Protein AF-0000000074024493 (afdb_homodimer)

Structure (mmCIF, N/CA/C/O backbone):
data_AF-0000000074024493-model_v1
#
loop_
_entity.id
_entity.type
_entity.pdbx_description
1 polymer Aminotransferase
#
loop_
_atom_site.group_PDB
_atom_site.id
_atom_site.type_symbol
_atom_site.label_atom_id
_atom_site.label_alt_id
_atom_site.label_comp_id
_atom_site.label_asym_id
_atom_site.label_entity_id
_atom_site.label_seq_id
_atom_site.pdbx_PDB_ins_code
_atom_site.Cartn_x
_atom_site.Cartn_y
_atom_site.Cartn_z
_atom_site.occupancy
_atom_site.B_iso_or_equiv
_atom_site.auth_seq_id
_atom_site.auth_comp_id
_atom_site.auth_asym_id
_atom_site.auth_atom_id
_atom_site.pdbx_PDB_model_num
ATOM 1 N N . MET A 1 1 ? -15.234 2.604 -9.07 1 81.06 1 MET A N 1
ATOM 2 C CA . MET A 1 1 ? -15.633 3.418 -7.926 1 81.06 1 MET A CA 1
ATOM 3 C C . MET A 1 1 ? -15.297 4.887 -8.164 1 81.06 1 MET A C 1
ATOM 5 O O . MET A 1 1 ? -14.195 5.215 -8.609 1 81.06 1 MET A O 1
ATOM 9 N N . LYS A 1 2 ? -16.25 5.742 -8.055 1 85.31 2 LYS A N 1
ATOM 10 C CA . LYS A 1 2 ? -16 7.168 -8.234 1 85.31 2 LYS A CA 1
ATOM 11 C C . LYS A 1 2 ? -15.539 7.816 -6.938 1 85.31 2 LYS A C 1
ATOM 13 O O . LYS A 1 2 ? -16.125 7.586 -5.879 1 85.31 2 LYS A O 1
ATOM 18 N N . ILE A 1 3 ? -14.344 8.477 -6.898 1 90.44 3 ILE A N 1
ATOM 19 C CA . ILE A 1 3 ? -13.836 9.203 -5.742 1 90.44 3 ILE A CA 1
ATOM 20 C C . ILE A 1 3 ? -13.352 10.586 -6.176 1 90.44 3 ILE A C 1
ATOM 22 O O . ILE A 1 3 ? -12.758 10.734 -7.246 1 90.44 3 ILE A O 1
ATOM 26 N N . GLU A 1 4 ? -13.641 11.57 -5.355 1 90.94 4 GLU A N 1
ATOM 27 C CA . GLU A 1 4 ? -13.188 12.922 -5.66 1 90.94 4 GLU A CA 1
ATOM 28 C C . GLU A 1 4 ? -11.664 13.016 -5.668 1 90.94 4 GLU A C 1
ATOM 30 O O . GLU A 1 4 ? -11 12.438 -4.809 1 90.94 4 GLU A O 1
ATOM 35 N N . PRO A 1 5 ? -11.148 13.727 -6.699 1 92.25 5 PRO A N 1
ATOM 36 C CA . PRO A 1 5 ? -9.695 13.906 -6.66 1 92.25 5 PRO A CA 1
ATOM 37 C C . PRO A 1 5 ? -9.219 14.555 -5.363 1 92.25 5 PRO A C 1
ATOM 39 O O . PRO A 1 5 ? -9.891 15.422 -4.812 1 92.25 5 PRO A O 1
ATOM 42 N N . PHE A 1 6 ? -8.133 14.125 -4.848 1 93.62 6 PHE A N 1
ATOM 43 C CA . PHE A 1 6 ? -7.555 14.656 -3.621 1 93.62 6 PHE A CA 1
ATOM 44 C C . PHE A 1 6 ? -6.988 16.047 -3.854 1 93.62 6 PHE A C 1
ATOM 46 O O . PHE A 1 6 ? -5.934 16.203 -4.477 1 93.62 6 PHE A O 1
ATOM 53 N N . GLY A 1 7 ? -7.621 17.031 -3.322 1 92.81 7 GLY A N 1
ATOM 54 C CA . GLY A 1 7 ? -7.324 18.422 -3.633 1 92.81 7 GLY A CA 1
ATOM 55 C C . GLY A 1 7 ? -5.871 18.781 -3.391 1 92.81 7 GLY A C 1
ATOM 56 O O . GLY A 1 7 ? -5.199 19.297 -4.281 1 92.81 7 GLY A O 1
ATOM 57 N N . VAL A 1 8 ? -5.367 18.453 -2.24 1 92.62 8 VAL A N 1
ATOM 58 C CA . VAL A 1 8 ? -3.998 18.797 -1.87 1 92.62 8 VAL A CA 1
ATOM 59 C C . VAL A 1 8 ? -3.016 18.062 -2.787 1 92.62 8 VAL A C 1
ATOM 61 O O . VAL A 1 8 ? -2.025 18.656 -3.232 1 92.62 8 VAL A O 1
ATOM 64 N N . GLU A 1 9 ? -3.271 16.812 -3.033 1 90.81 9 GLU A N 1
ATOM 65 C CA . GLU A 1 9 ? -2.365 16.047 -3.889 1 90.81 9 GLU A CA 1
ATOM 66 C C . GLU A 1 9 ? -2.355 16.594 -5.312 1 90.81 9 GLU A C 1
ATOM 68 O O . GLU A 1 9 ? -1.305 16.656 -5.953 1 90.81 9 GLU A O 1
ATOM 73 N N . GLN A 1 10 ? -3.553 17.016 -5.82 1 91.12 10 GLN A N 1
ATOM 74 C CA . GLN A 1 10 ? -3.617 17.641 -7.145 1 91.12 10 GLN A CA 1
ATOM 75 C C . GLN A 1 10 ? -2.803 18.922 -7.191 1 91.12 10 GLN A C 1
ATOM 77 O O . GLN A 1 10 ? -2.09 19.172 -8.164 1 91.12 10 GLN A O 1
ATOM 82 N N . TRP A 1 11 ? -2.869 19.688 -6.125 1 94.25 11 TRP A N 1
ATOM 83 C CA . TRP A 1 11 ? -2.107 20.922 -6 1 94.25 11 TRP A CA 1
ATOM 84 C C . TRP A 1 11 ? -0.609 20.641 -5.98 1 94.25 11 TRP A C 1
ATOM 86 O O . TRP A 1 11 ? 0.153 21.25 -6.73 1 94.25 11 TRP A O 1
ATOM 96 N N . MET A 1 12 ? -0.206 19.688 -5.137 1 91.88 12 MET A N 1
ATOM 97 C CA . MET A 1 12 ? 1.207 19.344 -5.004 1 91.88 12 MET A CA 1
ATOM 98 C C . MET A 1 12 ? 1.765 18.812 -6.32 1 91.88 12 MET A C 1
ATOM 100 O O . MET A 1 12 ? 2.857 19.203 -6.738 1 91.88 12 MET A O 1
ATOM 104 N N . ASN A 1 13 ? 1.067 17.984 -6.957 1 87.69 13 ASN A N 1
ATOM 105 C CA . ASN A 1 13 ? 1.504 17.391 -8.219 1 87.69 13 ASN A CA 1
ATOM 106 C C . ASN A 1 13 ? 1.71 18.469 -9.289 1 87.69 13 ASN A C 1
ATOM 108 O O . ASN A 1 13 ? 2.621 18.344 -10.109 1 87.69 13 ASN A O 1
ATOM 112 N N . ALA A 1 14 ? 0.914 19.484 -9.289 1 90.06 14 ALA A N 1
ATOM 113 C CA . ALA A 1 14 ? 0.94 20.531 -10.32 1 90.06 14 ALA A CA 1
ATOM 114 C C . ALA A 1 14 ? 2.105 21.484 -10.094 1 90.06 14 ALA A C 1
ATOM 116 O O . ALA A 1 14 ? 2.695 21.984 -11.055 1 90.06 14 ALA A O 1
ATOM 117 N N . TRP A 1 15 ? 2.553 21.656 -8.781 1 92.69 15 TRP A N 1
ATOM 118 C CA . TRP A 1 15 ? 3.346 22.859 -8.562 1 92.69 15 TRP A CA 1
ATOM 119 C C . TRP A 1 15 ? 4.613 22.547 -7.773 1 92.69 15 TRP A C 1
ATOM 121 O O . TRP A 1 15 ? 5.547 23.344 -7.742 1 92.69 15 TRP A O 1
ATOM 131 N N . GLU A 1 16 ? 4.676 21.406 -7.148 1 90.62 16 GLU A N 1
ATOM 132 C CA . GLU A 1 16 ? 5.734 21.125 -6.184 1 90.62 16 GLU A CA 1
ATOM 133 C C . GLU A 1 16 ? 7.105 21.141 -6.855 1 90.62 16 GLU A C 1
ATOM 135 O O . GLU A 1 16 ? 8.102 21.531 -6.238 1 90.62 16 GLU A O 1
ATOM 140 N N . THR A 1 17 ? 7.16 20.766 -8.109 1 87.38 17 THR A N 1
ATOM 141 C CA . THR A 1 17 ? 8.445 20.688 -8.797 1 87.38 17 THR A CA 1
ATOM 142 C C . THR A 1 17 ? 8.797 22.047 -9.422 1 87.38 17 THR A C 1
ATOM 144 O O . THR A 1 17 ? 9.852 22.188 -10.031 1 87.38 17 THR A O 1
ATOM 147 N N . LYS A 1 18 ? 7.996 23.078 -9.328 1 90.94 18 LYS A N 1
ATOM 148 C CA . LYS A 1 18 ? 8.18 24.391 -9.969 1 90.94 18 LYS A CA 1
ATOM 149 C C . LYS A 1 18 ? 8.523 25.453 -8.938 1 90.94 18 LYS A C 1
ATOM 151 O O . LYS A 1 18 ? 8.695 26.625 -9.289 1 90.94 18 LYS A O 1
ATOM 156 N N . CYS A 1 19 ? 8.609 25.016 -7.672 1 95.19 19 CYS A N 1
ATOM 157 C CA . CYS A 1 19 ? 8.867 26.016 -6.641 1 95.19 19 CYS A CA 1
ATOM 158 C C . CYS A 1 19 ? 10.336 26.016 -6.246 1 95.19 19 CYS A C 1
ATOM 160 O O . CYS A 1 19 ? 11.055 25.031 -6.469 1 95.19 19 CYS A O 1
ATOM 162 N N . GLU A 1 20 ? 10.766 27.125 -5.688 1 97.31 20 GLU A N 1
ATOM 163 C CA . GLU A 1 20 ? 12.117 27.25 -5.156 1 97.31 20 GLU A CA 1
ATOM 164 C C . GLU A 1 20 ? 12.156 26.953 -3.662 1 97.31 20 GLU A C 1
ATOM 166 O O . GLU A 1 20 ? 13.102 26.328 -3.178 1 97.31 20 GLU A O 1
ATOM 171 N N . LEU A 1 21 ? 11.172 27.391 -2.928 1 98.06 21 LEU A N 1
ATOM 172 C CA . LEU A 1 21 ? 11 27.156 -1.496 1 98.06 21 LEU A CA 1
ATOM 173 C C . LEU A 1 21 ? 9.648 26.516 -1.205 1 98.06 21 LEU A C 1
ATOM 175 O O . LEU A 1 21 ? 8.609 27.156 -1.362 1 98.06 21 LEU A O 1
ATOM 179 N N . ASN A 1 22 ? 9.68 25.266 -0.77 1 97.31 22 ASN A N 1
ATOM 180 C CA . ASN A 1 22 ? 8.461 24.516 -0.502 1 97.31 22 ASN A CA 1
ATOM 181 C C . ASN A 1 22 ? 7.996 24.703 0.941 1 97.31 22 ASN A C 1
ATOM 183 O O . ASN A 1 22 ? 8.469 24 1.84 1 97.31 22 ASN A O 1
ATOM 187 N N . LEU A 1 23 ? 7.086 25.547 1.132 1 98.31 23 LEU A N 1
ATOM 188 C CA . LEU A 1 23 ? 6.465 25.75 2.438 1 98.31 23 LEU A CA 1
ATOM 189 C C . LEU A 1 23 ? 5.059 25.156 2.469 1 98.31 23 LEU A C 1
ATOM 191 O O . LEU A 1 23 ? 4.188 25.672 3.178 1 98.31 23 LEU A O 1
ATOM 195 N N . ALA A 1 24 ? 4.855 24.188 1.574 1 97.31 24 ALA A N 1
ATOM 196 C CA . ALA A 1 24 ? 3.594 23.453 1.538 1 97.31 24 ALA A CA 1
ATOM 197 C C . ALA A 1 24 ? 3.746 22.062 2.154 1 97.31 24 ALA A C 1
ATOM 199 O O . ALA A 1 24 ? 2.754 21.422 2.512 1 97.31 24 ALA A O 1
ATOM 200 N N . GLU A 1 25 ? 4.996 21.562 2.318 1 94.62 25 GLU A N 1
ATOM 201 C CA . GLU A 1 25 ? 5.289 20.234 2.836 1 94.62 25 GLU A CA 1
ATOM 202 C C . GLU A 1 25 ? 4.863 20.094 4.297 1 94.62 25 GLU A C 1
ATOM 204 O O . GLU A 1 25 ? 4.926 21.062 5.059 1 94.62 25 GLU A O 1
ATOM 209 N N . THR A 1 26 ? 4.461 18.844 4.621 1 96.94 26 THR A N 1
ATOM 210 C CA . THR A 1 26 ? 3.9 18.688 5.961 1 96.94 26 THR A CA 1
ATOM 211 C C . THR A 1 26 ? 4.77 17.75 6.797 1 96.94 26 THR A C 1
ATOM 213 O O . THR A 1 26 ? 4.414 17.406 7.93 1 96.94 26 THR A O 1
ATOM 216 N N . CYS A 1 27 ? 5.852 17.266 6.27 1 97.81 27 CYS A N 1
ATOM 217 C CA . CYS A 1 27 ? 6.809 16.469 7.027 1 97.81 27 CYS A CA 1
ATOM 218 C C . CYS A 1 27 ? 7.801 17.375 7.762 1 97.81 27 CYS A C 1
ATOM 220 O O . CYS A 1 27 ? 8.188 18.422 7.25 1 97.81 27 CYS A O 1
ATOM 222 N N . VAL A 1 28 ? 8.156 16.969 8.961 1 98.69 28 VAL A N 1
ATOM 223 C CA . VAL A 1 28 ? 9.367 17.594 9.492 1 98.69 28 VAL A CA 1
ATOM 224 C C . VAL A 1 28 ? 10.547 17.297 8.562 1 98.69 28 VAL A C 1
ATOM 226 O O . VAL A 1 28 ? 10.656 16.203 8 1 98.69 28 VAL A O 1
ATOM 229 N N . ALA A 1 29 ? 11.422 18.281 8.414 1 98.19 29 ALA A N 1
ATOM 230 C CA . ALA A 1 29 ? 12.531 18.125 7.477 1 98.19 29 ALA A CA 1
ATOM 231 C C . ALA A 1 29 ? 13.047 16.688 7.465 1 98.19 29 ALA A C 1
ATOM 233 O O . ALA A 1 29 ? 13.406 16.156 8.508 1 98.19 29 ALA A O 1
ATOM 234 N N . SER A 1 30 ? 13.094 16.094 6.328 1 98.25 30 SER A N 1
ATOM 235 C CA . SER A 1 30 ? 13.344 14.664 6.164 1 98.25 30 SER A CA 1
ATOM 236 C C . SER A 1 30 ? 14.781 14.305 6.543 1 98.25 30 SER A C 1
ATOM 238 O O . SER A 1 30 ? 15.711 15.062 6.258 1 98.25 30 SER A O 1
ATOM 240 N N . LEU A 1 31 ? 14.961 13.18 7.086 1 98.56 31 LEU A N 1
ATOM 241 C CA . LEU A 1 31 ? 16.266 12.633 7.422 1 98.56 31 LEU A CA 1
ATOM 242 C C . LEU A 1 31 ? 16.859 11.875 6.238 1 98.56 31 LEU A C 1
ATOM 244 O O . LEU A 1 31 ? 16.125 11.336 5.414 1 98.56 31 LEU A O 1
ATOM 248 N N . THR A 1 32 ? 18.188 11.891 6.199 1 98.19 32 THR A N 1
ATOM 249 C CA . THR A 1 32 ? 18.859 10.859 5.414 1 98.19 32 THR A CA 1
ATOM 250 C C . THR A 1 32 ? 18.953 9.555 6.199 1 98.19 32 THR A C 1
ATOM 252 O O . THR A 1 32 ? 18.844 9.555 7.426 1 98.19 32 THR A O 1
ATOM 255 N N . LEU A 1 33 ? 19.125 8.438 5.492 1 97.38 33 LEU A N 1
ATOM 256 C CA . LEU A 1 33 ? 19.344 7.176 6.199 1 97.38 33 LEU A CA 1
ATOM 257 C C . LEU A 1 33 ? 20.609 7.223 7.031 1 97.38 33 LEU A C 1
ATOM 259 O O . LEU A 1 33 ? 20.688 6.613 8.102 1 97.38 33 LEU A O 1
ATOM 263 N N . SER A 1 34 ? 21.609 7.988 6.543 1 97.12 34 SER A N 1
ATOM 264 C CA . SER A 1 34 ? 22.812 8.18 7.324 1 97.12 34 SER A CA 1
ATOM 265 C C . SER A 1 34 ? 22.516 8.844 8.664 1 97.12 34 SER A C 1
ATOM 267 O O . SER A 1 34 ? 23.016 8.398 9.703 1 97.12 34 SER A O 1
ATOM 269 N N . GLU A 1 35 ? 21.734 9.922 8.641 1 98 35 GLU A N 1
ATOM 270 C CA . GLU A 1 35 ? 21.359 10.609 9.875 1 98 35 GLU A CA 1
ATOM 271 C C . GLU A 1 35 ? 20.578 9.68 10.805 1 98 35 GLU A C 1
ATOM 273 O O . GLU A 1 35 ? 20.812 9.672 12.016 1 98 35 GLU A O 1
ATOM 278 N N . LEU A 1 36 ? 19.656 8.891 10.25 1 98.12 36 LEU A N 1
ATOM 279 C CA . LEU A 1 36 ? 18.906 7.941 11.055 1 98.12 36 LEU A CA 1
ATOM 280 C C . LEU A 1 36 ? 19.844 6.957 11.75 1 98.12 36 LEU A C 1
ATOM 282 O O . LEU A 1 36 ? 19.734 6.727 12.953 1 98.12 36 LEU A O 1
ATOM 286 N N . MET A 1 37 ? 20.781 6.359 10.969 1 96.81 37 MET A N 1
ATOM 287 C CA . MET A 1 37 ? 21.688 5.355 11.508 1 96.81 37 MET A CA 1
ATOM 288 C C . MET A 1 37 ? 22.562 5.953 12.609 1 96.81 37 MET A C 1
ATOM 290 O O . MET A 1 37 ? 22.844 5.289 13.609 1 96.81 37 MET A O 1
ATOM 294 N N . GLN A 1 38 ? 22.969 7.168 12.383 1 97.12 38 GLN A N 1
ATOM 295 C CA . GLN A 1 38 ? 23.766 7.852 13.391 1 97.12 38 GLN A CA 1
ATOM 296 C C . GLN A 1 38 ? 22.969 8.062 14.672 1 97.12 38 GLN A C 1
ATOM 298 O O . GLN A 1 38 ? 23.453 7.801 15.773 1 97.12 38 GLN A O 1
ATOM 303 N N . MET A 1 39 ? 21.734 8.547 14.57 1 97.56 39 MET A N 1
ATOM 304 C CA . MET A 1 39 ? 20.875 8.805 15.727 1 97.56 39 MET A CA 1
ATOM 305 C C . MET A 1 39 ? 20.578 7.512 16.469 1 97.56 39 MET A C 1
ATOM 307 O O . MET A 1 39 ? 20.422 7.516 17.688 1 97.56 39 MET A O 1
ATOM 311 N N . ALA A 1 40 ? 20.484 6.422 15.703 1 96.44 40 ALA A N 1
ATOM 312 C CA . ALA A 1 40 ? 20.141 5.129 16.297 1 96.44 40 ALA A CA 1
ATOM 313 C C . ALA A 1 40 ? 21.375 4.406 16.797 1 96.44 40 ALA A C 1
ATOM 315 O O . ALA A 1 40 ? 21.281 3.379 17.469 1 96.44 40 ALA A O 1
ATOM 316 N N . GLY A 1 41 ? 22.578 4.895 16.516 1 94.94 41 GLY A N 1
ATOM 317 C CA . GLY A 1 41 ? 23.812 4.211 16.875 1 94.94 41 GLY A CA 1
ATOM 318 C C . GLY A 1 41 ? 24 2.904 16.125 1 94.94 41 GLY A C 1
ATOM 319 O O . GLY A 1 41 ? 24.5 1.929 16.688 1 94.94 41 GLY A O 1
ATOM 320 N N . ALA A 1 42 ? 23.547 2.805 14.859 1 90.81 42 ALA A N 1
ATOM 321 C CA . ALA A 1 42 ? 23.516 1.549 14.117 1 90.81 42 ALA A CA 1
ATOM 322 C C . ALA A 1 42 ? 24.359 1.653 12.844 1 90.81 42 ALA A C 1
ATOM 324 O O . ALA A 1 42 ? 24.219 0.829 11.938 1 90.81 42 ALA A O 1
ATOM 325 N N . THR A 1 43 ? 25.25 2.561 12.711 1 87.25 43 THR A N 1
ATOM 326 C CA . THR A 1 43 ? 26.031 2.824 11.508 1 87.25 43 THR A CA 1
ATOM 327 C C . THR A 1 43 ? 26.859 1.608 11.117 1 87.25 43 THR A C 1
ATOM 329 O O . THR A 1 43 ? 26.984 1.281 9.938 1 87.25 43 THR A O 1
ATOM 332 N N . GLN A 1 44 ? 27.359 0.917 11.984 1 85.56 44 GLN A N 1
ATOM 333 C CA . GLN A 1 44 ? 28.297 -0.176 11.719 1 85.56 44 GLN A CA 1
ATOM 334 C C . GLN A 1 44 ? 27.547 -1.48 11.445 1 85.56 44 GLN A C 1
ATOM 336 O O . GLN A 1 44 ? 28.031 -2.332 10.695 1 85.56 44 GLN A O 1
ATOM 341 N N . GLN A 1 45 ? 26.391 -1.649 11.93 1 87.69 45 GLN A N 1
ATOM 342 C CA . GLN A 1 45 ? 25.672 -2.922 11.883 1 87.69 45 GLN A CA 1
ATOM 343 C C . GLN A 1 45 ? 24.734 -2.984 10.68 1 87.69 45 GLN A C 1
ATOM 345 O O . GLN A 1 45 ? 24.469 -4.066 10.156 1 87.69 45 GLN A O 1
ATOM 350 N N . MET A 1 46 ? 24.328 -1.911 10.242 1 87.75 46 MET A N 1
ATOM 351 C CA . MET A 1 46 ? 23.25 -1.836 9.266 1 87.75 46 MET A CA 1
ATOM 352 C C . MET A 1 46 ? 23.625 -2.559 7.973 1 87.75 46 MET A C 1
ATOM 354 O O . MET A 1 46 ? 22.859 -3.389 7.473 1 87.75 46 MET A O 1
ATOM 358 N N . PRO A 1 47 ? 24.844 -2.344 7.426 1 87.62 47 PRO A N 1
ATOM 359 C CA . PRO A 1 47 ? 25.172 -2.996 6.156 1 87.62 47 PRO A CA 1
ATOM 360 C C . PRO A 1 47 ? 25.125 -4.52 6.242 1 87.62 47 PRO A C 1
ATOM 362 O O . PRO A 1 47 ? 24.562 -5.172 5.363 1 87.62 47 PRO A O 1
ATOM 365 N N . SER A 1 48 ? 25.625 -5.055 7.297 1 91.94 48 SER A N 1
ATOM 366 C CA . SER A 1 48 ? 25.641 -6.508 7.445 1 91.94 48 SER A CA 1
ATOM 367 C C . SER A 1 48 ? 24.25 -7.059 7.711 1 91.94 48 SER A C 1
ATOM 369 O O . SER A 1 48 ? 23.891 -8.133 7.227 1 91.94 48 SER A O 1
ATOM 371 N N . GLU A 1 49 ? 23.484 -6.379 8.469 1 94.12 49 GLU A N 1
ATOM 372 C CA . GLU A 1 49 ? 22.125 -6.812 8.773 1 94.12 49 GLU A CA 1
ATOM 373 C C . GLU A 1 49 ? 21.234 -6.777 7.523 1 94.12 49 GLU A C 1
ATOM 375 O O . GLU A 1 49 ? 20.469 -7.707 7.27 1 94.12 49 GLU A O 1
ATOM 380 N N . LEU A 1 50 ? 21.375 -5.715 6.754 1 94.31 50 LEU A N 1
ATOM 381 C CA . LEU A 1 50 ? 20.625 -5.617 5.508 1 94.31 50 LEU A CA 1
ATOM 382 C C . LEU A 1 50 ? 21.062 -6.695 4.523 1 94.31 50 LEU A C 1
ATOM 384 O O . LEU A 1 50 ? 20.234 -7.324 3.871 1 94.31 50 LEU A O 1
ATOM 388 N N . ALA A 1 51 ? 22.328 -6.867 4.441 1 94.19 51 ALA A N 1
ATOM 389 C CA . ALA A 1 51 ? 22.875 -7.852 3.508 1 94.19 51 ALA A CA 1
ATOM 390 C C . ALA A 1 51 ? 22.328 -9.242 3.807 1 94.19 51 ALA A C 1
ATOM 392 O O . ALA A 1 51 ? 22.078 -10.031 2.891 1 94.19 51 ALA A O 1
ATOM 393 N N . ALA A 1 52 ? 22.141 -9.586 5.008 1 96.56 52 ALA A N 1
ATOM 394 C CA . ALA A 1 52 ? 21.75 -10.922 5.438 1 96.56 52 ALA A CA 1
ATOM 395 C C . ALA A 1 52 ? 20.25 -11.141 5.277 1 96.56 52 ALA A C 1
ATOM 397 O O . ALA A 1 52 ? 19.766 -12.273 5.336 1 96.56 52 ALA A O 1
ATOM 398 N N . MET A 1 53 ? 19.531 -10.141 5.02 1 97.12 53 MET A N 1
ATOM 399 C CA . MET A 1 53 ? 18.078 -10.219 4.957 1 97.12 53 MET A CA 1
ATOM 400 C C . MET A 1 53 ? 17.625 -11.047 3.752 1 97.12 53 MET A C 1
ATOM 402 O O . MET A 1 53 ? 17.922 -10.695 2.609 1 97.12 53 MET A O 1
ATOM 406 N N . GLN A 1 54 ? 16.953 -12.172 3.975 1 97.81 54 GLN A N 1
ATOM 407 C CA . GLN A 1 54 ? 16.297 -12.938 2.916 1 97.81 54 GLN A CA 1
ATOM 408 C C . GLN A 1 54 ? 14.938 -12.336 2.566 1 97.81 54 GLN A C 1
ATOM 410 O O . GLN A 1 54 ? 14.086 -12.148 3.443 1 97.81 54 GLN A O 1
ATOM 415 N N . MET A 1 55 ? 14.68 -12.016 1.338 1 97.81 55 MET A N 1
ATOM 416 C CA . MET A 1 55 ? 13.578 -11.164 0.899 1 97.81 55 MET A CA 1
ATOM 417 C C . MET A 1 55 ? 12.312 -11.984 0.688 1 97.81 55 MET A C 1
ATOM 419 O O . MET A 1 55 ? 11.727 -11.961 -0.396 1 97.81 55 MET A O 1
ATOM 423 N N . THR A 1 56 ? 11.867 -12.656 1.734 1 96.88 56 THR A N 1
ATOM 424 C CA . THR A 1 56 ? 10.547 -13.273 1.776 1 96.88 56 THR A CA 1
ATOM 425 C C . THR A 1 56 ? 9.477 -12.234 2.092 1 96.88 56 THR A C 1
ATOM 427 O O . THR A 1 56 ? 9.773 -11.039 2.197 1 96.88 56 THR A O 1
ATOM 430 N N . TYR A 1 57 ? 8.234 -12.68 2.275 1 94.75 57 TYR A N 1
ATOM 431 C CA . TYR A 1 57 ? 7.168 -11.742 2.615 1 94.75 57 TYR A CA 1
ATOM 432 C C . TYR A 1 57 ? 7.328 -11.227 4.039 1 94.75 57 TYR A C 1
ATOM 434 O O . TYR A 1 57 ? 6.684 -10.25 4.43 1 94.75 57 TYR A O 1
ATOM 442 N N . GLY A 1 58 ? 8.18 -11.844 4.828 1 94.25 58 GLY A N 1
ATOM 443 C CA . GLY A 1 58 ? 8.328 -11.461 6.223 1 94.25 58 GLY A CA 1
ATOM 444 C C . GLY A 1 58 ? 7.105 -11.773 7.059 1 94.25 58 GLY A C 1
ATOM 445 O O . GLY A 1 58 ? 6.262 -12.586 6.66 1 94.25 58 GLY A O 1
ATOM 446 N N . GLU A 1 59 ? 7.07 -11.258 8.242 1 94.69 59 GLU A N 1
ATOM 447 C CA . GLU A 1 59 ? 5.887 -11.398 9.086 1 94.69 59 GLU A CA 1
ATOM 448 C C . GLU A 1 59 ? 4.734 -10.547 8.555 1 94.69 59 GLU A C 1
ATOM 450 O O . GLU A 1 59 ? 4.828 -9.32 8.516 1 94.69 59 GLU A O 1
ATOM 455 N N . ILE A 1 60 ? 3.68 -11.102 8.219 1 94.69 60 ILE A N 1
ATOM 456 C CA . ILE A 1 60 ? 2.611 -10.539 7.398 1 94.69 60 ILE A CA 1
ATOM 457 C C . ILE A 1 60 ? 2.035 -9.305 8.086 1 94.69 60 ILE A C 1
ATOM 459 O O . ILE A 1 60 ? 1.808 -8.273 7.438 1 94.69 60 ILE A O 1
ATOM 463 N N . ARG A 1 61 ? 1.86 -9.242 9.445 1 96.56 61 ARG A N 1
ATOM 464 C CA . ARG A 1 61 ? 1.248 -8.133 10.164 1 96.56 61 ARG A CA 1
ATOM 465 C C . ARG A 1 61 ? 2.275 -7.055 10.484 1 96.56 61 ARG A C 1
ATOM 467 O O . ARG A 1 61 ? 1.934 -6.008 11.039 1 96.56 61 ARG A O 1
ATOM 474 N N . GLY A 1 62 ? 3.494 -7.258 10.141 1 97.81 62 GLY A N 1
ATOM 475 C CA . GLY A 1 62 ? 4.656 -6.527 10.633 1 97.81 62 GLY A CA 1
ATOM 476 C C . GLY A 1 62 ? 5.5 -7.336 11.594 1 97.81 62 GLY A C 1
ATOM 477 O O . GLY A 1 62 ? 4.98 -8.188 12.32 1 97.81 62 GLY A O 1
ATOM 478 N N . SER A 1 63 ? 6.785 -7.098 11.594 1 98.19 63 SER A N 1
ATOM 479 C CA . SER A 1 63 ? 7.656 -7.879 12.469 1 98.19 63 SER A CA 1
ATOM 480 C C . SER A 1 63 ? 7.246 -7.734 13.93 1 98.19 63 SER A C 1
ATOM 482 O O . SER A 1 63 ? 6.734 -6.688 14.336 1 98.19 63 SER A O 1
ATOM 484 N N . THR A 1 64 ? 7.441 -8.797 14.641 1 97.75 64 THR A N 1
ATOM 485 C CA . THR A 1 64 ? 7.188 -8.773 16.078 1 97.75 64 THR A CA 1
ATOM 486 C C . THR A 1 64 ? 7.945 -7.633 16.734 1 97.75 64 THR A C 1
ATOM 488 O O . THR A 1 64 ? 7.406 -6.945 17.609 1 97.75 64 THR A O 1
ATOM 491 N N . ARG A 1 65 ? 9.18 -7.414 16.312 1 98.12 65 ARG A N 1
ATOM 492 C CA . ARG A 1 65 ? 10.008 -6.324 16.812 1 98.12 65 ARG A CA 1
ATOM 493 C C . ARG A 1 65 ? 9.328 -4.977 16.625 1 98.12 65 ARG A C 1
ATOM 495 O O . ARG A 1 65 ? 9.117 -4.234 17.578 1 98.12 65 ARG A O 1
ATOM 502 N N . LEU A 1 66 ? 8.891 -4.676 15.43 1 98.75 66 LEU A N 1
ATOM 503 C CA . LEU A 1 66 ? 8.32 -3.373 15.117 1 98.75 66 LEU A CA 1
ATOM 504 C C . LEU A 1 66 ? 6.965 -3.195 15.805 1 98.75 66 LEU A C 1
ATOM 506 O O . LEU A 1 66 ? 6.676 -2.125 16.344 1 98.75 66 LEU A O 1
ATOM 510 N N . ARG A 1 67 ? 6.086 -4.195 15.773 1 98.88 67 ARG A N 1
ATOM 511 C CA . ARG A 1 67 ? 4.777 -4.102 16.422 1 98.88 67 ARG A CA 1
ATOM 512 C C . ARG A 1 67 ? 4.918 -3.842 17.906 1 98.88 67 ARG A C 1
ATOM 514 O O . ARG A 1 67 ? 4.145 -3.07 18.484 1 98.88 67 ARG A O 1
ATOM 521 N N . GLY A 1 68 ? 5.926 -4.539 18.547 1 98.81 68 GLY A N 1
ATOM 522 C CA . GLY A 1 68 ? 6.191 -4.277 19.953 1 98.81 68 GLY A CA 1
ATOM 523 C C . GLY A 1 68 ? 6.641 -2.855 20.219 1 98.81 68 GLY A C 1
ATOM 524 O O . GLY A 1 68 ? 6.195 -2.229 21.172 1 98.81 68 GLY A O 1
ATOM 525 N N . LEU A 1 69 ? 7.516 -2.354 19.391 1 98.81 69 LEU A N 1
ATOM 526 C CA . LEU A 1 69 ? 8.031 -0.998 19.547 1 98.81 69 LEU A CA 1
ATOM 527 C C . LEU A 1 69 ? 6.918 0.029 19.375 1 98.81 69 LEU A C 1
ATOM 529 O O . LEU A 1 69 ? 6.82 0.984 20.141 1 98.81 69 LEU A O 1
ATOM 533 N N . VAL A 1 70 ? 6.039 -0.162 18.375 1 98.88 70 VAL A N 1
ATOM 534 C CA . VAL A 1 70 ? 4.914 0.742 18.156 1 98.88 70 VAL A CA 1
ATOM 535 C C . VAL A 1 70 ? 3.971 0.697 19.359 1 98.88 70 VAL A C 1
ATOM 537 O O . VAL A 1 70 ? 3.547 1.739 19.859 1 98.88 70 VAL A O 1
ATOM 540 N N . ALA A 1 71 ? 3.623 -0.511 19.797 1 98.75 71 ALA A N 1
ATOM 541 C CA . ALA A 1 71 ? 2.744 -0.664 20.953 1 98.75 71 ALA A CA 1
ATOM 542 C C . ALA A 1 71 ? 3.287 0.092 22.156 1 98.75 71 ALA A C 1
ATOM 544 O O . ALA A 1 71 ? 2.521 0.661 22.938 1 98.75 71 ALA A O 1
ATOM 545 N N . GLY A 1 72 ? 4.566 0.116 22.281 1 98.25 72 GLY A N 1
ATOM 546 C CA . GLY A 1 72 ? 5.223 0.744 23.422 1 98.25 72 GLY A CA 1
ATOM 547 C C . GLY A 1 72 ? 5.059 2.252 23.438 1 98.25 72 GLY A C 1
ATOM 548 O O . GLY A 1 72 ? 5.316 2.893 24.453 1 98.25 72 GLY A O 1
ATOM 549 N N . MET A 1 73 ? 4.617 2.83 22.406 1 97.75 73 MET A N 1
ATOM 550 C CA . MET A 1 73 ? 4.414 4.277 22.344 1 97.75 73 MET A CA 1
ATOM 551 C C . MET A 1 73 ? 3.064 4.66 22.938 1 97.75 73 MET A C 1
ATOM 553 O O . MET A 1 73 ? 2.744 5.848 23.047 1 97.75 73 MET A O 1
ATOM 557 N N . PHE A 1 74 ? 2.264 3.682 23.297 1 97.62 74 PHE A N 1
ATOM 558 C CA . PHE A 1 74 ? 0.944 3.881 23.875 1 97.62 74 PHE A CA 1
ATOM 559 C C . PHE A 1 74 ? 0.898 3.342 25.312 1 97.62 74 PHE A C 1
ATOM 561 O O . PHE A 1 74 ? 1.808 2.629 25.734 1 97.62 74 PHE A O 1
ATOM 568 N N . ALA A 1 75 ? -0.101 3.715 26.094 1 95.81 75 ALA A N 1
ATOM 569 C CA . ALA A 1 75 ? -0.137 3.426 27.531 1 95.81 75 ALA A CA 1
ATOM 570 C C . ALA A 1 75 ? -0.433 1.95 27.781 1 95.81 75 ALA A C 1
ATOM 572 O O . ALA A 1 75 ? 0.205 1.319 28.625 1 95.81 75 ALA A O 1
ATOM 573 N N . ASP A 1 76 ? -1.402 1.355 27.078 1 94.06 76 ASP A N 1
ATOM 574 C CA . ASP A 1 76 ? -1.896 0.024 27.422 1 94.06 76 ASP A CA 1
ATOM 575 C C . ASP A 1 76 ? -2.129 -0.811 26.156 1 94.06 76 ASP A C 1
ATOM 577 O O . ASP A 1 76 ? -3.195 -1.406 26 1 94.06 76 ASP A O 1
ATOM 581 N N . GLN A 1 77 ? -1.13 -0.809 25.312 1 97.31 77 GLN A N 1
ATOM 582 C CA . GLN A 1 77 ? -1.258 -1.596 24.094 1 97.31 77 GLN A CA 1
ATOM 583 C C . GLN A 1 77 ? -0.146 -2.637 23.984 1 97.31 77 GLN A C 1
ATOM 585 O O . GLN A 1 77 ? 0.922 -2.471 24.578 1 97.31 77 GLN A O 1
ATOM 590 N N . SER A 1 78 ? -0.406 -3.732 23.406 1 97.94 78 SER A N 1
ATOM 591 C CA . SER A 1 78 ? 0.571 -4.777 23.109 1 97.94 78 SER A CA 1
ATOM 592 C C . SER A 1 78 ? 0.755 -4.949 21.609 1 97.94 78 SER A C 1
ATOM 594 O O . SER A 1 78 ? 0.045 -4.328 20.812 1 97.94 78 SER A O 1
ATOM 596 N N . ALA A 1 79 ? 1.714 -5.77 21.25 1 98.31 79 ALA A N 1
ATOM 597 C CA . ALA A 1 79 ? 1.998 -6.031 19.844 1 98.31 79 ALA A CA 1
ATOM 598 C C . ALA A 1 79 ? 0.754 -6.539 19.125 1 98.31 79 ALA A C 1
ATOM 600 O O . ALA A 1 79 ? 0.557 -6.254 17.938 1 98.31 79 ALA A O 1
ATOM 601 N N . GLY A 1 80 ? -0.119 -7.305 19.828 1 98.12 80 GLY A N 1
ATOM 602 C CA . GLY A 1 80 ? -1.34 -7.836 19.25 1 98.12 80 GLY A CA 1
ATOM 603 C C . GLY A 1 80 ? -2.328 -6.754 18.844 1 98.12 80 GLY A C 1
ATOM 604 O O . GLY A 1 80 ? -3.23 -7 18.047 1 98.12 80 GLY A O 1
ATOM 605 N N . ASN A 1 81 ? -2.139 -5.516 19.344 1 98.69 81 ASN A N 1
ATOM 606 C CA . ASN A 1 81 ? -3.018 -4.387 19.062 1 98.69 81 ASN A CA 1
ATOM 607 C C . ASN A 1 81 ? -2.449 -3.498 17.953 1 98.69 81 ASN A C 1
ATOM 609 O O . ASN A 1 81 ? -2.906 -2.371 17.766 1 98.69 81 ASN A O 1
ATOM 613 N N . VAL A 1 82 ? -1.423 -4 17.25 1 98.88 82 VAL A N 1
ATOM 614 C CA . VAL A 1 82 ? -0.761 -3.178 16.25 1 98.88 82 VAL A CA 1
ATOM 615 C C . VAL A 1 82 ? -0.749 -3.912 14.906 1 98.88 82 VAL A C 1
ATOM 617 O O . VAL A 1 82 ? -0.4 -5.094 14.844 1 98.88 82 VAL A O 1
ATOM 620 N N . LEU A 1 83 ? -1.16 -3.266 13.836 1 98.88 83 LEU A N 1
ATOM 621 C CA . LEU A 1 83 ? -1.037 -3.727 12.461 1 98.88 83 LEU A CA 1
ATOM 622 C C . LEU A 1 83 ? -0.233 -2.734 11.625 1 98.88 83 LEU A C 1
ATOM 624 O O . LEU A 1 83 ? -0.616 -1.569 11.5 1 98.88 83 LEU A O 1
ATOM 628 N N . ILE A 1 84 ? 0.912 -3.201 11.086 1 98.88 84 ILE A N 1
ATOM 629 C CA . ILE A 1 84 ? 1.777 -2.334 10.289 1 98.88 84 ILE A CA 1
ATOM 630 C C . ILE A 1 84 ? 1.182 -2.141 8.898 1 98.88 84 ILE A C 1
ATOM 632 O O . ILE A 1 84 ? 0.666 -3.088 8.305 1 98.88 84 ILE A O 1
ATOM 636 N N . THR A 1 85 ? 1.236 -0.94 8.406 1 98.69 85 THR A N 1
ATOM 637 C CA . THR A 1 85 ? 0.59 -0.575 7.152 1 98.69 85 THR A CA 1
ATOM 638 C C . THR A 1 85 ? 1.528 0.256 6.281 1 98.69 85 THR A C 1
ATOM 640 O O . THR A 1 85 ? 2.617 0.634 6.719 1 98.69 85 THR A O 1
ATOM 643 N N . HIS A 1 86 ? 1.166 0.446 5.035 1 97.94 86 HIS A N 1
ATOM 644 C CA . HIS A 1 86 ? 1.893 1.31 4.113 1 97.94 86 HIS A CA 1
ATOM 645 C C . HIS A 1 86 ? 1.556 2.777 4.348 1 97.94 86 HIS A C 1
ATOM 647 O O . HIS A 1 86 ? 0.836 3.389 3.555 1 97.94 86 HIS A O 1
ATOM 653 N N . GLY A 1 87 ? 2.088 3.348 5.422 1 97.81 87 GLY A N 1
ATOM 654 C CA . GLY A 1 87 ? 1.795 4.719 5.812 1 97.81 87 GLY A CA 1
ATOM 655 C C . GLY A 1 87 ? 0.435 4.871 6.469 1 97.81 87 GLY A C 1
ATOM 656 O O . GLY A 1 87 ? -0.346 3.92 6.523 1 97.81 87 GLY A O 1
ATOM 657 N N . THR A 1 88 ? 0.215 6.078 6.969 1 98.44 88 THR A N 1
ATOM 658 C CA . THR A 1 88 ? -1.069 6.383 7.59 1 98.44 88 THR A CA 1
ATOM 659 C C . THR A 1 88 ? -2.188 6.375 6.551 1 98.44 88 THR A C 1
ATOM 661 O O . THR A 1 88 ? -3.32 5.992 6.855 1 98.44 88 THR A O 1
ATOM 664 N N . ILE A 1 89 ? -1.862 6.797 5.352 1 97.38 89 ILE A N 1
ATOM 665 C CA . ILE A 1 89 ? -2.852 6.824 4.277 1 97.38 89 ILE A CA 1
ATOM 666 C C . ILE A 1 89 ? -3.42 5.426 4.066 1 97.38 89 ILE A C 1
ATOM 668 O O . ILE A 1 89 ? -4.629 5.258 3.893 1 97.38 89 ILE A O 1
ATOM 672 N N . GLY A 1 90 ? -2.494 4.43 4.023 1 97.88 90 GLY A N 1
ATOM 673 C CA . GLY A 1 90 ? -2.947 3.051 3.92 1 97.88 90 GLY A CA 1
ATOM 674 C C . GLY A 1 90 ? -3.73 2.586 5.133 1 97.88 90 GLY A C 1
ATOM 675 O O . GLY A 1 90 ? -4.68 1.813 5.008 1 97.88 90 GLY A O 1
ATOM 676 N N . ALA A 1 91 ? -3.338 3.002 6.301 1 98.75 91 ALA A N 1
ATOM 677 C CA . ALA A 1 91 ? -4.023 2.65 7.543 1 98.75 91 ALA A CA 1
ATOM 678 C C . ALA A 1 91 ? -5.473 3.131 7.52 1 98.75 91 ALA A C 1
ATOM 680 O O . ALA A 1 91 ? -6.395 2.35 7.762 1 98.75 91 ALA A O 1
ATOM 681 N N . ASN A 1 92 ? -5.66 4.406 7.215 1 98.75 92 ASN A N 1
ATOM 682 C CA . ASN A 1 92 ? -7 4.98 7.172 1 98.75 92 ASN A CA 1
ATOM 683 C C . ASN A 1 92 ? -7.875 4.285 6.137 1 98.75 92 ASN A C 1
ATOM 685 O O . ASN A 1 92 ? -9.031 3.951 6.418 1 98.75 92 ASN A O 1
ATOM 689 N N . HIS A 1 93 ? -7.316 4.129 4.969 1 98.06 93 HIS A N 1
ATOM 690 C CA . HIS A 1 93 ? -8.055 3.467 3.9 1 98.06 93 HIS A CA 1
ATOM 691 C C . HIS A 1 93 ? -8.531 2.084 4.336 1 98.06 93 HIS A C 1
ATOM 693 O O . HIS A 1 93 ? -9.688 1.722 4.105 1 98.06 93 HIS A O 1
ATOM 699 N N . LEU A 1 94 ? -7.633 1.326 4.922 1 98.12 94 LEU A N 1
ATOM 700 C CA . LEU A 1 94 ? -7.934 -0.033 5.359 1 98.12 94 LEU A CA 1
ATOM 701 C C . LEU A 1 94 ? -9.023 -0.032 6.426 1 98.12 94 LEU A C 1
ATOM 703 O O . LEU A 1 94 ? -9.93 -0.874 6.395 1 98.12 94 LEU A O 1
ATOM 707 N N . VAL A 1 95 ? -8.953 0.873 7.363 1 98.75 95 VAL A N 1
ATOM 708 C CA . VAL A 1 95 ? -9.953 0.972 8.422 1 98.75 95 VAL A CA 1
ATOM 709 C C . VAL A 1 95 ? -11.328 1.256 7.809 1 98.75 95 VAL A C 1
ATOM 711 O O . VAL A 1 95 ? -12.312 0.609 8.156 1 98.75 95 VAL A O 1
ATOM 714 N N . TYR A 1 96 ? -11.414 2.189 6.898 1 98.31 96 TYR A N 1
ATOM 715 C CA . TYR A 1 96 ? -12.68 2.529 6.27 1 98.31 96 TYR A CA 1
ATOM 716 C C . TYR A 1 96 ? -13.227 1.354 5.469 1 98.31 96 TYR A C 1
ATOM 718 O O . TYR A 1 96 ? -14.414 1.028 5.559 1 98.31 96 TYR A O 1
ATOM 726 N N . GLN A 1 97 ? -12.359 0.713 4.676 1 96.69 97 GLN A N 1
ATOM 727 C CA . GLN A 1 97 ? -12.812 -0.436 3.896 1 96.69 97 GLN A CA 1
ATOM 728 C C . GLN A 1 97 ? -13.406 -1.513 4.801 1 96.69 97 GLN A C 1
ATOM 730 O O . GLN A 1 97 ? -14.328 -2.225 4.398 1 96.69 97 GLN A O 1
ATOM 735 N N . THR A 1 98 ? -12.867 -1.634 5.965 1 97.88 98 THR A N 1
ATOM 736 C CA . THR A 1 98 ? -13.258 -2.678 6.91 1 97.88 98 THR A CA 1
ATOM 737 C C . THR A 1 98 ? -14.586 -2.33 7.578 1 97.88 98 THR A C 1
ATOM 739 O O . THR A 1 98 ? -15.453 -3.195 7.742 1 97.88 98 THR A O 1
ATOM 742 N N . LEU A 1 99 ? -14.82 -1.075 7.926 1 98.06 99 LEU A N 1
ATOM 743 C CA . LEU A 1 99 ? -15.891 -0.728 8.852 1 98.06 99 LEU A CA 1
ATOM 744 C C . LEU A 1 99 ? -17.078 -0.135 8.109 1 98.06 99 LEU A C 1
ATOM 746 O O . LEU A 1 99 ? -18.203 -0.162 8.602 1 98.06 99 LEU A O 1
ATOM 750 N N . VAL A 1 100 ? -16.812 0.448 6.934 1 96.88 100 VAL A N 1
ATOM 751 C CA . VAL A 1 100 ? -17.812 1.347 6.352 1 96.88 100 VAL A CA 1
ATOM 752 C C . VAL A 1 100 ? -18.281 0.801 5.004 1 96.88 100 VAL A C 1
ATOM 754 O O . VAL A 1 100 ? -17.469 0.265 4.234 1 96.88 100 VAL A O 1
ATOM 757 N N . GLY A 1 101 ? -19.469 0.911 4.699 1 93.19 101 GLY A N 1
ATOM 758 C CA . GLY A 1 101 ? -20.062 0.554 3.42 1 93.19 101 GLY A CA 1
ATOM 759 C C . GLY A 1 101 ? -21.375 1.271 3.152 1 93.19 101 GLY A C 1
ATOM 760 O O . GLY A 1 101 ? -21.703 2.246 3.83 1 93.19 101 GLY A O 1
ATOM 761 N N . ALA A 1 102 ? -22.047 0.763 2.105 1 90.81 102 ALA A N 1
ATOM 762 C CA . ALA A 1 102 ? -23.312 1.352 1.71 1 90.81 102 ALA A CA 1
ATOM 763 C C . ALA A 1 102 ? -24.328 1.306 2.857 1 90.81 102 ALA A C 1
ATOM 765 O O . ALA A 1 102 ? -24.5 0.265 3.492 1 90.81 102 ALA A O 1
ATOM 766 N N . GLY A 1 103 ? -24.953 2.467 3.168 1 91 103 GLY A N 1
ATOM 767 C CA . GLY A 1 103 ? -25.969 2.533 4.199 1 91 103 GLY A CA 1
ATOM 768 C C . GLY A 1 103 ? -25.422 2.947 5.555 1 91 103 GLY A C 1
ATOM 769 O O . GLY A 1 103 ? -26.188 3.318 6.449 1 91 103 GLY A O 1
ATOM 770 N N . ASP A 1 104 ? -24.141 2.936 5.727 1 96.56 104 ASP A N 1
ATOM 771 C CA . ASP A 1 104 ? -23.547 3.367 6.984 1 96.56 104 ASP A CA 1
ATOM 772 C C . ASP A 1 104 ? -23.453 4.891 7.059 1 96.56 104 ASP A C 1
ATOM 774 O O . ASP A 1 104 ? -23.656 5.578 6.055 1 96.56 104 ASP A O 1
ATOM 778 N N . HIS A 1 105 ? -23.25 5.348 8.281 1 98.69 105 HIS A N 1
ATOM 779 C CA . HIS A 1 105 ? -23.156 6.777 8.547 1 98.69 105 HIS A CA 1
ATOM 780 C C . HIS A 1 105 ? -21.828 7.117 9.219 1 98.69 105 HIS A C 1
ATOM 782 O O . HIS A 1 105 ? -21.391 6.406 10.125 1 98.69 105 HIS A O 1
ATOM 788 N N . VAL A 1 106 ? -21.109 8.094 8.703 1 98.88 106 VAL A N 1
ATOM 789 C CA . VAL A 1 106 ? -19.844 8.578 9.25 1 98.88 106 VAL A CA 1
ATOM 790 C C . VAL A 1 106 ? -19.969 10.062 9.602 1 98.88 106 VAL A C 1
ATOM 792 O O . VAL A 1 106 ? -20.578 10.836 8.852 1 98.88 106 VAL A O 1
ATOM 795 N N . VAL A 1 107 ? -19.484 10.445 10.758 1 98.94 107 VAL A N 1
ATOM 796 C CA . VAL A 1 107 ? -19.344 11.844 11.141 1 98.94 107 VAL A CA 1
ATOM 797 C C . VAL A 1 107 ? -17.875 12.266 11.086 1 98.94 107 VAL A C 1
ATOM 799 O O . VAL A 1 107 ? -17.016 11.586 11.648 1 98.94 107 VAL A O 1
ATOM 802 N N . ALA A 1 108 ? -17.578 13.273 10.375 1 98.81 108 ALA A N 1
ATOM 803 C CA . ALA A 1 108 ? -16.219 13.789 10.273 1 98.81 108 ALA A CA 1
ATOM 804 C C . ALA A 1 108 ? -16.188 15.289 10.547 1 98.81 108 ALA A C 1
ATOM 806 O O . ALA A 1 108 ? -17.094 16.016 10.148 1 98.81 108 ALA A O 1
ATOM 807 N N . VAL A 1 109 ? -15.18 15.781 11.172 1 98.5 109 VAL A N 1
ATOM 808 C CA . VAL A 1 109 ? -14.977 17.219 11.312 1 98.5 109 VAL A CA 1
ATOM 809 C C . VAL A 1 109 ? -14.281 17.766 10.07 1 98.5 109 VAL A C 1
ATOM 811 O O . VAL A 1 109 ? -13.477 17.078 9.438 1 98.5 109 VAL A O 1
ATOM 814 N N . THR A 1 110 ? -14.492 19 9.68 1 98.19 110 THR A N 1
ATOM 815 C CA . THR A 1 110 ? -13.859 19.656 8.547 1 98.19 110 THR A CA 1
ATOM 816 C C . THR A 1 110 ? -13.5 21.094 8.883 1 98.19 110 THR A C 1
ATOM 818 O O . THR A 1 110 ? -14.219 21.766 9.633 1 98.19 110 THR A O 1
ATOM 821 N N . PRO A 1 111 ? -12.375 21.703 8.422 1 97.94 111 PRO A N 1
ATOM 822 C CA . PRO A 1 111 ? -11.477 21.031 7.48 1 97.94 111 PRO A CA 1
ATOM 823 C C . PRO A 1 111 ? -10.648 19.922 8.141 1 97.94 111 PRO A C 1
ATOM 825 O O . PRO A 1 111 ? -10.375 20 9.344 1 97.94 111 PRO A O 1
ATOM 828 N N . THR A 1 112 ? -10.367 18.922 7.418 1 96.81 112 THR A N 1
ATOM 829 C CA . THR A 1 112 ? -9.547 17.781 7.812 1 96.81 112 THR A CA 1
ATOM 830 C C . THR A 1 112 ? -8.859 17.172 6.598 1 96.81 112 THR A C 1
ATOM 832 O O . THR A 1 112 ? -8.969 17.688 5.484 1 96.81 112 THR A O 1
ATOM 835 N N . TYR A 1 113 ? -8 16.219 6.863 1 96.19 113 TYR A N 1
ATOM 836 C CA . TYR A 1 113 ? -7.434 15.453 5.762 1 96.19 113 TYR A CA 1
ATOM 837 C C . TYR A 1 113 ? -8.523 14.773 4.949 1 96.19 113 TYR A C 1
ATOM 839 O O . TYR A 1 113 ? -9.398 14.102 5.508 1 96.19 113 TYR A O 1
ATOM 847 N N . GLN A 1 114 ? -8.539 14.852 3.68 1 97.44 114 GLN A N 1
ATOM 848 C CA . GLN A 1 114 ? -9.641 14.57 2.77 1 97.44 114 GLN A CA 1
ATOM 849 C C . GLN A 1 114 ? -10.008 13.094 2.781 1 97.44 114 GLN A C 1
ATOM 851 O O . GLN A 1 114 ? -11.117 12.719 2.387 1 97.44 114 GLN A O 1
ATOM 856 N N . GLN A 1 115 ? -9.164 12.172 3.193 1 97.62 115 GLN A N 1
ATOM 857 C CA . GLN A 1 115 ? -9.469 10.75 3.293 1 97.62 115 GLN A CA 1
ATOM 858 C C . GLN A 1 115 ? -10.727 10.516 4.125 1 97.62 115 GLN A C 1
ATOM 860 O O . GLN A 1 115 ? -11.508 9.609 3.832 1 97.62 115 GLN A O 1
ATOM 865 N N . HIS A 1 116 ? -10.945 11.312 5.109 1 98.44 116 HIS A N 1
ATOM 866 C CA . HIS A 1 116 ? -11.93 11.023 6.148 1 98.44 116 HIS A CA 1
ATOM 867 C C . HIS A 1 116 ? -13.336 11.422 5.695 1 98.44 116 HIS A C 1
ATOM 869 O O . HIS A 1 116 ? -14.32 11.102 6.371 1 98.44 116 HIS A O 1
ATOM 875 N N . THR A 1 117 ? -13.438 12.094 4.551 1 98.25 117 THR A N 1
ATOM 876 C CA . THR A 1 117 ? -14.734 12.375 3.957 1 98.25 117 THR A CA 1
ATOM 877 C C . THR A 1 117 ? -14.891 11.641 2.629 1 98.25 117 THR A C 1
ATOM 879 O O . THR A 1 117 ? -15.922 11 2.385 1 98.25 117 THR A O 1
ATOM 882 N N . ALA A 1 118 ? -13.859 11.633 1.824 1 97.69 118 ALA A N 1
ATOM 883 C CA . ALA A 1 118 ? -13.953 11.141 0.451 1 97.69 118 ALA A CA 1
ATOM 884 C C . ALA A 1 118 ? -14.008 9.617 0.416 1 97.69 118 ALA A C 1
ATOM 886 O O . ALA A 1 118 ? -14.742 9.039 -0.394 1 97.69 118 ALA A O 1
ATOM 887 N N . ILE A 1 119 ? -13.227 8.93 1.257 1 97.56 119 ILE A N 1
ATOM 888 C CA . ILE A 1 119 ? -13.203 7.473 1.214 1 97.56 119 ILE A CA 1
ATOM 889 C C . ILE A 1 119 ? -14.555 6.918 1.642 1 97.56 119 ILE A C 1
ATOM 891 O O . ILE A 1 119 ? -15.172 6.137 0.915 1 97.56 119 ILE A O 1
ATOM 895 N N . PRO A 1 120 ? -15.117 7.355 2.801 1 97.69 120 PRO A N 1
ATOM 896 C CA . PRO A 1 120 ? -16.422 6.816 3.178 1 97.69 120 PRO A CA 1
ATOM 897 C C . PRO A 1 120 ? -17.5 7.09 2.129 1 97.69 120 PRO A C 1
ATOM 899 O O . PRO A 1 120 ? -18.328 6.219 1.842 1 97.69 120 PRO A O 1
ATOM 902 N N . ARG A 1 121 ? -17.516 8.312 1.521 1 97.12 121 ARG A N 1
ATOM 903 C CA . ARG A 1 121 ? -18.484 8.617 0.478 1 97.12 121 ARG A CA 1
ATOM 904 C C . ARG A 1 121 ? -18.344 7.672 -0.708 1 97.12 121 ARG A C 1
ATOM 906 O O . ARG A 1 121 ? -19.328 7.188 -1.255 1 97.12 121 ARG A O 1
ATOM 913 N N . SER A 1 122 ? -17.109 7.41 -1.046 1 94.81 122 SER A N 1
ATOM 914 C CA . SER A 1 122 ? -16.844 6.555 -2.195 1 94.81 122 SER A CA 1
ATOM 915 C C . SER A 1 122 ? -17.297 5.125 -1.938 1 94.81 122 SER A C 1
ATOM 917 O O . SER A 1 122 ? -17.562 4.371 -2.879 1 94.81 122 SER A O 1
ATOM 919 N N . LEU A 1 123 ? -17.406 4.738 -0.676 1 94.38 123 LEU A N 1
ATOM 920 C CA . LEU A 1 123 ? -17.844 3.4 -0.289 1 94.38 123 LEU A CA 1
ATOM 921 C C . LEU A 1 123 ? -19.359 3.348 -0.129 1 94.38 123 LEU A C 1
ATOM 923 O O . LEU A 1 123 ? -19.906 2.314 0.259 1 94.38 123 LEU A O 1
ATOM 927 N N . GLY A 1 124 ? -20.031 4.508 -0.348 1 93.75 124 GLY A N 1
ATOM 928 C CA . GLY A 1 124 ? -21.484 4.555 -0.351 1 93.75 124 GLY A CA 1
ATOM 929 C C . GLY A 1 124 ? -22.062 4.992 0.979 1 93.75 124 GLY A C 1
ATOM 930 O O . GLY A 1 124 ? -23.281 4.969 1.165 1 93.75 124 GLY A O 1
ATOM 931 N N . ALA A 1 125 ? -21.25 5.402 1.916 1 96.5 125 ALA A N 1
ATOM 932 C CA . ALA A 1 125 ? -21.734 5.859 3.217 1 96.5 125 ALA A CA 1
ATOM 933 C C . ALA A 1 125 ? -22.219 7.305 3.146 1 96.5 125 ALA A C 1
ATOM 935 O O . ALA A 1 125 ? -21.812 8.062 2.26 1 96.5 125 ALA A O 1
ATOM 936 N N . GLU A 1 126 ? -23.125 7.598 4.02 1 98.12 126 GLU A N 1
ATOM 937 C CA . GLU A 1 126 ? -23.484 8.992 4.258 1 98.12 126 GLU A CA 1
ATOM 938 C C . GLU A 1 126 ? -22.484 9.656 5.211 1 98.12 126 GLU A C 1
ATOM 940 O O . GLU A 1 126 ? -22.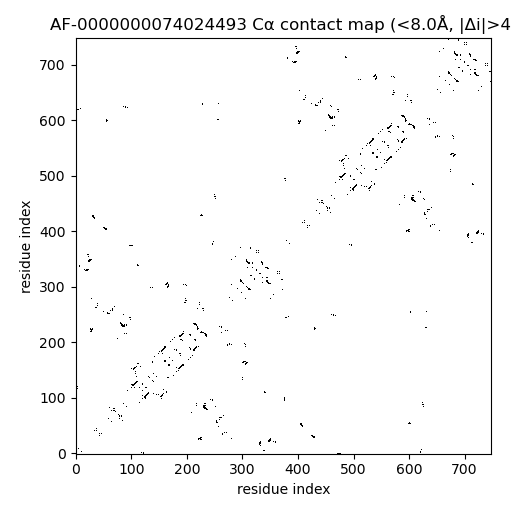172 9.102 6.262 1 98.12 126 GLU A O 1
ATOM 945 N N . VAL A 1 127 ? -22.016 10.82 4.859 1 98.62 127 VAL A N 1
ATOM 946 C CA . VAL A 1 127 ? -21.047 11.531 5.688 1 98.62 127 VAL A CA 1
ATOM 947 C C . VAL A 1 127 ? -21.641 12.859 6.156 1 98.62 127 VAL A C 1
ATOM 949 O O . VAL A 1 127 ? -22.016 13.703 5.336 1 98.62 127 VAL A O 1
ATOM 952 N N . THR A 1 128 ? -21.797 13 7.434 1 98.88 128 THR A N 1
ATOM 953 C CA . THR A 1 128 ? -22.141 14.289 8.031 1 98.88 128 THR A CA 1
ATOM 954 C C . THR A 1 128 ? -20.875 15.023 8.469 1 98.88 128 THR A C 1
ATOM 956 O O . THR A 1 128 ? -20.078 14.492 9.25 1 98.88 128 THR A O 1
ATOM 959 N N . GLU A 1 129 ? -20.703 16.188 7.953 1 98.69 129 GLU A N 1
ATOM 960 C CA . GLU A 1 129 ? -19.547 17 8.312 1 98.69 129 GLU A CA 1
ATOM 961 C C . GLU A 1 129 ? -19.891 18 9.406 1 98.69 129 GLU A C 1
ATOM 963 O O . GLU A 1 129 ? -20.922 18.656 9.352 1 98.69 129 GLU A O 1
ATOM 968 N N . VAL A 1 130 ? -19.094 18.016 10.414 1 98.81 130 VAL A N 1
ATOM 969 C CA . VAL A 1 130 ? -19.188 19.047 11.445 1 98.81 130 VAL A CA 1
ATOM 970 C C . VAL A 1 130 ? -18.094 20.078 11.25 1 98.81 130 VAL A C 1
ATOM 972 O O . VAL A 1 130 ? -16.906 19.781 11.398 1 98.81 130 VAL A O 1
ATOM 975 N N . ALA A 1 131 ? -18.484 21.266 10.992 1 98.31 131 ALA A N 1
ATOM 976 C CA . ALA A 1 131 ? -17.547 22.328 10.625 1 98.31 131 ALA A CA 1
ATOM 977 C C . ALA A 1 131 ? -16.797 22.828 11.844 1 98.31 131 ALA A C 1
ATOM 979 O O . ALA A 1 131 ? -17.391 23.125 12.883 1 98.31 131 ALA A O 1
ATOM 980 N N . LEU A 1 132 ? -15.492 22.875 11.68 1 98.5 132 LEU A N 1
ATOM 981 C CA . LEU A 1 132 ? -14.664 23.609 12.617 1 98.5 132 LEU A CA 1
ATOM 982 C C . LEU A 1 132 ? -14.656 25.109 12.273 1 98.5 132 LEU A C 1
ATOM 984 O O . LEU A 1 132 ? -14.953 25.484 11.133 1 98.5 132 LEU A O 1
ATOM 988 N N . SER A 1 133 ? -14.328 25.922 13.312 1 97.44 133 SER A N 1
ATOM 989 C CA . SER A 1 133 ? -14.336 27.344 13.055 1 97.44 133 SER A CA 1
ATOM 990 C C . SER A 1 133 ? -13.148 28.031 13.727 1 97.44 133 SER A C 1
ATOM 992 O O . SER A 1 133 ? -12.648 27.562 14.758 1 97.44 133 SER A O 1
ATOM 994 N N . GLU A 1 134 ? -12.75 29.062 13.086 1 97.56 134 GLU A N 1
ATOM 995 C CA . GLU A 1 134 ? -11.711 29.891 13.664 1 97.56 134 GLU A CA 1
ATOM 996 C C . GLU A 1 134 ? -12.125 30.438 15.031 1 97.56 134 GLU A C 1
ATOM 998 O O . GLU A 1 134 ? -11.305 30.5 15.953 1 97.56 134 GLU A O 1
ATOM 1003 N N . ALA A 1 135 ? -13.375 30.812 15.18 1 97.5 135 ALA A N 1
ATOM 1004 C CA . ALA A 1 135 ? -13.914 31.359 16.422 1 97.5 135 ALA A CA 1
ATOM 1005 C C . ALA A 1 135 ? -13.781 30.344 17.562 1 97.5 135 ALA A C 1
ATOM 1007 O O . ALA A 1 135 ? -13.641 30.719 18.734 1 97.5 135 ALA A O 1
ATOM 1008 N N . GLY A 1 136 ? -13.82 29.094 17.219 1 98.06 136 GLY A N 1
ATOM 1009 C CA . GLY A 1 136 ? -13.664 28.016 18.188 1 98.06 136 GLY A CA 1
ATOM 1010 C C . GLY A 1 136 ? -12.25 27.469 18.266 1 98.06 136 GLY A C 1
ATOM 1011 O O . GLY A 1 136 ? -12.039 26.328 18.672 1 98.06 136 GLY A O 1
ATOM 1012 N N . ASP A 1 137 ? -11.297 28.203 17.719 1 98.38 137 ASP A N 1
ATOM 1013 C CA . ASP A 1 137 ? -9.883 27.844 17.688 1 98.38 137 ASP A CA 1
ATOM 1014 C C . ASP A 1 137 ? -9.664 26.547 16.906 1 98.38 137 ASP A C 1
ATOM 1016 O O . ASP A 1 137 ? -8.773 25.766 17.234 1 98.38 137 ASP A O 1
ATOM 1020 N N . TRP A 1 138 ? -10.594 26.297 16.016 1 98.62 138 TRP A N 1
ATOM 1021 C CA . TRP A 1 138 ? -10.57 25.156 15.109 1 98.62 138 TRP A CA 1
ATOM 1022 C C . TRP A 1 138 ? -10.734 23.844 15.875 1 98.62 138 TRP A C 1
ATOM 1024 O O . TRP A 1 138 ? -10.328 22.781 15.398 1 98.62 138 TRP A O 1
ATOM 1034 N N . LEU A 1 139 ? -11.234 23.844 17.094 1 98.81 139 LEU A N 1
ATOM 1035 C CA . LEU A 1 139 ? -11.602 22.656 17.844 1 98.81 139 LEU A CA 1
ATOM 1036 C C . LEU A 1 139 ? -13.055 22.266 17.562 1 98.81 139 LEU A C 1
ATOM 1038 O O . LEU A 1 139 ? -13.875 23.125 17.234 1 98.81 139 LEU A O 1
ATOM 1042 N N . PRO A 1 140 ? -13.359 21.016 17.734 1 98.69 140 PRO A N 1
ATOM 1043 C CA . PRO A 1 140 ? -14.742 20.594 17.484 1 98.69 140 PRO A CA 1
ATOM 1044 C C . PRO A 1 140 ? -15.727 21.172 18.5 1 98.69 140 PRO A C 1
ATOM 1046 O O . PRO A 1 140 ? -15.414 21.25 19.688 1 98.69 140 PRO A O 1
ATOM 1049 N N . ASP A 1 141 ? -16.859 21.656 17.984 1 98.5 141 ASP A N 1
ATOM 1050 C CA . ASP A 1 141 ? -18.016 21.859 18.859 1 98.5 141 ASP A CA 1
ATOM 1051 C C . ASP A 1 141 ? -18.656 20.531 19.219 1 98.5 141 ASP A C 1
ATOM 1053 O O . ASP A 1 141 ? -19.406 19.953 18.422 1 98.5 141 ASP A O 1
ATOM 1057 N N . TRP A 1 142 ? -18.453 20.109 20.406 1 98.5 142 TRP A N 1
ATOM 1058 C CA . TRP A 1 142 ? -18.844 18.75 20.797 1 98.5 142 TRP A CA 1
ATOM 1059 C C . TRP A 1 142 ? -20.359 18.609 20.828 1 98.5 142 TRP A C 1
ATOM 1061 O O . TRP A 1 142 ? -20.891 17.531 20.594 1 98.5 142 TRP A O 1
ATOM 1071 N N . ASP A 1 143 ? -21.078 19.688 21.109 1 98.5 143 ASP A N 1
ATOM 1072 C CA . ASP A 1 143 ? -22.531 19.641 21 1 98.5 143 ASP A CA 1
ATOM 1073 C C . ASP A 1 143 ? -22.969 19.406 19.562 1 98.5 143 ASP A C 1
ATOM 1075 O O . ASP A 1 143 ? -23.922 18.656 19.312 1 98.5 143 ASP A O 1
ATOM 1079 N N . ALA A 1 144 ? -22.312 20.047 18.656 1 98.75 144 ALA A N 1
ATOM 1080 C CA . ALA A 1 144 ? -22.609 19.828 17.234 1 98.75 144 ALA A CA 1
ATOM 1081 C C . ALA A 1 144 ? -22.281 18.406 16.812 1 98.75 144 ALA A C 1
ATOM 1083 O O . ALA A 1 144 ? -23.016 17.797 16.031 1 98.75 144 ALA A O 1
ATOM 1084 N N . VAL A 1 145 ? -21.188 17.844 17.328 1 98.88 145 VAL A N 1
ATOM 1085 C CA . VAL A 1 145 ? -20.828 16.469 17.047 1 98.88 145 VAL A CA 1
ATOM 1086 C C . VAL A 1 145 ? -21.906 15.523 17.609 1 98.88 145 VAL A C 1
ATOM 1088 O O . VAL A 1 145 ? -22.344 14.594 16.922 1 98.88 145 VAL A O 1
ATOM 1091 N N . ALA A 1 146 ? -22.312 15.812 18.797 1 98.81 146 ALA A N 1
ATOM 1092 C CA . ALA A 1 146 ? -23.328 14.992 19.438 1 98.81 146 ALA A CA 1
ATOM 1093 C C . ALA A 1 146 ? -24.641 15.031 18.656 1 98.81 146 ALA A C 1
ATOM 1095 O O . ALA A 1 146 ? -25.344 14.023 18.562 1 98.81 146 ALA A O 1
ATOM 1096 N N . ALA A 1 147 ? -24.938 16.188 18.141 1 98.75 147 ALA A N 1
ATOM 1097 C CA . ALA A 1 147 ? -26.156 16.344 17.359 1 98.75 147 ALA A CA 1
ATOM 1098 C C . ALA A 1 147 ? -26.062 15.625 16.016 1 98.75 147 ALA A C 1
ATOM 1100 O O . ALA A 1 147 ? -27.078 15.266 15.414 1 98.75 147 ALA A O 1
ATOM 1101 N N . ALA A 1 148 ? -24.875 15.406 15.555 1 98.81 148 ALA A N 1
ATOM 1102 C CA . ALA A 1 148 ? -24.641 14.844 14.227 1 98.81 148 ALA A CA 1
ATOM 1103 C C . ALA A 1 148 ? -24.719 13.32 14.266 1 98.81 148 ALA A C 1
ATOM 1105 O O . ALA A 1 148 ? -25.016 12.68 13.25 1 98.81 148 ALA A O 1
ATOM 1106 N N . VAL A 1 149 ? -24.422 12.703 15.414 1 98.56 149 VAL A N 1
ATOM 1107 C CA . VAL A 1 149 ? -24.391 11.242 15.453 1 98.56 149 VAL A CA 1
ATOM 1108 C C . VAL A 1 149 ? -25.828 10.711 15.531 1 98.56 149 VAL A C 1
ATOM 1110 O O . VAL A 1 149 ? -26.734 11.406 16 1 98.56 149 VAL A O 1
ATOM 1113 N N . THR A 1 150 ? -26.062 9.562 15.031 1 97.88 150 THR A N 1
ATOM 1114 C CA . THR A 1 150 ? -27.297 8.781 15.062 1 97.88 150 THR A CA 1
ATOM 1115 C C . THR A 1 150 ? -27.016 7.332 15.43 1 97.88 150 THR A C 1
ATOM 1117 O O . THR A 1 150 ? -25.859 6.906 15.453 1 97.88 150 THR A O 1
ATOM 1120 N N . PRO A 1 151 ? -28.016 6.562 15.742 1 96.12 151 PRO A N 1
ATOM 1121 C CA . PRO A 1 151 ? -27.797 5.145 16.031 1 96.12 151 PRO A CA 1
ATOM 1122 C C . PRO A 1 151 ? -27.141 4.398 14.867 1 96.12 151 PRO A C 1
ATOM 1124 O O . PRO A 1 151 ? -26.594 3.309 15.055 1 96.12 151 PRO A O 1
ATOM 1127 N N . ALA A 1 152 ? -27.172 5.043 13.734 1 95.69 152 ALA A N 1
ATOM 1128 C CA . ALA A 1 152 ? -26.594 4.414 12.539 1 95.69 152 ALA A CA 1
ATOM 1129 C C . ALA A 1 152 ? -25.125 4.805 12.359 1 95.69 152 ALA A C 1
ATOM 1131 O O . ALA A 1 152 ? -24.422 4.227 11.531 1 95.69 152 ALA A O 1
ATOM 1132 N N . THR A 1 153 ? -24.656 5.707 13.18 1 98.69 153 THR A N 1
ATOM 1133 C CA . THR A 1 153 ? -23.281 6.176 13.016 1 98.69 153 THR A CA 1
ATOM 1134 C C . THR A 1 153 ? -22.297 5.066 13.344 1 98.69 153 THR A C 1
ATOM 1136 O O . THR A 1 153 ? -22.297 4.535 14.453 1 98.69 153 THR A O 1
ATOM 1139 N N . LYS A 1 154 ? -21.484 4.781 12.336 1 98.62 154 LYS A N 1
ATOM 1140 C CA . LYS A 1 154 ? -20.5 3.709 12.477 1 98.62 154 LYS A CA 1
ATOM 1141 C C . LYS A 1 154 ? -19.156 4.25 12.945 1 98.62 154 LYS A C 1
ATOM 1143 O O . LYS A 1 154 ? -18.453 3.596 13.719 1 98.62 154 LYS A O 1
ATOM 1148 N N . VAL A 1 155 ? -18.75 5.395 12.469 1 98.94 155 VAL A N 1
ATOM 1149 C CA . VAL A 1 155 ? -17.422 5.949 12.727 1 98.94 155 VAL A CA 1
ATOM 1150 C C . VAL A 1 155 ? -17.531 7.457 12.945 1 98.94 155 VAL A C 1
ATOM 1152 O O . VAL A 1 155 ? -18.266 8.141 12.227 1 98.94 155 VAL A O 1
ATOM 1155 N N . ILE A 1 156 ? -16.906 7.965 13.938 1 98.94 156 ILE A N 1
ATOM 1156 C CA . ILE A 1 156 ? -16.547 9.375 14.07 1 98.94 156 ILE A CA 1
ATOM 1157 C C . ILE A 1 156 ? -15.07 9.57 13.75 1 98.94 156 ILE A C 1
ATOM 1159 O O . ILE A 1 156 ? -14.203 8.961 14.375 1 98.94 156 ILE A O 1
ATOM 1163 N N . ALA A 1 157 ? -14.766 10.406 12.766 1 98.88 157 ALA A N 1
ATOM 1164 C CA . ALA A 1 157 ? -13.398 10.562 12.258 1 98.88 157 ALA A CA 1
ATOM 1165 C C . ALA A 1 157 ? -12.797 11.891 12.695 1 98.88 157 ALA A C 1
ATOM 1167 O O . ALA A 1 157 ? -13.391 12.945 12.5 1 98.88 157 ALA A O 1
ATOM 1168 N N . LEU A 1 158 ? -11.609 11.805 13.242 1 98.62 158 LEU A N 1
ATOM 1169 C CA . LEU A 1 158 ? -10.836 12.953 13.688 1 98.62 158 LEU A CA 1
ATOM 1170 C C . LEU A 1 158 ? -9.422 12.914 13.117 1 98.62 158 LEU A C 1
ATOM 1172 O O . LEU A 1 158 ? -8.93 11.844 12.734 1 98.62 158 LEU A O 1
ATOM 1176 N N . THR A 1 159 ? -8.828 14 12.961 1 98.62 159 THR A N 1
ATOM 1177 C CA . THR A 1 159 ? -7.395 14.164 12.781 1 98.62 159 THR A CA 1
ATOM 1178 C C . THR A 1 159 ? -6.801 15 13.914 1 98.62 159 THR A C 1
ATOM 1180 O O . THR A 1 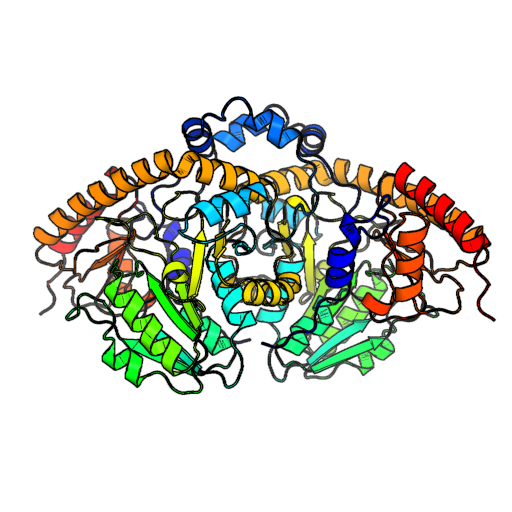159 ? -7.148 16.172 14.062 1 98.62 159 THR A O 1
ATOM 1183 N N . ASN A 1 160 ? -5.938 14.422 14.695 1 98.69 160 ASN A N 1
ATOM 1184 C CA . ASN A 1 160 ? -5.453 15.07 15.914 1 98.69 160 ASN A CA 1
ATOM 1185 C C . ASN A 1 160 ? -3.979 14.773 16.156 1 98.69 160 ASN A C 1
ATOM 1187 O O . ASN A 1 160 ? -3.621 13.656 16.547 1 98.69 160 ASN A O 1
ATOM 1191 N N . PRO A 1 161 ? -3.139 15.734 15.969 1 98.5 161 PRO A N 1
ATOM 1192 C CA . PRO A 1 161 ? -3.385 17.141 15.633 1 98.5 161 PRO A CA 1
ATOM 1193 C C . PRO A 1 161 ? -4.012 17.328 14.258 1 98.5 161 PRO A C 1
ATOM 1195 O O . PRO A 1 161 ? -3.789 16.5 13.359 1 98.5 161 PRO A O 1
ATOM 1198 N N . ASN A 1 162 ? -4.773 18.422 14.148 1 98.75 162 ASN A N 1
ATOM 1199 C CA . ASN A 1 162 ? -5.566 18.641 12.945 1 98.75 162 ASN A CA 1
ATOM 1200 C C . ASN A 1 162 ? -4.703 19.172 11.797 1 98.75 162 ASN A C 1
ATOM 1202 O O . ASN A 1 162 ? -3.816 20 12.016 1 98.75 162 ASN A O 1
ATOM 1206 N N . ASN A 1 163 ? -4.777 18.672 10.688 1 98.12 163 ASN A N 1
ATOM 1207 C CA . ASN A 1 163 ? -4.367 19.219 9.398 1 98.12 163 ASN A CA 1
ATOM 1208 C C . ASN A 1 163 ? -5.562 19.75 8.617 1 98.12 163 ASN A C 1
ATOM 1210 O O . ASN A 1 163 ? -6.457 19 8.242 1 98.12 163 ASN A O 1
ATOM 1214 N N . PRO A 1 164 ? -5.633 21.016 8.5 1 98.31 164 PRO A N 1
ATOM 1215 C CA . PRO A 1 164 ? -4.512 21.922 8.242 1 98.31 164 PRO A CA 1
ATOM 1216 C C . PRO A 1 164 ? -4.254 22.891 9.406 1 98.31 164 PRO A C 1
ATOM 1218 O O . PRO A 1 164 ? -3.295 23.656 9.367 1 98.31 164 PRO A O 1
ATOM 1221 N N . THR A 1 165 ? -5.008 22.844 10.477 1 98.62 165 THR A N 1
ATOM 1222 C CA . THR A 1 165 ? -5.082 24 11.375 1 98.62 165 THR A CA 1
ATOM 1223 C C . THR A 1 165 ? -4.02 23.906 12.469 1 98.62 165 THR A C 1
ATOM 1225 O O . THR A 1 165 ? -3.697 24.891 13.117 1 98.62 165 THR A O 1
ATOM 1228 N N . GLY A 1 166 ? -3.596 22.672 12.719 1 98.56 166 GLY A N 1
ATOM 1229 C CA . GLY A 1 166 ? -2.648 22.469 13.797 1 98.56 166 GLY A CA 1
ATOM 1230 C C . GLY A 1 166 ? -3.303 22.453 15.172 1 98.56 166 GLY A C 1
ATOM 1231 O O . GLY A 1 166 ? -2.617 22.375 16.188 1 98.56 166 GLY A O 1
ATOM 1232 N N . ALA A 1 167 ? -4.625 22.516 15.203 1 98.69 167 ALA A N 1
ATOM 1233 C CA . ALA A 1 167 ? -5.348 22.422 16.469 1 98.69 167 ALA A CA 1
ATOM 1234 C C . ALA A 1 167 ? -5.129 21.078 17.141 1 98.69 167 ALA A C 1
ATOM 1236 O O . ALA A 1 167 ? -4.941 20.062 16.453 1 98.69 167 ALA A O 1
ATOM 1237 N N . LEU A 1 168 ? -5.133 21.047 18.453 1 98.75 168 LEU A N 1
ATOM 1238 C CA . LEU A 1 168 ? -4.875 19.844 19.234 1 98.75 168 LEU A CA 1
ATOM 1239 C C . LEU A 1 168 ? -6.004 19.594 20.234 1 98.75 168 LEU A C 1
ATOM 1241 O O . LEU A 1 168 ? -6.273 20.438 21.094 1 98.75 168 LEU A O 1
ATOM 1245 N N . ILE A 1 169 ? -6.715 18.531 20.047 1 98.75 169 ILE A N 1
ATOM 1246 C CA . ILE A 1 169 ? -7.73 18.109 21 1 98.75 169 ILE A CA 1
ATOM 1247 C C . ILE A 1 169 ? -7.062 17.484 22.234 1 98.75 169 ILE A C 1
ATOM 1249 O O . ILE A 1 169 ? -6.359 16.484 22.109 1 98.75 169 ILE A O 1
ATOM 1253 N N . GLU A 1 170 ? -7.27 18.031 23.328 1 97.69 170 GLU A N 1
ATOM 1254 C CA . GLU A 1 170 ? -6.672 17.547 24.578 1 97.69 170 GLU A CA 1
ATOM 1255 C C . GLU A 1 170 ? -7.492 16.406 25.172 1 97.69 170 GLU A C 1
ATOM 1257 O O . GLU A 1 170 ? -8.508 15.992 24.594 1 97.69 170 GLU A O 1
ATOM 1262 N N . ARG A 1 171 ? -7.055 15.867 26.312 1 97.75 171 ARG A N 1
ATOM 1263 C CA . ARG A 1 171 ? -7.668 14.703 26.953 1 97.75 171 ARG A CA 1
ATOM 1264 C C . ARG A 1 171 ? -9.164 14.914 27.156 1 97.75 171 ARG A C 1
ATOM 1266 O O . ARG A 1 171 ? -9.969 14.031 26.844 1 97.75 171 ARG A O 1
ATOM 1273 N N . THR A 1 172 ? -9.523 16.109 27.625 1 98.12 172 THR A N 1
ATOM 1274 C CA . THR A 1 172 ? -10.922 16.375 27.922 1 98.12 172 THR A CA 1
ATOM 1275 C C . THR A 1 172 ? -11.773 16.281 26.656 1 98.12 172 THR A C 1
ATOM 1277 O O . THR A 1 172 ? -12.891 15.773 26.703 1 98.12 172 THR A O 1
ATOM 1280 N N . GLY A 1 173 ? -11.281 16.828 25.562 1 98.62 173 GLY A N 1
ATOM 1281 C CA . GLY A 1 173 ? -11.977 16.719 24.297 1 98.62 173 GLY A CA 1
ATOM 1282 C C . GLY A 1 173 ? -12.078 15.281 23.797 1 98.62 173 GLY A C 1
ATOM 1283 O O . GLY A 1 173 ? -13.125 14.859 23.312 1 98.62 173 GLY A O 1
ATOM 1284 N N . LEU A 1 174 ? -11 14.484 23.938 1 98.75 174 LEU A N 1
ATOM 1285 C CA . LEU A 1 174 ? -11 13.086 23.531 1 98.75 174 LEU A CA 1
ATOM 1286 C C . LEU A 1 174 ? -11.992 12.281 24.359 1 98.75 174 LEU A C 1
ATOM 1288 O O . LEU A 1 174 ? -12.664 11.383 23.844 1 98.75 174 LEU A O 1
ATOM 1292 N N . GLU A 1 175 ? -12.062 12.602 25.641 1 98.75 175 GLU A N 1
ATOM 1293 C CA . GLU A 1 175 ? -13.039 11.945 26.5 1 98.75 175 GLU A CA 1
ATOM 1294 C C . GLU A 1 175 ? -14.461 12.289 26.078 1 98.75 175 GLU A C 1
ATOM 1296 O O . GLU A 1 175 ? -15.359 11.445 26.156 1 98.75 175 GLU A O 1
ATOM 1301 N N . ARG A 1 176 ? -14.664 13.523 25.641 1 98.75 176 ARG A N 1
ATOM 1302 C CA . ARG A 1 176 ? -15.984 13.945 25.188 1 98.75 176 ARG A CA 1
ATOM 1303 C C . ARG A 1 176 ? -16.406 13.18 23.938 1 98.75 176 ARG A C 1
ATOM 1305 O O . ARG A 1 176 ? -17.531 12.695 23.859 1 98.75 176 ARG A O 1
ATOM 1312 N N . VAL A 1 177 ? -15.539 13.07 22.969 1 98.88 177 VAL A N 1
ATOM 1313 C CA . VAL A 1 177 ? -15.906 12.344 21.766 1 98.88 177 VAL A CA 1
ATOM 1314 C C . VAL A 1 177 ? -16.109 10.867 22.078 1 98.88 177 VAL A C 1
ATOM 1316 O O . VAL A 1 177 ? -16.969 10.211 21.5 1 98.88 177 VAL A O 1
ATOM 1319 N N . ALA A 1 178 ? -15.328 10.305 23 1 98.88 178 ALA A N 1
ATOM 1320 C CA . ALA A 1 178 ? -15.516 8.922 23.438 1 98.88 178 ALA A CA 1
ATOM 1321 C C . ALA A 1 178 ? -16.922 8.719 24.016 1 98.88 178 ALA A C 1
ATOM 1323 O O . ALA A 1 178 ? -17.578 7.715 23.719 1 98.88 178 ALA A O 1
ATOM 1324 N N . GLU A 1 179 ? -17.328 9.695 24.797 1 98.81 179 GLU A N 1
ATOM 1325 C CA . GLU A 1 179 ? -18.656 9.625 25.391 1 98.81 179 GLU A CA 1
ATOM 1326 C C . GLU A 1 179 ? -19.734 9.672 24.312 1 98.81 179 GLU A C 1
ATOM 1328 O O . GLU A 1 179 ? -20.703 8.906 24.359 1 98.81 179 GLU A O 1
ATOM 1333 N N . ILE A 1 180 ? -19.594 10.57 23.406 1 98.88 180 ILE A N 1
ATOM 1334 C CA . ILE A 1 180 ? -20.547 10.703 22.297 1 98.88 180 ILE A CA 1
ATOM 1335 C C . ILE A 1 180 ? -20.594 9.406 21.5 1 98.88 180 ILE A C 1
ATOM 1337 O O . ILE A 1 180 ? -21.672 8.883 21.219 1 98.88 180 ILE A O 1
ATOM 1341 N N . ALA A 1 181 ? -19.438 8.836 21.188 1 98.94 181 ALA A N 1
ATOM 1342 C CA . ALA A 1 181 ? -19.359 7.605 20.406 1 98.94 181 ALA A CA 1
ATOM 1343 C C . ALA A 1 181 ? -19.984 6.434 21.156 1 98.94 181 ALA A C 1
ATOM 1345 O O . ALA A 1 181 ? -20.703 5.625 20.578 1 98.94 181 ALA A O 1
ATOM 1346 N N . ARG A 1 182 ? -19.703 6.32 22.422 1 98.62 182 ARG A N 1
ATOM 1347 C CA . ARG A 1 182 ? -20.234 5.25 23.266 1 98.62 182 ARG A CA 1
ATOM 1348 C C . ARG A 1 182 ? -21.75 5.242 23.25 1 98.62 182 ARG A C 1
ATOM 1350 O O . ARG A 1 182 ? -22.375 4.176 23.266 1 98.62 182 ARG A O 1
ATOM 1357 N N . SER A 1 183 ? -22.312 6.391 23.25 1 98.44 183 SER A N 1
ATOM 1358 C CA . SER A 1 183 ? -23.766 6.516 23.328 1 98.44 183 SER A CA 1
ATOM 1359 C C . SER A 1 183 ? -24.453 5.852 22.141 1 98.44 183 SER A C 1
ATOM 1361 O O . SER A 1 183 ? -25.625 5.461 22.234 1 98.44 183 SER A O 1
ATOM 1363 N N . VAL A 1 184 ? -23.781 5.664 21.016 1 98.38 184 VAL A N 1
ATOM 1364 C CA . VAL A 1 184 ? -24.406 5.078 19.828 1 98.38 184 VAL A CA 1
ATOM 1365 C C . VAL A 1 184 ? -23.625 3.854 19.375 1 98.38 184 VAL A C 1
ATOM 1367 O O . VAL A 1 184 ? -23.906 3.281 18.328 1 98.38 184 VAL A O 1
ATOM 1370 N N . GLY A 1 185 ? -22.516 3.523 20.109 1 98.38 185 GLY A N 1
ATOM 1371 C CA . GLY A 1 185 ? -21.719 2.342 19.812 1 98.38 185 GLY A CA 1
ATOM 1372 C C . GLY A 1 185 ? -20.781 2.543 18.641 1 98.38 185 GLY A C 1
ATOM 1373 O O . GLY A 1 185 ? -20.344 1.575 18.016 1 98.38 185 GLY A O 1
ATOM 1374 N N . ALA A 1 186 ? -20.438 3.781 18.312 1 98.81 186 ALA A N 1
ATOM 1375 C CA . ALA A 1 186 ? -19.609 4.105 17.156 1 98.81 186 ALA A CA 1
ATOM 1376 C C . ALA A 1 186 ? -18.125 3.93 17.469 1 98.81 186 ALA A C 1
ATOM 1378 O O . ALA A 1 186 ? -17.719 4.031 18.625 1 98.81 186 ALA A O 1
ATOM 1379 N N . TRP A 1 187 ? -17.359 3.578 16.438 1 98.94 187 TRP A N 1
ATOM 1380 C CA . TRP A 1 187 ? -15.906 3.676 16.5 1 98.94 187 TRP A CA 1
ATOM 1381 C C . TRP A 1 187 ? -15.453 5.129 16.422 1 98.94 187 TRP A C 1
ATOM 1383 O O . TRP A 1 187 ? -16.156 5.98 15.883 1 98.94 187 TRP A O 1
ATOM 1393 N N . VAL A 1 188 ? -14.305 5.445 17.016 1 98.94 188 VAL A N 1
ATOM 1394 C CA . VAL A 1 188 ? -13.633 6.719 16.781 1 98.94 188 VAL A CA 1
ATOM 1395 C C . VAL A 1 188 ? -12.305 6.473 16.062 1 98.94 188 VAL A C 1
ATOM 1397 O O . VAL A 1 188 ? -11.383 5.891 16.625 1 98.94 188 VAL A O 1
ATOM 1400 N N . LEU A 1 189 ? -12.219 6.812 14.836 1 98.94 189 LEU A N 1
ATOM 1401 C CA . LEU A 1 189 ? -10.961 6.82 14.094 1 98.94 189 LEU A CA 1
ATOM 1402 C C . LEU A 1 189 ? -10.242 8.148 14.266 1 98.94 189 LEU A C 1
ATOM 1404 O O . LEU A 1 189 ? -10.734 9.188 13.82 1 98.94 189 LEU A O 1
ATOM 1408 N N . CYS A 1 190 ? -9.156 8.125 14.898 1 98.94 190 CYS A N 1
ATOM 1409 C CA . CYS A 1 190 ? -8.336 9.312 15.086 1 98.94 190 CYS A CA 1
ATOM 1410 C C . CYS A 1 190 ? -7.012 9.18 14.336 1 98.94 190 CYS A C 1
ATOM 1412 O O . CYS A 1 190 ? -6.148 8.391 14.711 1 98.94 190 CYS A O 1
ATOM 1414 N N . ASP A 1 191 ? -6.906 9.891 13.234 1 98.88 191 ASP A N 1
ATOM 1415 C CA . ASP A 1 191 ? -5.637 10.031 12.531 1 98.88 191 ASP A CA 1
ATOM 1416 C C . ASP A 1 191 ? -4.641 10.844 13.359 1 98.88 191 ASP A C 1
ATOM 1418 O O . ASP A 1 191 ? -4.777 12.062 13.484 1 98.88 191 ASP A O 1
ATOM 1422 N N . GLU A 1 192 ? -3.664 10.141 13.875 1 98.88 192 GLU A N 1
ATOM 1423 C CA . GLU A 1 192 ? -2.717 10.773 14.789 1 98.88 192 GLU A CA 1
ATOM 1424 C C . GLU A 1 192 ? -1.324 10.852 14.164 1 98.88 192 GLU A C 1
ATOM 1426 O O . GLU A 1 192 ? -0.319 10.703 14.867 1 98.88 192 GLU A O 1
ATOM 1431 N N . VAL A 1 193 ? -1.265 11.062 12.883 1 98.69 193 VAL A N 1
ATOM 1432 C CA . VAL A 1 193 ? -0.015 11.016 12.125 1 98.69 193 VAL A CA 1
ATOM 1433 C C . VAL A 1 193 ? 0.934 12.102 12.633 1 98.69 193 VAL A C 1
ATOM 1435 O O . VAL A 1 193 ? 2.154 11.961 12.523 1 98.69 193 VAL A O 1
ATOM 1438 N N . TYR A 1 194 ? 0.422 13.156 13.289 1 98.69 194 TYR A N 1
ATOM 1439 C CA . TYR A 1 194 ? 1.248 14.266 13.75 1 98.69 194 TYR A CA 1
ATOM 1440 C C . TYR A 1 194 ? 1.562 14.133 15.234 1 98.69 194 TYR A C 1
ATOM 1442 O O . TYR A 1 194 ? 2.143 15.039 15.836 1 98.69 194 TYR A O 1
ATOM 1450 N N . ARG A 1 195 ? 1.122 13.031 15.836 1 97.75 195 ARG A N 1
ATOM 1451 C CA . ARG A 1 195 ? 1.486 12.789 17.234 1 97.75 195 ARG A CA 1
ATOM 1452 C C . ARG A 1 195 ? 2.996 12.891 17.422 1 97.75 195 ARG A C 1
ATOM 1454 O O . ARG A 1 195 ? 3.766 12.383 16.609 1 97.75 195 ARG A O 1
ATOM 1461 N N . GLY A 1 196 ? 3.404 13.547 18.484 1 96.94 196 GLY A N 1
ATOM 1462 C CA . GLY A 1 196 ? 4.816 13.766 18.734 1 96.94 196 GLY A CA 1
ATOM 1463 C C . GLY A 1 196 ? 5.281 15.164 18.344 1 96.94 196 GLY A C 1
ATOM 1464 O O . GLY A 1 196 ? 6.445 15.508 18.547 1 96.94 196 GLY A O 1
ATOM 1465 N N . THR A 1 197 ? 4.387 16.016 17.875 1 98.19 197 THR A N 1
ATOM 1466 C CA . THR A 1 197 ? 4.758 17.359 17.453 1 98.19 197 THR A CA 1
ATOM 1467 C C . THR A 1 197 ? 4.133 18.406 18.375 1 98.19 197 THR A C 1
ATOM 1469 O O . THR A 1 197 ? 4.102 19.594 18.047 1 98.19 197 THR A O 1
ATOM 1472 N N . GLU A 1 198 ? 3.578 18.047 19.484 1 98.06 198 GLU A N 1
ATOM 1473 C CA . GLU A 1 198 ? 2.902 18.953 20.406 1 98.06 198 GLU A CA 1
ATOM 1474 C C . GLU A 1 198 ? 3.828 20.094 20.844 1 98.06 198 GLU A C 1
ATOM 1476 O O . GLU A 1 198 ? 5.016 19.859 21.094 1 98.06 198 GLU A O 1
ATOM 1481 N N . GLN A 1 199 ? 3.295 21.281 20.891 1 97.38 199 GLN A N 1
ATOM 1482 C CA . GLN A 1 199 ? 4.047 22.422 21.391 1 97.38 199 GLN A CA 1
ATOM 1483 C C . GLN A 1 199 ? 4.191 22.375 22.906 1 97.38 199 GLN A C 1
ATOM 1485 O O . GLN A 1 199 ? 5.16 22.891 23.469 1 97.38 199 GLN A O 1
ATOM 1490 N N . GLY A 1 200 ? 3.246 21.766 23.562 1 95.31 200 GLY A N 1
ATOM 1491 C CA . GLY A 1 200 ? 3.262 21.531 25 1 95.31 200 GLY A CA 1
ATOM 1492 C C . GLY A 1 200 ? 3.391 20.062 25.375 1 95.31 200 GLY A C 1
ATOM 1493 O O . GLY A 1 200 ? 4.121 19.312 24.719 1 95.31 200 GLY A O 1
ATOM 1494 N N . ASP A 1 201 ? 2.74 19.688 26.422 1 93.62 201 ASP A N 1
ATOM 1495 C CA . ASP A 1 201 ? 2.775 18.312 26.891 1 93.62 201 ASP A CA 1
ATOM 1496 C C . ASP A 1 201 ? 2.043 17.375 25.922 1 93.62 201 ASP A C 1
ATOM 1498 O O . ASP A 1 201 ? 1.08 17.781 25.266 1 93.62 201 ASP A O 1
ATOM 1502 N N . PRO A 1 202 ? 2.531 16.188 25.906 1 94.44 202 PRO A N 1
ATOM 1503 C CA . PRO A 1 202 ? 1.809 15.227 25.062 1 94.44 202 PRO A CA 1
ATOM 1504 C C . PRO A 1 202 ? 0.38 14.984 25.547 1 94.44 202 PRO A C 1
ATOM 1506 O O . PRO A 1 202 ? 0.098 15.109 26.75 1 94.44 202 PRO A O 1
ATOM 1509 N N . VAL A 1 203 ? -0.497 14.719 24.641 1 96.75 203 VAL A N 1
ATOM 1510 C CA . VAL A 1 203 ? -1.868 14.336 24.953 1 96.75 203 VAL A CA 1
ATOM 1511 C C . VAL A 1 203 ? -2.049 12.836 24.734 1 96.75 203 VAL A C 1
ATOM 1513 O O . VAL A 1 203 ? -1.297 12.219 23.984 1 96.75 203 VAL A O 1
ATOM 1516 N N . PRO A 1 204 ? -2.984 12.172 25.438 1 97.5 204 PRO A N 1
ATOM 1517 C CA . PRO A 1 204 ? -3.191 10.742 25.219 1 97.5 204 PRO A CA 1
ATOM 1518 C C . PRO A 1 204 ? -3.74 10.438 23.828 1 97.5 204 PRO A C 1
ATOM 1520 O O . PRO A 1 204 ? -4.242 11.336 23.141 1 97.5 204 PRO A O 1
ATOM 1523 N N . SER A 1 205 ? -3.504 9.219 23.375 1 98.5 205 SER A N 1
ATOM 1524 C CA . SER A 1 205 ? -4.141 8.742 22.156 1 98.5 205 SER A CA 1
ATOM 1525 C C . SER A 1 205 ? -5.59 8.344 22.406 1 98.5 205 SER A C 1
ATOM 1527 O O . SER A 1 205 ? -5.969 8.031 23.531 1 98.5 205 SER A O 1
ATOM 1529 N N . ILE A 1 206 ? -6.387 8.312 21.375 1 98.81 206 ILE A N 1
ATOM 1530 C CA . ILE A 1 206 ? -7.785 7.914 21.484 1 98.81 206 ILE A CA 1
ATOM 1531 C C . ILE A 1 206 ? -7.875 6.477 21.984 1 98.81 206 ILE A C 1
ATOM 1533 O O . ILE A 1 206 ? -8.82 6.117 22.688 1 98.81 206 ILE A O 1
ATOM 1537 N N . VAL A 1 207 ? -6.828 5.617 21.672 1 98.62 207 VAL A N 1
ATOM 1538 C CA . VAL A 1 207 ? -6.867 4.203 22.031 1 98.62 207 VAL A CA 1
ATOM 1539 C C . VAL A 1 207 ? -6.66 4.055 23.531 1 98.62 207 VAL A C 1
ATOM 1541 O O . VAL A 1 207 ? -6.965 3.008 24.109 1 98.62 207 VAL A O 1
ATOM 1544 N N . ASP A 1 208 ? -6.195 5.074 24.156 1 96.81 208 ASP A N 1
ATOM 1545 C CA . ASP A 1 208 ? -5.977 5.047 25.594 1 96.81 208 ASP A CA 1
ATOM 1546 C C . ASP A 1 208 ? -7.199 5.574 26.344 1 96.81 208 ASP A C 1
ATOM 1548 O O . ASP A 1 208 ? -7.262 5.496 27.578 1 96.81 208 ASP A O 1
ATOM 1552 N N . VAL A 1 209 ? -8.172 6.113 25.656 1 97.5 209 VAL A N 1
ATOM 1553 C CA . VAL A 1 209 ? -9.297 6.789 26.281 1 97.5 209 VAL A CA 1
ATOM 1554 C C . VAL A 1 209 ? -10.594 6.043 25.969 1 97.5 209 VAL A C 1
ATOM 1556 O O . VAL A 1 209 ? -11.57 6.148 26.719 1 97.5 209 VAL A O 1
ATOM 1559 N N . TYR A 1 210 ? -10.641 5.316 24.922 1 98.31 210 TYR A N 1
ATOM 1560 C CA . TYR A 1 210 ? -11.867 4.711 24.406 1 98.31 210 TYR A CA 1
ATOM 1561 C C . TYR A 1 210 ? -11.594 3.312 23.859 1 98.31 210 TYR A C 1
ATOM 1563 O O . TYR A 1 210 ? -10.711 3.125 23.016 1 98.31 210 TYR A O 1
ATOM 1571 N N . ASP A 1 211 ? -12.352 2.316 24.266 1 97.69 211 ASP A N 1
ATOM 1572 C CA . ASP A 1 211 ? -12.109 0.914 23.938 1 97.69 211 ASP A CA 1
ATOM 1573 C C . ASP A 1 211 ? -12.352 0.639 22.469 1 97.69 211 ASP A C 1
ATOM 1575 O O . ASP A 1 211 ? -11.812 -0.325 21.906 1 97.69 211 ASP A O 1
ATOM 1579 N N . LYS A 1 212 ? -13.172 1.517 21.828 1 98.62 212 LYS A N 1
ATOM 1580 C CA . LYS A 1 212 ? -13.383 1.406 20.391 1 98.62 212 LYS A CA 1
ATOM 1581 C C . LYS A 1 212 ? -12.656 2.523 19.641 1 98.62 212 LYS A C 1
ATOM 1583 O O . LYS A 1 212 ? -13.094 2.947 18.578 1 98.62 212 LYS A O 1
ATOM 1588 N N . GLY A 1 213 ? -11.617 2.998 20.281 1 98.81 213 GLY A N 1
ATOM 1589 C CA . GLY A 1 213 ? -10.742 3.949 19.609 1 98.81 213 GLY A CA 1
ATOM 1590 C C . GLY A 1 213 ? -9.758 3.291 18.656 1 98.81 213 GLY A C 1
ATOM 1591 O O . GLY A 1 213 ? -9.234 2.213 18.953 1 98.81 213 GLY A O 1
ATOM 1592 N N . ILE A 1 214 ? -9.508 3.924 17.547 1 98.94 214 ILE A N 1
ATOM 1593 C CA . ILE A 1 214 ? -8.539 3.512 16.547 1 98.94 214 ILE A CA 1
ATOM 1594 C C . ILE A 1 214 ? -7.547 4.645 16.281 1 98.94 214 ILE A C 1
ATOM 1596 O O . ILE A 1 214 ? -7.945 5.75 15.906 1 98.94 214 ILE A O 1
ATOM 1600 N N . SER A 1 215 ? -6.309 4.383 16.531 1 98.94 215 SER A N 1
ATOM 1601 C CA . SER A 1 215 ? -5.258 5.348 16.234 1 98.94 215 SER A CA 1
ATOM 1602 C C . SER A 1 215 ? -4.457 4.926 15.008 1 98.94 215 SER A C 1
ATOM 1604 O O . SER A 1 215 ? -4.043 3.771 14.898 1 98.94 215 SER A O 1
ATOM 1606 N N . THR A 1 216 ? -4.297 5.836 14.07 1 98.94 216 THR A N 1
ATOM 1607 C CA . THR A 1 216 ? -3.404 5.602 12.945 1 98.94 216 THR A CA 1
ATOM 1608 C C . THR A 1 216 ? -2.221 6.562 12.984 1 98.94 216 THR A C 1
ATOM 1610 O O . THR A 1 216 ? -2.355 7.703 13.43 1 98.94 216 THR A O 1
ATOM 1613 N N . GLY A 1 217 ? -1.073 6.117 12.602 1 98.75 217 GLY A N 1
ATOM 1614 C CA . GLY A 1 217 ? 0.156 6.891 12.594 1 98.75 217 GLY A CA 1
ATOM 1615 C C . GLY A 1 217 ? 1.194 6.359 11.625 1 98.75 217 GLY A C 1
ATOM 1616 O O . GLY A 1 217 ? 0.938 5.395 10.898 1 98.75 217 GLY A O 1
ATOM 1617 N N . SER A 1 218 ? 2.363 7.016 11.57 1 98.69 218 SER A N 1
ATOM 1618 C CA . SER A 1 218 ? 3.42 6.602 10.656 1 98.69 218 SER A CA 1
ATOM 1619 C C . SER A 1 218 ? 4.754 7.242 11.023 1 98.69 218 SER A C 1
ATOM 1621 O O . SER A 1 218 ? 4.828 8.047 11.953 1 98.69 218 SER A O 1
ATOM 1623 N N . THR A 1 219 ? 5.758 6.883 10.297 1 98.69 219 THR A N 1
ATOM 1624 C CA . THR A 1 219 ? 7.082 7.473 10.461 1 98.69 219 THR A CA 1
ATOM 1625 C C . THR A 1 219 ? 7.25 8.688 9.562 1 98.69 219 THR A C 1
ATOM 1627 O O . THR A 1 219 ? 8.32 9.305 9.531 1 98.69 219 THR A O 1
ATOM 1630 N N . SER A 1 220 ? 6.277 9.148 8.883 1 98.5 220 SER A N 1
ATOM 1631 C CA . SER A 1 220 ? 6.438 10.086 7.777 1 98.5 220 SER A CA 1
ATOM 1632 C C . SER A 1 220 ? 6.613 11.516 8.281 1 98.5 220 SER A C 1
ATOM 1634 O O . SER A 1 220 ? 7.352 12.305 7.688 1 98.5 220 SER A O 1
ATOM 1636 N N . LYS A 1 221 ? 5.883 11.859 9.367 1 98.62 221 LYS A N 1
ATOM 1637 C CA . LYS A 1 221 ? 5.77 13.266 9.742 1 98.62 221 LYS A CA 1
ATOM 1638 C C . LYS A 1 221 ? 6.727 13.617 10.875 1 98.62 221 LYS A C 1
ATOM 1640 O O . LYS A 1 221 ? 7.898 13.914 10.641 1 98.62 221 LYS A O 1
ATOM 1645 N N . ALA A 1 222 ? 6.363 13.258 12.102 1 98.31 222 ALA A N 1
ATOM 1646 C CA . ALA A 1 222 ? 7.18 13.594 13.266 1 98.31 222 ALA A CA 1
ATOM 1647 C C . ALA A 1 222 ? 8.531 12.891 13.203 1 98.31 222 ALA A C 1
ATOM 1649 O O . ALA A 1 222 ? 9.539 13.414 13.688 1 98.31 222 ALA A O 1
ATOM 1650 N N . PHE A 1 223 ? 8.594 11.703 12.562 1 98.69 223 PHE A N 1
ATOM 1651 C CA . PHE A 1 223 ? 9.812 10.906 12.516 1 98.69 223 PHE A CA 1
ATOM 1652 C C . PHE A 1 223 ? 10.633 11.25 11.273 1 98.69 223 PHE A C 1
ATOM 1654 O O . PHE A 1 223 ? 11.75 10.766 11.109 1 98.69 223 PHE A O 1
ATOM 1661 N N . SER A 1 224 ? 10.133 12.047 10.352 1 98.69 224 SER A N 1
ATOM 1662 C CA . SER A 1 224 ? 10.891 12.633 9.25 1 98.69 224 SER A CA 1
ATOM 1663 C C . SER A 1 224 ? 11.32 11.57 8.25 1 98.69 224 SER A C 1
ATOM 1665 O O . SER A 1 224 ? 12.391 11.664 7.652 1 98.69 224 SER A O 1
ATOM 1667 N N . LEU A 1 225 ? 10.531 10.5 8.133 1 98.75 225 LEU A N 1
ATOM 1668 C CA . LEU A 1 225 ? 10.898 9.391 7.254 1 98.75 225 LEU A CA 1
ATOM 1669 C C . LEU A 1 225 ? 9.75 9.039 6.312 1 98.75 225 LEU A C 1
ATOM 1671 O O . LEU A 1 225 ? 9.344 7.879 6.219 1 98.75 225 LEU A O 1
ATOM 1675 N N . ALA A 1 226 ? 9.234 10.062 5.598 1 97.94 226 ALA A N 1
ATOM 1676 C CA . ALA A 1 226 ? 8.102 9.875 4.691 1 97.94 226 ALA A CA 1
ATOM 1677 C C . ALA A 1 226 ? 8.406 8.82 3.633 1 97.94 226 ALA A C 1
ATOM 1679 O O . ALA A 1 226 ? 7.531 8.039 3.25 1 97.94 226 ALA A O 1
ATOM 1680 N N . GLY A 1 227 ? 9.648 8.734 3.18 1 97.69 227 GLY A N 1
ATOM 1681 C CA . GLY A 1 227 ? 10.039 7.879 2.072 1 97.69 227 GLY A CA 1
ATOM 1682 C C . GLY A 1 227 ? 10.07 6.41 2.441 1 97.69 227 GLY A C 1
ATOM 1683 O O . GLY A 1 227 ? 10.188 5.547 1.567 1 97.69 227 GLY A O 1
ATOM 1684 N N . LEU A 1 228 ? 10 6.074 3.732 1 97.81 228 LEU A N 1
ATOM 1685 C CA . LEU A 1 228 ? 9.93 4.68 4.148 1 97.81 228 LEU A CA 1
ATOM 1686 C C . LEU A 1 228 ? 8.562 4.086 3.828 1 97.81 228 LEU A C 1
ATOM 1688 O O . LEU A 1 228 ? 8.43 2.871 3.656 1 9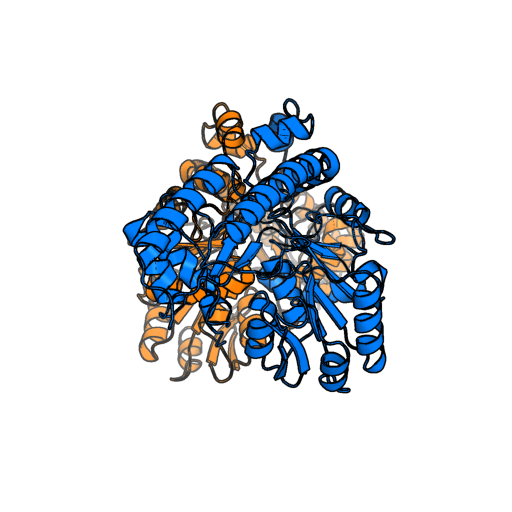7.81 228 LEU A O 1
ATOM 1692 N N . ARG A 1 229 ? 7.516 4.957 3.863 1 97.94 229 ARG A N 1
ATOM 1693 C CA . ARG A 1 229 ? 6.133 4.57 3.607 1 97.94 229 ARG A CA 1
ATOM 1694 C C . ARG A 1 229 ? 5.672 3.498 4.59 1 97.94 229 ARG A C 1
ATOM 1696 O O . ARG A 1 229 ? 5.109 2.479 4.188 1 97.94 229 ARG A O 1
ATOM 1703 N N . LEU A 1 230 ? 5.895 3.76 5.84 1 98.5 230 LEU A N 1
ATOM 1704 C CA . LEU A 1 230 ? 5.531 2.834 6.91 1 98.5 230 LEU A CA 1
ATOM 1705 C C . LEU A 1 230 ? 4.594 3.5 7.91 1 98.5 230 LEU A C 1
ATOM 1707 O O . LEU A 1 230 ? 4.875 4.598 8.398 1 98.5 230 LEU A O 1
ATOM 1711 N N . GLY A 1 231 ? 3.5 2.895 8.188 1 98.69 231 GLY A N 1
ATOM 1712 C CA . GLY A 1 231 ? 2.541 3.338 9.188 1 98.69 231 GLY A CA 1
ATOM 1713 C C . GLY A 1 231 ? 1.938 2.197 9.984 1 98.69 231 GLY A C 1
ATOM 1714 O O . GLY A 1 231 ? 2.443 1.073 9.953 1 98.69 231 GLY A O 1
ATOM 1715 N N . TRP A 1 232 ? 0.906 2.527 10.75 1 98.94 232 TRP A N 1
ATOM 1716 C CA . TRP A 1 232 ? 0.307 1.498 11.594 1 98.94 232 TRP A CA 1
ATOM 1717 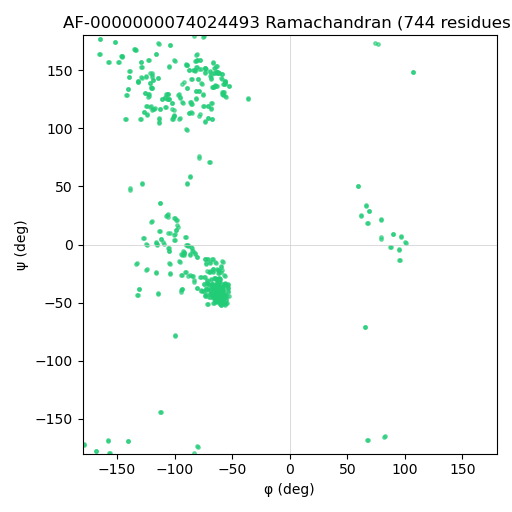C C . TRP A 1 232 ? -1.13 1.857 11.953 1 98.94 232 TRP A C 1
ATOM 1719 O O . TRP A 1 232 ? -1.528 3.02 11.859 1 98.94 232 TRP A O 1
ATOM 1729 N N . ILE A 1 233 ? -1.892 0.881 12.273 1 98.94 233 ILE A N 1
ATOM 1730 C CA . ILE A 1 233 ? -3.154 0.966 12.992 1 98.94 233 ILE A CA 1
ATOM 1731 C C . ILE A 1 233 ? -2.977 0.42 14.414 1 98.94 233 ILE A C 1
ATOM 1733 O O . ILE A 1 233 ? -2.424 -0.667 14.602 1 98.94 233 ILE A O 1
ATOM 1737 N N . VAL A 1 234 ? -3.32 1.137 15.367 1 98.94 234 VAL A N 1
ATOM 1738 C CA . VAL A 1 234 ? -3.412 0.661 16.75 1 98.94 234 VAL A CA 1
ATOM 1739 C C . VAL A 1 234 ? -4.875 0.62 17.188 1 98.94 234 VAL A C 1
ATOM 1741 O O . VAL A 1 234 ? -5.594 1.612 17.047 1 98.94 234 VAL A O 1
ATOM 1744 N N . GLY A 1 235 ? -5.375 -0.457 17.641 1 98.75 235 GLY A N 1
ATOM 1745 C CA . GLY A 1 235 ? -6.758 -0.647 18.062 1 98.75 235 GLY A CA 1
ATOM 1746 C C . GLY A 1 235 ? -7.035 -2.045 18.578 1 98.75 235 GLY A C 1
ATOM 1747 O O . GLY A 1 235 ? -6.109 -2.838 18.766 1 98.75 235 GLY A O 1
ATOM 1748 N N . PRO A 1 236 ? -8.312 -2.357 18.828 1 98.25 236 PRO A N 1
ATOM 1749 C CA . PRO A 1 236 ? -8.68 -3.688 19.328 1 98.25 236 PRO A CA 1
ATOM 1750 C C . PRO A 1 236 ? -8.305 -4.801 18.359 1 98.25 236 PRO A C 1
ATOM 1752 O O . PRO A 1 236 ? -8.422 -4.629 17.141 1 98.25 236 PRO A O 1
ATOM 1755 N N . GLU A 1 237 ? -7.965 -5.941 18.891 1 97.75 237 GLU A N 1
ATOM 1756 C CA . GLU A 1 237 ? -7.504 -7.074 18.094 1 97.75 237 GLU A CA 1
ATOM 1757 C C . GLU A 1 237 ? -8.578 -7.516 17.094 1 97.75 237 GLU A C 1
ATOM 1759 O O . GLU A 1 237 ? -8.266 -7.867 15.961 1 97.75 237 GLU A O 1
ATOM 1764 N N . GLU A 1 238 ? -9.789 -7.535 17.547 1 97.44 238 GLU A N 1
ATOM 1765 C CA . GLU A 1 238 ? -10.883 -7.965 16.672 1 97.44 238 GLU A CA 1
ATOM 1766 C C . GLU A 1 238 ? -10.977 -7.09 15.43 1 97.44 238 GLU A C 1
ATOM 1768 O O . GLU A 1 238 ? -11.25 -7.586 14.336 1 97.44 238 GLU A O 1
ATOM 1773 N N . LEU A 1 239 ? -10.812 -5.789 15.594 1 98.19 239 LEU A N 1
ATOM 1774 C CA . LEU A 1 239 ? -10.797 -4.879 14.453 1 98.19 239 LEU A CA 1
ATOM 1775 C C . LEU A 1 239 ? -9.633 -5.207 13.516 1 98.19 239 LEU A C 1
ATOM 1777 O O . LEU A 1 239 ? -9.805 -5.215 12.297 1 98.19 239 LEU A O 1
ATOM 1781 N N . LEU A 1 240 ? -8.469 -5.418 14.109 1 98.56 240 LEU A N 1
ATOM 1782 C CA . LEU A 1 240 ? -7.281 -5.68 13.305 1 98.56 240 LEU A CA 1
ATOM 1783 C C . LEU A 1 240 ? -7.426 -6.984 12.531 1 98.56 240 LEU A C 1
ATOM 1785 O O . LEU A 1 240 ? -6.969 -7.082 11.383 1 98.56 240 LEU A O 1
ATOM 1789 N N . ASP A 1 241 ? -8.062 -8.008 13.133 1 97 241 ASP A N 1
ATOM 1790 C CA . ASP A 1 241 ? -8.352 -9.25 12.43 1 97 241 ASP A CA 1
ATOM 1791 C C . ASP A 1 241 ? -9.234 -8.992 11.203 1 97 241 ASP A C 1
ATOM 1793 O O . ASP A 1 241 ? -9 -9.555 10.133 1 97 241 ASP A O 1
ATOM 1797 N N . ALA A 1 242 ? -10.203 -8.156 11.398 1 97.56 242 ALA A N 1
ATOM 1798 C CA . ALA A 1 242 ? -11.086 -7.801 10.289 1 97.56 242 ALA A CA 1
ATOM 1799 C C . ALA A 1 242 ? -10.328 -7.016 9.219 1 97.56 242 ALA A C 1
ATOM 1801 O O . ALA A 1 242 ? -10.562 -7.203 8.023 1 97.56 242 ALA A O 1
ATOM 1802 N N . CYS A 1 243 ? -9.438 -6.141 9.633 1 98.12 243 CYS A N 1
ATOM 1803 C CA . CYS A 1 243 ? -8.617 -5.379 8.695 1 98.12 243 CYS A CA 1
ATOM 1804 C C . CYS A 1 243 ? -7.758 -6.305 7.836 1 98.12 243 CYS A C 1
ATOM 1806 O O . CYS A 1 243 ? -7.535 -6.031 6.656 1 98.12 243 CYS A O 1
ATOM 1808 N N . GLU A 1 244 ? -7.281 -7.344 8.422 1 96.75 244 GLU A N 1
ATOM 1809 C CA . GLU A 1 244 ? -6.395 -8.273 7.727 1 96.75 244 GLU A CA 1
ATOM 1810 C C . GLU A 1 244 ? -7.102 -8.93 6.547 1 96.75 244 GLU A C 1
ATOM 1812 O O . GLU A 1 244 ? -6.477 -9.219 5.523 1 96.75 244 GLU A O 1
ATOM 1817 N N . ILE A 1 245 ? -8.375 -9.195 6.68 1 96.19 245 ILE A N 1
ATOM 1818 C CA . ILE A 1 245 ? -9.148 -9.805 5.602 1 96.19 245 ILE A CA 1
ATOM 1819 C C . ILE A 1 245 ? -9.086 -8.914 4.359 1 96.19 245 ILE A C 1
ATOM 1821 O O . ILE A 1 245 ? -8.859 -9.398 3.25 1 96.19 245 ILE A O 1
ATOM 1825 N N . HIS A 1 246 ? -9.242 -7.586 4.559 1 95.94 246 HIS A N 1
ATOM 1826 C CA . HIS A 1 246 ? -9.148 -6.641 3.455 1 95.94 246 HIS A CA 1
ATOM 1827 C C . HIS A 1 246 ? -7.707 -6.473 2.994 1 95.94 246 HIS A C 1
ATOM 1829 O O . HIS A 1 246 ? -7.445 -6.336 1.797 1 95.94 246 HIS A O 1
ATOM 1835 N N . ARG A 1 247 ? -6.844 -6.48 3.941 1 96.25 247 ARG A N 1
ATOM 1836 C CA . ARG A 1 247 ? -5.422 -6.277 3.684 1 96.25 247 ARG A CA 1
ATOM 1837 C C . ARG A 1 247 ? -4.867 -7.371 2.781 1 96.25 247 ARG A C 1
ATOM 1839 O O . ARG A 1 247 ? -3.971 -7.125 1.971 1 96.25 247 ARG A O 1
ATOM 1846 N N . ASP A 1 248 ? -5.43 -8.562 2.83 1 95.81 248 ASP A N 1
ATOM 1847 C CA . ASP A 1 248 ? -5.043 -9.68 1.979 1 95.81 248 ASP A CA 1
ATOM 1848 C C . ASP A 1 248 ? -5.223 -9.344 0.502 1 95.81 248 ASP A C 1
ATOM 1850 O O . ASP A 1 248 ? -4.57 -9.93 -0.362 1 95.81 248 ASP A O 1
ATOM 1854 N N . TYR A 1 249 ? -6.02 -8.328 0.202 1 96.19 249 TYR A N 1
ATOM 1855 C CA . TYR A 1 249 ? -6.348 -7.984 -1.176 1 96.19 249 TYR A CA 1
ATOM 1856 C C . TYR A 1 249 ? -5.598 -6.73 -1.615 1 96.19 249 TYR A C 1
ATOM 1858 O O . TYR A 1 249 ? -5.695 -6.316 -2.773 1 96.19 249 TYR A O 1
ATOM 1866 N N . THR A 1 250 ? -4.816 -6.082 -0.711 1 94.88 250 THR A N 1
ATOM 1867 C CA . THR A 1 250 ? -4.297 -4.762 -1.047 1 94.88 250 THR A CA 1
ATOM 1868 C C . THR A 1 250 ? -2.797 -4.688 -0.783 1 94.88 250 THR A C 1
ATOM 1870 O O . THR A 1 250 ? -2.051 -4.098 -1.569 1 94.88 250 THR A O 1
ATOM 1873 N N . THR A 1 251 ? -2.414 -5.309 0.267 1 94.44 251 THR A N 1
ATOM 1874 C CA . THR A 1 251 ? -1.068 -5.02 0.75 1 94.44 251 THR A CA 1
ATOM 1875 C C . THR A 1 251 ? -0.312 -6.309 1.053 1 94.44 251 THR A C 1
ATOM 1877 O O . THR A 1 251 ? 0.861 -6.445 0.697 1 94.44 251 THR A O 1
ATOM 1880 N N . ILE A 1 252 ? -0.965 -7.281 1.712 1 93.88 252 ILE A N 1
ATOM 1881 C CA . ILE A 1 252 ? -0.383 -8.516 2.236 1 93.88 252 ILE A CA 1
ATOM 1882 C C . ILE A 1 252 ? 0.604 -8.18 3.354 1 93.88 252 ILE A C 1
ATOM 1884 O O . ILE A 1 252 ? 0.251 -8.227 4.535 1 93.88 252 ILE A O 1
ATOM 1888 N N . SER A 1 253 ? 1.714 -7.625 3.021 1 95.25 253 SER A N 1
ATOM 1889 C CA . SER A 1 253 ? 2.703 -7.207 4.012 1 95.25 253 SER A CA 1
ATOM 1890 C C . SER A 1 253 ? 3.422 -5.938 3.57 1 95.25 253 SER A C 1
ATOM 1892 O O . SER A 1 253 ? 3.318 -5.527 2.412 1 95.25 253 SER A O 1
ATOM 1894 N N . VAL A 1 254 ? 4.035 -5.289 4.535 1 96.69 254 VAL A N 1
ATOM 1895 C CA . VAL A 1 254 ? 4.887 -4.145 4.234 1 96.69 254 VAL A CA 1
ATOM 1896 C C . VAL A 1 254 ? 6.316 -4.613 3.99 1 96.69 254 VAL A C 1
ATOM 1898 O O . VAL A 1 254 ? 6.703 -5.703 4.426 1 96.69 254 VAL A O 1
ATOM 1901 N N . GLY A 1 255 ? 7.07 -3.857 3.229 1 97.19 255 GLY A N 1
ATOM 1902 C CA . GLY A 1 255 ? 8.422 -4.25 2.865 1 97.19 255 GLY A CA 1
ATOM 1903 C C . GLY A 1 255 ? 9.305 -4.535 4.066 1 97.19 255 GLY A C 1
ATOM 1904 O O . GLY A 1 255 ? 9.258 -3.807 5.062 1 97.19 255 GLY A O 1
ATOM 1905 N N . MET A 1 256 ? 10.117 -5.57 3.975 1 97.94 256 MET A N 1
ATOM 1906 C CA . MET A 1 256 ? 10.984 -5.988 5.074 1 97.94 256 MET A CA 1
ATOM 1907 C C . MET A 1 256 ? 12.016 -4.91 5.395 1 97.94 256 MET A C 1
ATOM 1909 O O . MET A 1 256 ? 12.344 -4.688 6.562 1 97.94 256 MET A O 1
ATOM 1913 N N . VAL A 1 257 ? 12.531 -4.23 4.379 1 98 257 VAL A N 1
ATOM 1914 C CA . VAL A 1 257 ? 13.547 -3.201 4.578 1 98 257 VAL A CA 1
ATOM 1915 C C . VAL A 1 257 ? 12.93 -1.992 5.277 1 98 257 VAL A C 1
ATOM 1917 O O . VAL A 1 257 ? 13.562 -1.38 6.145 1 98 257 VAL A O 1
ATOM 1920 N N . ASP A 1 258 ? 11.711 -1.653 4.883 1 98.25 258 ASP A N 1
ATOM 1921 C CA . ASP A 1 258 ? 10.984 -0.566 5.535 1 98.25 258 ASP A CA 1
ATOM 1922 C C . ASP A 1 258 ? 10.758 -0.869 7.016 1 98.25 258 ASP A C 1
ATOM 1924 O O . ASP A 1 258 ? 10.93 0.005 7.867 1 98.25 258 ASP A O 1
ATOM 1928 N N . ASP A 1 259 ? 10.328 -2.111 7.262 1 98.62 259 ASP A N 1
ATOM 1929 C CA . ASP A 1 259 ? 10.109 -2.578 8.625 1 98.62 259 ASP A CA 1
ATOM 1930 C C . ASP A 1 259 ? 11.375 -2.434 9.469 1 98.62 259 ASP A C 1
ATOM 1932 O O . ASP A 1 259 ? 11.336 -1.902 10.578 1 98.62 259 ASP A O 1
ATOM 1936 N N . TYR A 1 260 ? 12.516 -2.793 8.891 1 98.25 260 TYR A N 1
ATOM 1937 C CA . TYR A 1 260 ? 13.812 -2.742 9.555 1 98.25 260 TYR A CA 1
ATOM 1938 C C . TYR A 1 260 ? 14.164 -1.313 9.953 1 98.25 260 TYR A C 1
ATOM 1940 O O . TYR A 1 260 ? 14.508 -1.047 11.102 1 98.25 260 TYR A O 1
ATOM 1948 N N . PHE A 1 261 ? 14.031 -0.354 9.039 1 98.44 261 PHE A N 1
ATOM 1949 C CA . PHE A 1 261 ? 14.422 1.027 9.305 1 98.44 261 PHE A CA 1
ATOM 1950 C C . PHE A 1 261 ? 13.398 1.705 10.219 1 98.44 261 PHE A C 1
ATOM 1952 O O . PHE A 1 261 ? 13.758 2.557 11.031 1 98.44 261 PHE A O 1
ATOM 1959 N N . ALA A 1 262 ? 12.109 1.34 10.07 1 98.75 262 ALA A N 1
ATOM 1960 C CA . ALA A 1 262 ? 11.094 1.892 10.969 1 98.75 262 ALA A CA 1
ATOM 1961 C C . ALA A 1 262 ? 11.359 1.473 12.414 1 98.75 262 ALA A C 1
ATOM 1963 O O . ALA A 1 262 ? 11.219 2.279 13.336 1 98.75 262 ALA A O 1
ATOM 1964 N N . ALA A 1 263 ? 11.711 0.174 12.586 1 98.5 263 ALA A N 1
ATOM 1965 C CA . ALA A 1 263 ? 12.062 -0.29 13.93 1 98.5 263 ALA A CA 1
ATOM 1966 C C . ALA A 1 263 ? 13.234 0.507 14.492 1 98.5 263 ALA A C 1
ATOM 1968 O O . ALA A 1 263 ? 13.203 0.934 15.648 1 98.5 263 ALA A O 1
ATOM 1969 N N . MET A 1 264 ? 14.242 0.697 13.68 1 98 264 MET A N 1
ATOM 1970 C CA . MET A 1 264 ? 15.406 1.487 14.07 1 98 264 MET A CA 1
ATOM 1971 C C . MET A 1 264 ? 14.992 2.891 14.5 1 98 264 MET A C 1
ATOM 1973 O O . MET A 1 264 ? 15.469 3.404 15.516 1 98 264 MET A O 1
ATOM 1977 N N . ALA A 1 265 ? 14.102 3.516 13.75 1 98.69 265 ALA A N 1
ATOM 1978 C CA . ALA A 1 265 ? 13.641 4.875 14.023 1 98.69 265 ALA A CA 1
ATOM 1979 C C . ALA A 1 265 ? 12.906 4.945 15.359 1 98.69 265 ALA A C 1
ATOM 1981 O O . ALA A 1 265 ? 13.125 5.859 16.156 1 98.69 265 ALA A O 1
ATOM 1982 N N . ILE A 1 266 ? 12.023 4 15.586 1 98.69 266 ILE A N 1
ATOM 1983 C CA . ILE A 1 266 ? 11.219 4.039 16.797 1 98.69 266 ILE A CA 1
ATOM 1984 C C . ILE A 1 266 ? 12.086 3.713 18.016 1 98.69 266 ILE A C 1
ATOM 1986 O O . ILE A 1 266 ? 11.891 4.266 19.094 1 98.69 266 ILE A O 1
ATOM 1990 N N . GLU A 1 267 ? 13.062 2.85 17.828 1 97.81 267 GLU A N 1
ATOM 1991 C CA . GLU A 1 267 ? 14.016 2.611 18.906 1 97.81 267 GLU A CA 1
ATOM 1992 C C . GLU A 1 267 ? 14.758 3.891 19.266 1 97.81 267 GLU A C 1
ATOM 1994 O O . GLU A 1 267 ? 15.109 4.094 20.438 1 97.81 267 GLU A O 1
ATOM 1999 N N . ALA A 1 268 ? 14.977 4.746 18.297 1 98.19 268 ALA A N 1
ATOM 2000 C CA . ALA A 1 268 ? 15.68 6.012 18.5 1 98.19 268 ALA A CA 1
ATOM 2001 C C . ALA A 1 268 ? 14.688 7.168 18.625 1 98.19 268 ALA A C 1
ATOM 2003 O O . ALA A 1 268 ? 15.039 8.32 18.344 1 98.19 268 ALA A O 1
ATOM 2004 N N . LYS A 1 269 ? 13.461 6.879 19 1 98.25 269 LYS A N 1
ATOM 2005 C CA . LYS A 1 269 ? 12.383 7.859 18.906 1 98.25 269 LYS A CA 1
ATOM 2006 C C . LYS A 1 269 ? 12.711 9.109 19.719 1 98.25 269 LYS A C 1
ATOM 2008 O O . LYS A 1 269 ? 12.391 10.227 19.312 1 98.25 269 LYS A O 1
ATOM 2013 N N . ASP A 1 270 ? 13.383 8.969 20.906 1 98 270 ASP A N 1
ATOM 2014 C CA . ASP A 1 270 ? 13.641 10.125 21.75 1 98 270 ASP A CA 1
ATOM 2015 C C . ASP A 1 270 ? 14.531 11.141 21.047 1 98 270 ASP A C 1
ATOM 2017 O O . ASP A 1 270 ? 14.25 12.336 21.047 1 98 270 ASP A O 1
ATOM 2021 N N . VAL A 1 271 ? 15.586 10.648 20.391 1 98.38 271 VAL A N 1
ATOM 2022 C CA . VAL A 1 271 ? 16.531 11.516 19.688 1 98.38 271 VAL A CA 1
ATOM 2023 C C . VAL A 1 271 ? 15.875 12.141 18.469 1 98.38 271 VAL A C 1
ATOM 2025 O O . VAL A 1 271 ? 16.031 13.328 18.203 1 98.38 271 VAL A O 1
ATOM 2028 N N . ILE A 1 272 ? 15.141 11.359 17.75 1 98.56 272 ILE A N 1
ATOM 2029 C CA . ILE A 1 272 ? 14.5 11.82 16.531 1 98.56 272 ILE A CA 1
ATOM 2030 C C . ILE A 1 272 ? 13.43 12.859 16.859 1 98.56 272 ILE A C 1
ATOM 2032 O O . ILE A 1 272 ? 13.352 13.906 16.203 1 98.56 272 ILE A O 1
ATOM 2036 N N . LEU A 1 273 ? 12.602 12.594 17.859 1 98.25 273 LEU A N 1
ATOM 2037 C CA . LEU A 1 273 ? 11.516 13.5 18.219 1 98.25 273 LEU A CA 1
ATOM 2038 C C . LEU A 1 273 ? 12.062 14.789 18.844 1 98.25 273 LEU A C 1
ATOM 2040 O O . LEU A 1 273 ? 11.484 15.859 18.656 1 98.25 273 LEU A O 1
ATOM 2044 N N . GLU A 1 274 ? 13.148 14.672 19.562 1 98.19 274 GLU A N 1
ATOM 2045 C CA . GLU A 1 274 ? 13.781 15.883 20.062 1 98.19 274 GLU A CA 1
ATOM 2046 C C . GLU A 1 274 ? 14.203 16.812 18.938 1 98.19 274 GLU A C 1
ATOM 2048 O O . GLU A 1 274 ? 13.977 18.016 18.984 1 98.19 274 GLU A O 1
ATOM 2053 N N . ARG A 1 275 ? 14.82 16.266 17.922 1 98.12 275 ARG A N 1
ATOM 2054 C CA . ARG A 1 275 ? 15.164 17.031 16.734 1 98.12 275 ARG A CA 1
ATOM 2055 C C . ARG A 1 275 ? 13.922 17.656 16.109 1 98.12 275 ARG A C 1
ATOM 2057 O O . ARG A 1 275 ? 13.938 18.812 15.703 1 98.12 275 ARG A O 1
ATOM 2064 N N . SER A 1 276 ? 12.914 16.891 15.984 1 98.25 276 SER A N 1
ATOM 2065 C CA . SER A 1 276 ? 11.672 17.375 15.391 1 98.25 276 SER A CA 1
ATOM 2066 C C . SER A 1 276 ? 11.062 18.5 16.219 1 98.25 276 SER A C 1
ATOM 2068 O O . SER A 1 276 ? 10.516 19.453 15.672 1 98.25 276 SER A O 1
ATOM 2070 N N . HIS A 1 277 ? 11.141 18.391 17.547 1 98.06 277 HIS A N 1
ATOM 2071 C CA . HIS A 1 277 ? 10.664 19.438 18.438 1 98.06 277 HIS A CA 1
ATOM 2072 C C . HIS A 1 277 ? 11.445 20.734 18.234 1 98.06 277 HIS A C 1
ATOM 2074 O O . HIS A 1 277 ? 10.859 21.812 18.172 1 98.06 277 HIS A O 1
ATOM 2080 N N . ASP A 1 278 ? 12.75 20.562 18.125 1 98.31 278 ASP A N 1
ATOM 2081 C CA . ASP A 1 278 ? 13.578 21.734 17.891 1 98.31 278 ASP A CA 1
ATOM 2082 C C . ASP A 1 278 ? 13.148 22.469 16.609 1 98.31 278 ASP A C 1
ATOM 2084 O O . ASP A 1 278 ? 13.047 23.688 16.609 1 98.31 278 ASP A O 1
ATOM 2088 N N . ILE A 1 279 ? 12.891 21.719 15.609 1 98.5 279 ILE A N 1
ATOM 2089 C CA . ILE A 1 279 ? 12.523 22.297 14.328 1 98.5 279 ILE A CA 1
ATOM 2090 C C . ILE A 1 279 ? 11.117 22.891 14.406 1 98.5 279 ILE A C 1
ATOM 2092 O O . ILE A 1 279 ? 10.914 24.062 14.078 1 98.5 279 ILE A O 1
ATOM 2096 N N . THR A 1 280 ? 10.133 22.109 14.891 1 98.62 280 THR A N 1
ATOM 2097 C CA . THR A 1 280 ? 8.734 22.547 14.867 1 98.62 280 THR A CA 1
ATOM 2098 C C . THR A 1 280 ? 8.523 23.719 15.82 1 98.62 280 THR A C 1
ATOM 2100 O O . THR A 1 280 ? 7.875 24.703 15.461 1 98.62 280 THR A O 1
ATOM 2103 N N . ARG A 1 281 ? 9.086 23.672 17 1 98.44 281 ARG A N 1
ATOM 2104 C CA . ARG A 1 281 ? 8.898 24.75 17.984 1 98.44 281 ARG A CA 1
ATOM 2105 C C . ARG A 1 281 ? 9.688 25.984 17.578 1 98.44 281 ARG A C 1
ATOM 2107 O O . ARG A 1 281 ? 9.18 27.109 17.672 1 98.44 281 ARG A O 1
ATOM 2114 N N . GLY A 1 282 ? 10.93 25.781 17.141 1 98.62 282 GLY A N 1
ATOM 2115 C CA . GLY A 1 282 ? 11.703 26.906 16.641 1 98.62 282 GLY A CA 1
ATOM 2116 C C . GLY A 1 282 ? 11.07 27.609 15.453 1 98.62 282 GLY A C 1
ATOM 2117 O O . GLY A 1 282 ? 10.984 28.828 15.414 1 98.62 282 GLY A O 1
ATOM 2118 N N . ASN A 1 283 ? 10.641 26.812 14.469 1 98.81 283 ASN A N 1
ATOM 2119 C CA . ASN A 1 283 ? 10.039 27.359 13.258 1 98.81 283 ASN A CA 1
ATOM 2120 C C . ASN A 1 283 ? 8.695 28.031 13.555 1 98.81 283 ASN A C 1
ATOM 2122 O O . ASN A 1 283 ? 8.328 29.016 12.914 1 98.81 283 ASN A O 1
ATOM 2126 N N . LEU A 1 284 ? 7.914 27.484 14.5 1 98.81 284 LEU A N 1
ATOM 2127 C CA . LEU A 1 284 ? 6.656 28.125 14.867 1 98.81 284 LEU A CA 1
ATOM 2128 C C . LEU A 1 284 ? 6.902 29.5 15.477 1 98.81 284 LEU A C 1
ATOM 2130 O O . LEU A 1 284 ? 6.109 30.422 15.289 1 98.81 284 LEU A O 1
ATOM 2134 N N . GLU A 1 285 ? 7.965 29.625 16.25 1 98.62 285 GLU A N 1
ATOM 2135 C CA . GLU A 1 285 ? 8.328 30.938 16.781 1 98.62 285 GLU A CA 1
ATOM 2136 C C . GLU A 1 285 ? 8.602 31.922 15.641 1 98.62 285 GLU A C 1
ATOM 2138 O O . GLU A 1 285 ? 8.172 33.062 15.695 1 98.62 285 GLU A O 1
ATOM 2143 N N . ILE A 1 286 ? 9.32 31.438 14.617 1 98.75 286 ILE A N 1
ATOM 2144 C CA . ILE A 1 286 ? 9.617 32.25 13.453 1 98.75 286 ILE A CA 1
ATOM 2145 C C . ILE A 1 286 ? 8.32 32.656 12.742 1 98.75 286 ILE A C 1
ATOM 2147 O O . ILE A 1 286 ? 8.109 33.812 12.422 1 98.75 286 ILE A O 1
ATOM 2151 N N . LEU A 1 287 ? 7.469 31.688 12.516 1 98.88 287 LEU A N 1
ATOM 2152 C CA . LEU A 1 287 ? 6.207 31.906 11.828 1 98.88 287 LEU A CA 1
ATOM 2153 C C . LEU A 1 287 ? 5.316 32.844 12.625 1 98.88 287 LEU A C 1
ATOM 2155 O O . LEU A 1 287 ? 4.676 33.75 12.055 1 98.88 287 LEU A O 1
ATOM 2159 N N . ASP A 1 288 ? 5.25 32.594 13.93 1 98.81 288 ASP A N 1
ATOM 2160 C CA . ASP A 1 288 ? 4.422 33.438 14.797 1 98.81 288 ASP A CA 1
ATOM 2161 C C . ASP A 1 288 ? 4.887 34.906 14.766 1 98.81 288 ASP A C 1
ATOM 2163 O O . ASP A 1 288 ? 4.066 35.812 14.695 1 98.81 288 ASP A O 1
ATOM 2167 N N . ALA A 1 289 ? 6.164 35.094 14.883 1 98.69 289 ALA A N 1
ATOM 2168 C CA . ALA A 1 289 ? 6.715 36.438 14.789 1 98.69 289 ALA A CA 1
ATOM 2169 C C . ALA A 1 289 ? 6.363 37.094 13.453 1 98.69 289 ALA A C 1
ATOM 2171 O O . ALA A 1 289 ? 6.035 38.281 13.398 1 98.69 289 ALA A O 1
ATOM 2172 N N . TRP A 1 290 ? 6.484 36.312 12.414 1 98.69 290 TRP A N 1
ATOM 2173 C CA . TRP A 1 290 ? 6.152 36.812 11.086 1 98.69 290 TRP A CA 1
ATOM 2174 C C . TRP A 1 290 ? 4.684 37.219 11.008 1 98.69 290 TRP A C 1
ATOM 2176 O O . TRP A 1 290 ? 4.352 38.281 10.5 1 98.69 290 TRP A O 1
ATOM 2186 N N . VAL A 1 291 ? 3.738 36.375 11.461 1 98.69 291 VAL A N 1
ATOM 2187 C CA . VAL A 1 291 ? 2.307 36.656 11.398 1 98.69 291 VAL A CA 1
ATOM 2188 C C . VAL A 1 291 ? 1.987 37.906 12.211 1 98.69 291 VAL A C 1
ATOM 2190 O O . VAL A 1 291 ? 1.19 38.75 11.781 1 98.69 291 VAL A O 1
ATOM 2193 N N . GLN A 1 292 ? 2.602 38 13.359 1 98 292 GLN A N 1
ATOM 2194 C CA . GLN A 1 292 ? 2.365 39.156 14.227 1 98 292 GLN A CA 1
ATOM 2195 C C . GLN A 1 292 ? 2.871 40.438 13.578 1 98 292 GLN A C 1
ATOM 2197 O O . GLN A 1 292 ? 2.33 41.531 13.828 1 98 292 GLN A O 1
ATOM 2202 N N . GLY A 1 293 ? 3.84 40.312 12.789 1 97.44 293 GLY A N 1
ATOM 2203 C CA . GLY A 1 293 ? 4.453 41.469 12.18 1 97.44 293 GLY A CA 1
ATOM 2204 C C . GLY A 1 293 ? 3.906 41.781 10.805 1 97.44 293 GLY A C 1
ATOM 2205 O O . GLY A 1 293 ? 4.141 42.875 10.266 1 97.44 293 GLY A O 1
ATOM 2206 N N . GLU A 1 294 ? 3.238 40.906 10.211 1 97 294 GLU A N 1
ATOM 2207 C CA . GLU A 1 294 ? 2.709 41.062 8.859 1 97 294 GLU A CA 1
ATOM 2208 C C . GLU A 1 294 ? 1.261 41.562 8.883 1 97 294 GLU A C 1
ATOM 2210 O O . GLU A 1 294 ? 0.348 40.75 9.156 1 97 294 GLU A O 1
ATOM 2215 N N . PRO A 1 295 ? 0.964 42.75 8.523 1 95 295 PRO A N 1
ATOM 2216 C CA . PRO A 1 295 ? -0.372 43.344 8.664 1 95 295 PRO A CA 1
ATOM 2217 C C . PRO A 1 295 ? -1.439 42.562 7.898 1 95 295 PRO A C 1
ATOM 2219 O O . PRO A 1 295 ? -2.613 42.594 8.273 1 95 295 PRO A O 1
ATOM 2222 N N . LYS A 1 296 ? -1.104 41.844 6.926 1 96.31 296 LYS A N 1
ATOM 2223 C CA . LYS A 1 296 ? -2.078 41.156 6.074 1 96.31 296 LYS A CA 1
ATOM 2224 C C . LYS A 1 296 ? -2.215 39.688 6.457 1 96.31 296 LYS A C 1
ATOM 2226 O O . LYS A 1 296 ? -2.855 38.906 5.742 1 96.31 296 LYS A O 1
ATOM 2231 N N . ALA A 1 297 ? -1.598 39.375 7.555 1 97.44 297 ALA A N 1
ATOM 2232 C CA . ALA A 1 297 ? -1.642 37.969 7.957 1 97.44 297 ALA A CA 1
ATOM 2233 C C . ALA A 1 297 ? -2.26 37.812 9.344 1 97.44 297 ALA A C 1
ATOM 2235 O O . ALA A 1 297 ? -2.023 38.656 10.234 1 97.44 297 ALA A O 1
ATOM 2236 N N . ARG A 1 298 ? -3.057 36.844 9.531 1 97.75 298 ARG A N 1
ATOM 2237 C CA . ARG A 1 298 ? -3.564 36.438 10.836 1 97.75 298 ARG A CA 1
ATOM 2238 C C . ARG A 1 298 ? -3.826 34.938 10.875 1 97.75 298 ARG A C 1
ATOM 2240 O O . ARG A 1 298 ? -4.016 34.281 9.836 1 97.75 298 ARG A O 1
ATOM 2247 N N . TYR A 1 299 ? -3.83 34.406 12.008 1 98.44 299 TYR A N 1
ATOM 2248 C CA . TYR A 1 299 ? -4.105 32.969 12.156 1 98.44 299 TYR A CA 1
ATOM 2249 C C . TYR A 1 299 ? -4.41 32.625 13.609 1 98.44 299 TYR A C 1
ATOM 2251 O O . TYR A 1 299 ? -4.336 33.5 14.492 1 98.44 299 TYR A O 1
ATOM 2259 N N . VAL A 1 300 ? -4.996 31.453 13.875 1 98.62 300 VAL A N 1
ATOM 2260 C CA . VAL A 1 300 ? -4.961 30.797 15.18 1 98.62 300 VAL A CA 1
ATOM 2261 C C . VAL A 1 300 ? -3.68 29.969 15.305 1 98.62 300 VAL A C 1
ATOM 2263 O O . VAL A 1 300 ? -3.449 29.047 14.523 1 98.62 300 VAL A O 1
ATOM 2266 N N . LYS A 1 301 ? -2.846 30.406 16.203 1 98.56 301 LYS A N 1
ATOM 2267 C CA . LYS A 1 301 ? -1.549 29.75 16.359 1 98.56 301 LYS A CA 1
ATOM 2268 C C . LYS A 1 301 ? -1.713 28.266 16.625 1 98.56 301 LYS A C 1
ATOM 2270 O O . LYS A 1 301 ? -2.482 27.859 17.5 1 98.56 301 LYS A O 1
ATOM 2275 N N . PRO A 1 302 ? -1.066 27.422 15.875 1 98.31 302 PRO A N 1
ATOM 2276 C CA . PRO A 1 302 ? -1.155 25.969 16.078 1 98.31 302 PRO A CA 1
ATOM 2277 C C . PRO A 1 302 ? -0.606 25.531 17.438 1 98.31 302 PRO A C 1
ATOM 2279 O O . PRO A 1 302 ? 0.363 26.125 17.938 1 98.31 302 PRO A O 1
ATOM 2282 N N . ASN A 1 303 ? -1.215 24.453 17.969 1 98.38 303 ASN A N 1
ATOM 2283 C CA . ASN A 1 303 ? -0.743 23.891 19.219 1 98.38 303 ASN A CA 1
ATOM 2284 C C . ASN A 1 303 ? 0.031 22.594 19 1 98.38 303 ASN A C 1
ATOM 2286 O O . ASN A 1 303 ? 0.586 22.016 19.938 1 98.38 303 ASN A O 1
ATOM 2290 N N . ALA A 1 304 ? 0.045 22.141 17.797 1 98.5 304 ALA A N 1
ATOM 2291 C CA . ALA A 1 304 ? 0.761 20.938 17.391 1 98.5 304 ALA A CA 1
ATOM 2292 C C . ALA A 1 304 ? 0.824 20.828 15.867 1 98.5 304 ALA A C 1
ATOM 2294 O O . ALA A 1 304 ? 0.407 21.75 15.156 1 98.5 304 ALA A O 1
ATOM 2295 N N . GLY A 1 305 ? 1.393 19.797 15.406 1 98.38 305 GLY A N 1
ATOM 2296 C CA . GLY A 1 305 ? 1.458 19.547 13.977 1 98.38 305 GLY A CA 1
ATOM 2297 C C . GLY A 1 305 ? 2.598 20.281 13.289 1 98.38 305 GLY A C 1
ATOM 2298 O O . GLY A 1 305 ? 3.537 20.719 13.953 1 98.38 305 GLY A O 1
ATOM 2299 N N . THR A 1 306 ? 2.5 20.328 12.008 1 98.81 306 THR A N 1
ATOM 2300 C CA . THR A 1 306 ? 3.561 20.891 11.18 1 98.81 306 THR A CA 1
ATOM 2301 C C . THR A 1 306 ? 3.004 21.953 10.242 1 98.81 306 THR A C 1
ATOM 2303 O O . THR A 1 306 ? 3.715 22.453 9.367 1 98.81 306 THR A O 1
ATOM 2306 N N . THR A 1 307 ? 1.714 22.266 10.414 1 98.75 307 THR A N 1
ATOM 2307 C CA . THR A 1 307 ? 1.062 23.203 9.492 1 98.75 307 THR A CA 1
ATOM 2308 C C . THR A 1 307 ? 0.344 24.297 10.258 1 98.75 307 THR A C 1
ATOM 2310 O O . THR A 1 307 ? 0.03 24.141 11.438 1 98.75 307 THR A O 1
ATOM 2313 N N . ALA A 1 308 ? 0.129 25.391 9.617 1 98.75 308 ALA A N 1
ATOM 2314 C CA . ALA A 1 308 ? -0.68 26.516 10.078 1 98.75 308 ALA A CA 1
ATOM 2315 C C . ALA A 1 308 ? -1.655 26.969 8.992 1 98.75 308 ALA A C 1
ATOM 2317 O O . ALA A 1 308 ? -1.335 26.922 7.805 1 98.75 308 ALA A O 1
ATOM 2318 N N . PHE A 1 309 ? -2.77 27.281 9.422 1 98.75 309 PHE A N 1
ATOM 2319 C CA . PHE A 1 309 ? -3.82 27.766 8.547 1 98.75 309 PHE A CA 1
ATOM 2320 C C . PHE A 1 309 ? -3.959 29.281 8.664 1 98.75 309 PHE A C 1
ATOM 2322 O O . PHE A 1 309 ? -4.461 29.797 9.664 1 98.75 309 PHE A O 1
ATOM 2329 N N . VAL A 1 310 ? -3.523 30.031 7.617 1 98.69 310 VAL A N 1
ATOM 2330 C CA . VAL A 1 310 ? -3.271 31.469 7.723 1 98.69 310 VAL A CA 1
ATOM 2331 C C . VAL A 1 310 ? -4.168 32.219 6.746 1 98.69 310 VAL A C 1
ATOM 2333 O O . VAL A 1 310 ? -4.352 31.797 5.605 1 98.69 310 VAL A O 1
ATOM 2336 N N . VAL A 1 311 ? -4.75 33.25 7.199 1 97.44 311 VAL A N 1
ATOM 2337 C CA . VAL A 1 311 ? -5.441 34.188 6.324 1 97.44 311 VAL A CA 1
ATOM 2338 C C . VAL A 1 311 ? -4.445 35.219 5.773 1 97.44 311 VAL A C 1
ATOM 2340 O O . VAL A 1 311 ? -3.684 35.812 6.531 1 97.44 311 VAL A O 1
ATOM 2343 N N . LEU A 1 312 ? -4.336 35.281 4.516 1 95.75 312 LEU A N 1
ATOM 2344 C CA . LEU A 1 312 ? -3.701 36.406 3.852 1 95.75 312 LEU A CA 1
ATOM 2345 C C . LEU A 1 312 ? -4.75 37.375 3.289 1 95.75 312 LEU A C 1
ATOM 2347 O O . LEU A 1 312 ? -5.52 37 2.4 1 95.75 312 LEU A O 1
ATOM 2351 N N . ASN A 1 313 ? -4.852 38.469 3.812 1 93.12 313 ASN A N 1
ATOM 2352 C CA . ASN A 1 313 ? -5.898 39.438 3.525 1 93.12 313 ASN A CA 1
ATOM 2353 C C . ASN A 1 313 ? -5.746 40.031 2.125 1 93.12 313 ASN A C 1
ATOM 2355 O O . ASN A 1 313 ? -5.41 41.188 1.978 1 93.12 313 ASN A O 1
ATOM 2359 N N . LEU A 1 314 ? -6.023 39.188 1.18 1 93.62 314 LEU A N 1
ATOM 2360 C CA . LEU A 1 314 ? -6.027 39.562 -0.224 1 93.62 314 LEU A CA 1
ATOM 2361 C C . LEU A 1 314 ? -7.398 39.344 -0.851 1 93.62 314 LEU A C 1
ATOM 2363 O O . LEU A 1 314 ? -8.117 38.438 -0.458 1 93.62 314 LEU A O 1
ATOM 2367 N N . ASP A 1 315 ? -7.871 40.156 -1.77 1 91.19 315 ASP A N 1
ATOM 2368 C CA . ASP A 1 315 ? -9.18 40.062 -2.416 1 91.19 315 ASP A CA 1
ATOM 2369 C C . ASP A 1 315 ? -9.109 39.188 -3.67 1 91.19 315 ASP A C 1
ATOM 2371 O O . ASP A 1 315 ? -9.5 39.625 -4.754 1 91.19 315 ASP A O 1
ATOM 2375 N N . ILE A 1 316 ? -8.609 38.062 -3.564 1 93.81 316 ILE A N 1
ATOM 2376 C CA . ILE A 1 316 ? -8.547 37.062 -4.625 1 93.81 316 ILE A CA 1
ATOM 2377 C C . ILE A 1 316 ? -8.68 35.656 -4.027 1 93.81 316 ILE A C 1
ATOM 2379 O O . ILE A 1 316 ? -8.562 35.469 -2.811 1 93.81 316 ILE A O 1
ATOM 2383 N N . SER A 1 317 ? -8.992 34.688 -4.777 1 96.69 317 SER A N 1
ATOM 2384 C CA . SER A 1 317 ? -9.172 33.344 -4.297 1 96.69 317 SER A CA 1
ATOM 2385 C C . SER A 1 317 ? -7.879 32.75 -3.725 1 96.69 317 SER A C 1
ATOM 2387 O O . SER A 1 317 ? -6.789 33.188 -4.117 1 96.69 317 SER A O 1
ATOM 2389 N N . SER A 1 318 ? -7.992 31.812 -2.816 1 97.62 318 SER A N 1
ATOM 2390 C CA . SER A 1 318 ? -6.805 31.203 -2.225 1 97.62 318 SER A CA 1
ATOM 2391 C C . SER A 1 318 ? -5.953 30.516 -3.285 1 97.62 318 SER A C 1
ATOM 2393 O O . SER A 1 318 ? -4.723 30.547 -3.217 1 97.62 318 SER A O 1
ATOM 2395 N N . TYR A 1 319 ? -6.602 29.891 -4.25 1 97.81 319 TYR A N 1
ATOM 2396 C CA . TYR A 1 319 ? -5.875 29.25 -5.332 1 97.81 319 TYR A CA 1
ATOM 2397 C C . TYR A 1 319 ? -5.055 30.25 -6.121 1 97.81 319 TYR A C 1
ATOM 2399 O O . TYR A 1 319 ? -3.855 30.062 -6.344 1 97.81 319 TYR A O 1
ATOM 2407 N N . ASP A 1 320 ? -5.703 31.344 -6.547 1 97.31 320 ASP A N 1
ATOM 2408 C CA . ASP A 1 320 ? -5.027 32.375 -7.34 1 97.31 320 ASP A CA 1
ATOM 2409 C C . ASP A 1 320 ? -3.91 33.031 -6.539 1 97.31 320 ASP A C 1
ATOM 2411 O O . ASP A 1 320 ? -2.867 33.375 -7.094 1 97.31 320 ASP A O 1
ATOM 2415 N N . GLN A 1 321 ? -4.176 33.188 -5.305 1 96.62 321 GLN A N 1
ATOM 2416 C CA . GLN A 1 321 ? -3.166 33.75 -4.414 1 96.62 321 GLN A CA 1
ATOM 2417 C C . GLN A 1 321 ? -1.915 32.875 -4.379 1 96.62 321 GLN A C 1
ATOM 2419 O O . GLN A 1 321 ? -0.795 33.406 -4.477 1 96.62 321 GLN A O 1
ATOM 2424 N N . CYS A 1 322 ? -2.09 31.641 -4.219 1 98.12 322 CYS A N 1
ATOM 2425 C CA . CYS A 1 322 ? -0.966 30.719 -4.109 1 98.12 322 CYS A CA 1
ATOM 2426 C C . CYS A 1 322 ? -0.23 30.594 -5.441 1 98.12 322 CYS A C 1
ATOM 2428 O O . CYS A 1 322 ? 0.997 30.484 -5.469 1 98.12 322 CYS A O 1
ATOM 2430 N N . VAL A 1 323 ? -0.978 30.594 -6.555 1 98.06 323 VAL A N 1
ATOM 2431 C CA . VAL A 1 323 ? -0.356 30.547 -7.875 1 98.06 323 VAL A CA 1
ATOM 2432 C C . VAL A 1 323 ? 0.482 31.797 -8.109 1 98.06 323 VAL A C 1
ATOM 2434 O O . VAL A 1 323 ? 1.638 31.719 -8.531 1 98.06 323 VAL A O 1
ATOM 2437 N N . ALA A 1 324 ? -0.086 32.969 -7.832 1 97.5 324 ALA A N 1
ATOM 2438 C CA . ALA A 1 324 ? 0.617 34.219 -8.016 1 97.5 324 ALA A CA 1
ATOM 2439 C C . ALA A 1 324 ? 1.864 34.281 -7.137 1 97.5 324 ALA A C 1
ATOM 2441 O O . ALA A 1 324 ? 2.93 34.719 -7.594 1 97.5 324 ALA A O 1
ATOM 2442 N N . LEU A 1 325 ? 1.718 33.938 -5.891 1 98.06 325 LEU A N 1
ATOM 2443 C CA . LEU A 1 325 ? 2.84 33.906 -4.961 1 98.06 325 LEU A CA 1
ATOM 2444 C C . LEU A 1 325 ? 3.977 33.031 -5.488 1 98.06 325 LEU A C 1
ATOM 2446 O O . LEU A 1 325 ? 5.137 33.469 -5.488 1 98.06 325 LEU A O 1
ATOM 2450 N N . LEU A 1 326 ? 3.645 31.828 -5.895 1 98.5 326 LEU A N 1
ATOM 2451 C CA . LEU A 1 326 ? 4.637 30.875 -6.391 1 98.5 326 LEU A CA 1
ATOM 2452 C C . LEU A 1 326 ? 5.344 31.438 -7.625 1 98.5 326 LEU A C 1
ATOM 2454 O O . LEU A 1 326 ? 6.57 31.391 -7.711 1 98.5 326 LEU A O 1
ATOM 2458 N N . LYS A 1 327 ? 4.582 31.953 -8.57 1 97.88 327 LYS A N 1
ATOM 2459 C CA . LYS A 1 327 ? 5.141 32.469 -9.82 1 97.88 327 LYS A CA 1
ATOM 2460 C C . LYS A 1 327 ? 6.035 33.688 -9.57 1 97.88 327 LYS A C 1
ATOM 2462 O O . LYS A 1 327 ? 7.09 33.812 -10.195 1 97.88 327 LYS A O 1
ATOM 2467 N N . ASP A 1 328 ? 5.633 34.5 -8.68 1 98 328 ASP A N 1
ATOM 2468 C CA . ASP A 1 328 ? 6.312 35.75 -8.461 1 98 328 ASP A CA 1
ATOM 2469 C C . ASP A 1 328 ? 7.527 35.594 -7.551 1 98 328 ASP A C 1
ATOM 2471 O O . ASP A 1 328 ? 8.5 36.344 -7.656 1 98 328 ASP A O 1
ATOM 2475 N N . THR A 1 329 ? 7.457 34.625 -6.625 1 98.38 329 THR A N 1
ATOM 2476 C CA . THR A 1 329 ? 8.469 34.625 -5.57 1 98.38 329 THR A CA 1
ATOM 2477 C C . THR A 1 329 ? 9.188 33.281 -5.516 1 98.38 329 THR A C 1
ATOM 2479 O O . THR A 1 329 ? 10.242 33.156 -4.891 1 98.38 329 THR A O 1
ATOM 2482 N N . GLY A 1 330 ? 8.586 32.188 -6.043 1 98.44 330 GLY A N 1
ATOM 2483 C CA . GLY A 1 330 ? 9.125 30.859 -5.93 1 98.44 330 GLY A CA 1
ATOM 2484 C C . GLY A 1 330 ? 8.68 30.141 -4.664 1 98.44 330 GLY A C 1
ATOM 2485 O O . GLY A 1 330 ? 9.031 28.984 -4.445 1 98.44 330 GLY A O 1
ATOM 2486 N N . VAL A 1 331 ? 7.891 30.844 -3.795 1 98.69 331 VAL A N 1
ATOM 2487 C CA . VAL A 1 331 ? 7.445 30.266 -2.533 1 98.69 331 VAL A CA 1
ATOM 2488 C C . VAL A 1 331 ? 6.125 29.531 -2.744 1 98.69 331 VAL A C 1
ATOM 2490 O O . VAL A 1 331 ? 5.199 30.062 -3.357 1 98.69 331 VAL A O 1
ATOM 2493 N N . MET A 1 332 ? 6.016 28.312 -2.186 1 98.62 332 MET A N 1
ATOM 2494 C CA . MET A 1 332 ? 4.82 27.5 -2.367 1 98.62 332 MET A CA 1
ATOM 2495 C C . MET A 1 332 ? 4.066 27.328 -1.052 1 98.62 332 MET A C 1
ATOM 2497 O O . MET A 1 332 ? 4.617 26.828 -0.074 1 98.62 332 MET A O 1
ATOM 2501 N N . PHE A 1 333 ? 2.875 27.828 -0.976 1 98.69 333 PHE A N 1
ATOM 2502 C CA . PHE A 1 333 ? 1.873 27.5 0.033 1 98.69 333 PHE A CA 1
ATOM 2503 C C . PHE A 1 333 ? 0.801 26.594 -0.542 1 98.69 333 PHE A C 1
ATOM 2505 O O . PHE A 1 333 ? 0.822 26.266 -1.733 1 98.69 333 PHE A O 1
ATOM 2512 N N . THR A 1 334 ? -0.062 26.078 0.249 1 98.62 334 THR A N 1
ATOM 2513 C CA . THR A 1 334 ? -1.222 25.312 -0.203 1 98.62 334 THR A CA 1
ATOM 2514 C C . THR A 1 334 ? -2.494 26.141 -0.08 1 98.62 334 THR A C 1
ATOM 2516 O O . THR A 1 334 ? -2.795 26.672 0.991 1 98.62 334 THR A O 1
ATOM 2519 N N . PRO A 1 335 ? -3.258 26.297 -1.184 1 98.56 335 PRO A N 1
ATOM 2520 C CA . PRO A 1 335 ? -4.5 27.062 -1.094 1 98.56 335 PRO A CA 1
ATOM 2521 C C . PRO A 1 335 ? -5.547 26.406 -0.21 1 98.56 335 PRO A C 1
ATOM 2523 O O . PRO A 1 335 ? -5.742 25.188 -0.29 1 98.56 335 PRO A O 1
ATOM 2526 N N . GLY A 1 336 ? -6.172 27.172 0.627 1 98 336 GLY A N 1
ATOM 2527 C CA . GLY A 1 336 ? -7.219 26.656 1.484 1 98 336 GLY A CA 1
ATOM 2528 C C . GLY A 1 336 ? -8.344 25.984 0.712 1 98 336 GLY A C 1
ATOM 2529 O O . GLY A 1 336 ? -8.984 25.062 1.214 1 98 336 GLY A O 1
ATOM 2530 N N . SER A 1 337 ? -8.57 26.391 -0.538 1 96.94 337 SER A N 1
ATOM 2531 C CA . SER A 1 337 ? -9.609 25.797 -1.378 1 96.94 337 SER A CA 1
ATOM 2532 C C . SER A 1 337 ? -9.336 24.312 -1.63 1 96.94 337 SER A C 1
ATOM 2534 O O . SER A 1 337 ? -10.266 23.516 -1.782 1 96.94 337 SER A O 1
ATOM 2536 N N . ALA A 1 338 ? -8.078 23.953 -1.642 1 96.25 338 ALA A N 1
ATOM 2537 C CA . ALA A 1 338 ? -7.715 22.547 -1.812 1 96.25 338 ALA A CA 1
ATOM 2538 C C . ALA A 1 338 ? -8.094 21.734 -0.58 1 96.25 338 ALA A C 1
ATOM 2540 O O . ALA A 1 338 ? -8.141 20.5 -0.635 1 96.25 338 ALA A O 1
ATOM 2541 N N . LEU A 1 339 ? -8.367 22.406 0.479 1 96 339 LEU A N 1
ATOM 2542 C CA . LEU A 1 339 ? -8.742 21.781 1.741 1 96 339 LEU A CA 1
ATOM 2543 C C . LEU A 1 339 ? -10.203 22.078 2.08 1 96 339 LEU A C 1
ATOM 2545 O O . LEU A 1 339 ? -10.641 21.844 3.209 1 96 339 LEU A O 1
ATOM 2549 N N . GLY A 1 340 ? -10.891 22.75 1.164 1 94.5 340 GLY A N 1
ATOM 2550 C CA . GLY A 1 340 ? -12.32 22.984 1.308 1 94.5 340 GLY A CA 1
ATOM 2551 C C . GLY A 1 340 ? -12.641 24.266 2.039 1 94.5 340 GLY A C 1
ATOM 2552 O O . GLY A 1 340 ? -13.781 24.484 2.449 1 94.5 340 GLY A O 1
ATOM 2553 N N . VAL A 1 341 ? -11.641 25.109 2.299 1 96.56 341 VAL A N 1
ATOM 2554 C CA . VAL A 1 341 ? -11.867 26.359 3.021 1 96.56 341 VAL A CA 1
ATOM 2555 C C . VAL A 1 341 ? -11.242 27.531 2.254 1 96.56 341 VAL A C 1
ATOM 2557 O O . VAL A 1 341 ? -10.023 27.688 2.258 1 96.56 341 VAL A O 1
ATOM 2560 N N . GLU A 1 342 ? -12.047 28.328 1.675 1 96.5 342 GLU A N 1
ATOM 2561 C CA . GLU A 1 342 ? -11.555 29.516 0.986 1 96.5 342 GLU A CA 1
ATOM 2562 C C . GLU A 1 342 ? -11.117 30.594 1.98 1 96.5 342 GLU A C 1
ATOM 2564 O O . GLU A 1 342 ? -11.633 30.656 3.098 1 96.5 342 GLU A O 1
ATOM 2569 N N . GLY A 1 343 ? -10.164 31.422 1.557 1 95.44 343 GLY A N 1
ATOM 2570 C CA . GLY A 1 343 ? -9.742 32.562 2.363 1 95.44 343 GLY A CA 1
ATOM 2571 C C . GLY A 1 343 ? -8.531 32.25 3.225 1 95.44 343 GLY A C 1
ATOM 2572 O O . GLY A 1 343 ? -8 33.156 3.883 1 95.44 343 GLY A O 1
ATOM 2573 N N . TYR A 1 344 ? -8.109 31.016 3.172 1 97.88 344 TYR A N 1
ATOM 2574 C CA . TYR A 1 344 ? -6.945 30.594 3.949 1 97.88 344 TYR A CA 1
ATOM 2575 C C . TYR A 1 344 ? -5.875 30 3.047 1 97.88 344 TYR A C 1
ATOM 2577 O O . TYR A 1 344 ? -6.156 29.609 1.911 1 97.88 344 TYR A O 1
ATOM 2585 N N . VAL A 1 345 ? -4.645 29.984 3.512 1 98.5 345 VAL A N 1
ATOM 2586 C CA . VAL A 1 345 ? -3.562 29.172 2.967 1 98.5 345 VAL A CA 1
ATOM 2587 C C . VAL A 1 345 ? -2.955 28.312 4.074 1 98.5 345 VAL A C 1
ATOM 2589 O O . VAL A 1 345 ? -2.951 28.703 5.242 1 98.5 345 VAL A O 1
ATOM 2592 N N . ARG A 1 346 ? -2.561 27.156 3.717 1 98.81 346 ARG A N 1
ATOM 2593 C CA . ARG A 1 346 ? -1.823 26.312 4.652 1 98.81 346 ARG A CA 1
ATOM 2594 C C . ARG A 1 346 ? -0.318 26.453 4.461 1 98.81 346 ARG A C 1
ATOM 2596 O O . ARG A 1 346 ? 0.189 26.328 3.346 1 98.81 346 ARG A O 1
ATOM 2603 N N . ILE A 1 347 ? 0.357 26.75 5.5 1 98.75 347 ILE A N 1
ATOM 2604 C CA . ILE A 1 347 ? 1.812 26.844 5.512 1 98.75 347 ILE A CA 1
ATOM 2605 C C . ILE A 1 347 ? 2.408 25.656 6.27 1 98.75 347 ILE A C 1
ATOM 2607 O O . ILE A 1 347 ? 2.059 25.422 7.426 1 98.75 347 ILE A O 1
ATOM 2611 N N . GLY A 1 348 ? 3.207 24.812 5.621 1 98.62 348 GLY A N 1
ATOM 2612 C CA . GLY A 1 348 ? 4.039 23.844 6.316 1 98.62 348 GLY A CA 1
ATOM 2613 C C . GLY A 1 348 ? 5.301 24.453 6.906 1 98.62 348 GLY A C 1
ATOM 2614 O O . GLY A 1 348 ? 6.211 24.844 6.168 1 98.62 348 GLY A O 1
ATOM 2615 N N . PHE A 1 349 ? 5.363 24.531 8.195 1 98.69 349 PHE A N 1
ATOM 2616 C CA . PHE A 1 349 ? 6.438 25.328 8.781 1 98.69 349 PHE A CA 1
ATOM 2617 C C . PHE A 1 349 ? 7.531 24.422 9.344 1 98.69 349 PHE A C 1
ATOM 2619 O O . PHE A 1 349 ? 8.453 24.906 10.016 1 98.69 349 PHE A O 1
ATOM 2626 N N . ALA A 1 350 ? 7.449 23.109 9.047 1 98.5 350 ALA A N 1
ATOM 2627 C CA . ALA A 1 350 ? 8.398 22.188 9.672 1 98.5 350 ALA A CA 1
ATOM 2628 C C . ALA A 1 350 ? 9.555 21.875 8.727 1 98.5 350 ALA A C 1
ATOM 2630 O O . ALA A 1 350 ? 10.195 20.812 8.844 1 98.5 350 ALA A O 1
ATOM 2631 N N . CYS A 1 351 ? 9.828 22.719 7.703 1 97.75 351 CYS A N 1
ATOM 2632 C CA . CYS A 1 351 ? 10.992 22.625 6.836 1 97.75 351 CYS A CA 1
ATOM 2633 C C . CYS A 1 351 ? 12.25 23.094 7.551 1 97.75 351 CYS A C 1
ATOM 2635 O O . CYS A 1 351 ? 12.211 23.406 8.742 1 97.75 351 CYS A O 1
ATOM 2637 N N . TYR A 1 352 ? 13.391 23.062 6.91 1 96.38 352 TYR A N 1
ATOM 2638 C CA . TYR A 1 352 ? 14.594 23.641 7.5 1 96.38 352 TYR A CA 1
ATOM 2639 C C . TYR A 1 352 ? 14.391 25.125 7.828 1 96.38 352 TYR A C 1
ATOM 2641 O O . TYR A 1 352 ? 13.789 25.859 7.051 1 96.38 352 TYR A O 1
ATOM 2649 N N . PRO A 1 353 ? 14.859 25.547 8.938 1 97.12 353 PRO A N 1
ATOM 2650 C CA . PRO A 1 353 ? 14.578 26.906 9.406 1 97.12 353 PRO A CA 1
ATOM 2651 C C . PRO A 1 353 ? 14.945 27.969 8.375 1 97.12 353 PRO A C 1
ATOM 2653 O O . PRO A 1 353 ? 14.219 28.953 8.219 1 97.12 353 PRO A O 1
ATOM 2656 N N . GLN A 1 354 ? 16.031 27.75 7.664 1 97.56 354 GLN A N 1
ATOM 2657 C CA . GLN A 1 354 ? 16.484 28.75 6.699 1 97.56 354 GLN A CA 1
ATOM 2658 C C . GLN A 1 354 ? 15.5 28.875 5.535 1 97.56 354 GLN A C 1
ATOM 2660 O O . GLN A 1 354 ? 15.312 29.953 4.984 1 97.56 354 GLN A O 1
ATOM 2665 N N . VAL A 1 355 ? 14.93 27.781 5.191 1 98 355 VAL A N 1
ATOM 2666 C CA . VAL A 1 355 ? 13.938 27.766 4.117 1 98 355 VAL A CA 1
ATOM 2667 C C . VAL A 1 355 ? 12.703 28.562 4.547 1 98 355 VAL A C 1
ATOM 2669 O O . VAL A 1 355 ? 12.164 29.344 3.768 1 98 355 VAL A O 1
ATOM 2672 N N . LEU A 1 356 ? 12.258 28.391 5.762 1 98.62 356 LEU A N 1
ATOM 2673 C CA . LEU A 1 356 ? 11.102 29.109 6.293 1 98.62 356 LEU A CA 1
ATOM 2674 C C . LEU A 1 356 ? 11.367 30.609 6.352 1 98.62 356 LEU A C 1
ATOM 2676 O O . LEU A 1 356 ? 10.547 31.406 5.902 1 98.62 356 LEU A O 1
ATOM 2680 N N . LYS A 1 357 ? 12.5 30.984 6.891 1 98.44 357 LYS A N 1
ATOM 2681 C CA . LYS A 1 357 ? 12.852 32.406 7.051 1 98.44 357 LYS A CA 1
ATOM 2682 C C . LYS A 1 357 ? 12.898 33.125 5.699 1 98.44 357 LYS A C 1
ATOM 2684 O O . LYS A 1 357 ? 12.281 34.156 5.527 1 98.44 357 LYS A O 1
ATOM 2689 N N . GLU A 1 358 ? 13.633 32.469 4.797 1 98.69 358 GLU A N 1
ATOM 2690 C CA . GLU A 1 358 ? 13.742 33.062 3.469 1 98.69 358 GLU A CA 1
ATOM 2691 C C . GLU A 1 358 ? 12.383 33.156 2.783 1 98.69 358 GLU A C 1
ATOM 2693 O O . GLU A 1 358 ? 12.055 34.156 2.15 1 98.69 358 GLU A O 1
ATOM 2698 N N . GLY A 1 359 ? 11.625 32.094 2.887 1 98.75 359 GLY A N 1
ATOM 2699 C CA . GLY A 1 359 ? 10.305 32.094 2.283 1 98.75 359 GLY A CA 1
ATOM 2700 C C . GLY A 1 359 ? 9.383 33.156 2.812 1 98.75 359 GLY A C 1
ATOM 2701 O O . GLY A 1 359 ? 8.75 33.875 2.037 1 98.75 359 GLY A O 1
ATOM 2702 N N . LEU A 1 360 ? 9.336 33.312 4.078 1 98.69 360 LEU A N 1
ATOM 2703 C CA . LEU A 1 360 ? 8.453 34.281 4.691 1 98.69 360 LEU A CA 1
ATOM 2704 C C . LEU A 1 360 ? 8.891 35.719 4.324 1 98.69 360 LEU A C 1
ATOM 2706 O O . LEU A 1 360 ? 8.055 36.594 4.152 1 98.69 360 LEU A O 1
ATOM 2710 N N . GLU A 1 361 ? 10.156 35.906 4.242 1 98.38 361 GLU A N 1
ATOM 2711 C CA . GLU A 1 361 ? 10.664 37.188 3.811 1 98.38 361 GLU A CA 1
ATOM 2712 C C . GLU A 1 361 ? 10.18 37.531 2.402 1 98.38 361 GLU A C 1
ATOM 2714 O O . GLU A 1 361 ? 9.734 38.656 2.148 1 98.38 361 GLU A O 1
ATOM 2719 N N . ARG A 1 362 ? 10.281 36.562 1.53 1 98.44 362 ARG A N 1
ATOM 2720 C CA . ARG A 1 362 ? 9.805 36.781 0.166 1 98.44 362 ARG A CA 1
ATOM 2721 C C . ARG A 1 362 ? 8.305 37.031 0.143 1 98.44 362 ARG A C 1
ATOM 2723 O O . ARG A 1 362 ? 7.824 37.844 -0.658 1 98.44 362 ARG A O 1
ATOM 2730 N N . VAL A 1 363 ? 7.629 36.375 0.968 1 98.44 363 VAL A N 1
ATOM 2731 C CA . VAL A 1 363 ? 6.18 36.562 1.038 1 98.44 363 VAL A CA 1
ATOM 2732 C C . VAL A 1 363 ? 5.848 37.969 1.488 1 98.44 363 VAL A C 1
ATOM 2734 O O . VAL A 1 363 ? 4.961 38.625 0.922 1 98.44 363 VAL A O 1
ATOM 2737 N N . SER A 1 364 ? 6.508 38.469 2.508 1 97.88 364 SER A N 1
ATOM 2738 C CA . SER A 1 364 ? 6.266 39.812 2.998 1 97.88 364 SER A CA 1
ATOM 2739 C C . SER A 1 364 ? 6.527 40.844 1.911 1 97.88 364 SER A C 1
ATOM 2741 O O . SER A 1 364 ? 5.758 41.812 1.757 1 97.88 364 SER A O 1
ATOM 2743 N N . GLN A 1 365 ? 7.609 40.656 1.185 1 97.81 365 GLN A N 1
ATOM 2744 C CA . GLN A 1 365 ? 7.926 41.562 0.09 1 97.81 365 GLN A CA 1
ATOM 2745 C C . GLN A 1 365 ? 6.832 41.562 -0.974 1 97.81 365 GLN A C 1
ATOM 2747 O O . GLN A 1 365 ? 6.465 42.594 -1.517 1 97.81 365 GLN A O 1
ATOM 2752 N N . TRP A 1 366 ? 6.363 40.375 -1.243 1 97.69 366 TRP A N 1
ATOM 2753 C CA . TRP A 1 366 ? 5.309 40.219 -2.236 1 97.69 366 TRP A CA 1
ATOM 2754 C C . TRP A 1 366 ? 3.998 40.812 -1.745 1 97.69 366 TRP A C 1
ATOM 2756 O O . TRP A 1 366 ? 3.303 41.5 -2.498 1 97.69 366 TRP A O 1
ATOM 2766 N N . LEU A 1 367 ? 3.637 40.594 -0.486 1 97.12 367 LEU A N 1
ATOM 2767 C CA . LEU A 1 367 ? 2.402 41.094 0.102 1 97.12 367 LEU A CA 1
ATOM 2768 C C . LEU A 1 367 ? 2.396 42.625 0.112 1 97.12 367 LEU A C 1
ATOM 2770 O O . LEU A 1 367 ? 1.346 43.25 -0.061 1 97.12 367 LEU A O 1
ATOM 2774 N N . ALA A 1 368 ? 3.527 43.188 0.317 1 95.56 368 ALA A N 1
ATOM 2775 C CA . ALA A 1 368 ? 3.639 44.625 0.381 1 95.56 368 ALA A CA 1
ATOM 2776 C C . ALA A 1 368 ? 3.227 45.281 -0.942 1 95.56 368 ALA A C 1
ATOM 2778 O O . ALA A 1 368 ? 2.77 46.406 -0.969 1 95.56 368 ALA A O 1
ATOM 2779 N N . LYS A 1 369 ? 3.326 44.531 -1.99 1 94.75 369 LYS A N 1
ATOM 2780 C CA . LYS A 1 369 ? 3.025 45.031 -3.324 1 94.75 369 LYS A CA 1
ATOM 2781 C C . LYS A 1 369 ? 1.577 44.75 -3.711 1 94.75 369 LYS A C 1
ATOM 2783 O O . LYS A 1 369 ? 1.096 45.219 -4.738 1 94.75 369 LYS A O 1
ATOM 2788 N N . GLN A 1 370 ? 0.931 43.969 -2.893 1 92.31 370 GLN A N 1
ATOM 2789 C CA . GLN A 1 370 ? -0.447 43.594 -3.193 1 92.31 370 GLN A CA 1
ATOM 2790 C C . GLN A 1 370 ? -1.435 44.531 -2.531 1 92.31 370 GLN A C 1
ATOM 2792 O O . GLN A 1 370 ? -1.196 45 -1.42 1 92.31 370 GLN A O 1
ATOM 2797 N N . PRO A 1 371 ? -2.48 44.906 -3.24 1 86.12 371 PRO A N 1
ATOM 2798 C CA . PRO A 1 371 ? -3.533 45.688 -2.57 1 86.12 371 PRO A CA 1
ATOM 2799 C C . PRO A 1 371 ? -4.242 44.875 -1.479 1 86.12 371 PRO A C 1
ATOM 2801 O O . PRO A 1 371 ? -4.441 43.656 -1.625 1 86.12 371 PRO A O 1
ATOM 2804 N N . ALA A 1 372 ? -4.48 45.531 -0.353 1 77.12 372 ALA A N 1
ATOM 2805 C CA . ALA A 1 372 ? -5.215 44.875 0.719 1 77.12 372 ALA A CA 1
ATOM 2806 C C . ALA A 1 372 ? -6.676 44.656 0.33 1 77.12 372 ALA A C 1
ATOM 2808 O O . ALA A 1 372 ? -7.234 45.438 -0.455 1 77.12 372 ALA A O 1
ATOM 2809 N N . ALA A 1 373 ? -7.164 43.469 0.799 1 72.69 373 ALA A N 1
ATOM 2810 C CA . ALA A 1 373 ? -8.594 43.281 0.584 1 72.69 373 ALA A CA 1
ATOM 2811 C C . ALA A 1 373 ? -9.414 44.406 1.223 1 72.69 373 ALA A C 1
ATOM 2813 O O . ALA A 1 373 ? -9.055 44.906 2.291 1 72.69 373 ALA A O 1
ATOM 2814 N N . SER A 1 374 ? -10.453 45.094 0.452 1 62.75 374 SER A N 1
ATOM 2815 C CA . SER A 1 374 ? -11.328 46.156 0.948 1 62.75 374 SER A CA 1
ATOM 2816 C C . SER A 1 374 ? -12.266 45.625 2.035 1 62.75 374 SER A C 1
ATOM 2818 O O . SER A 1 374 ? -12.641 44.469 2.025 1 62.75 374 SER A O 1
ATOM 2820 N N . MET B 1 1 ? -17.281 -2.383 3.479 1 80.75 1 MET B N 1
ATOM 2821 C CA . MET B 1 1 ? -17.375 -3.186 2.262 1 80.75 1 MET B CA 1
ATOM 2822 C C . MET B 1 1 ? -17.203 -4.668 2.574 1 80.75 1 MET B C 1
ATOM 2824 O O . MET B 1 1 ? -16.312 -5.047 3.338 1 80.75 1 MET B O 1
ATOM 2828 N N . LYS B 1 2 ? -18.109 -5.48 2.154 1 85.75 2 LYS B N 1
ATOM 2829 C CA . LYS B 1 2 ? -18 -6.918 2.385 1 85.75 2 LYS B CA 1
ATOM 2830 C C . LYS B 1 2 ? -17.188 -7.59 1.286 1 85.75 2 LYS B C 1
ATOM 2832 O O . LYS B 1 2 ? -17.391 -7.328 0.1 1 85.75 2 LYS B O 1
ATOM 2837 N N . ILE B 1 3 ? -16.062 -8.305 1.634 1 90.5 3 ILE B N 1
ATOM 2838 C CA . ILE B 1 3 ? -15.266 -9.062 0.683 1 90.5 3 ILE B CA 1
ATOM 2839 C C . ILE B 1 3 ? -15 -10.461 1.235 1 90.5 3 ILE B C 1
ATOM 2841 O O . ILE B 1 3 ? -14.781 -10.633 2.438 1 90.5 3 ILE B O 1
ATOM 2845 N N . GLU B 1 4 ? -15.047 -11.43 0.362 1 90.88 4 GLU B N 1
ATOM 2846 C CA . GLU B 1 4 ? -14.781 -12.805 0.779 1 90.88 4 GLU B CA 1
ATOM 2847 C C . GLU B 1 4 ? -13.344 -12.969 1.267 1 90.88 4 GLU B C 1
ATOM 2849 O O . GLU B 1 4 ? -12.414 -12.43 0.665 1 90.88 4 GLU B O 1
ATOM 2854 N N . PRO B 1 5 ? -13.203 -13.703 2.396 1 92.31 5 PRO B N 1
ATOM 2855 C CA . PRO B 1 5 ? -11.82 -13.953 2.809 1 92.31 5 PRO B CA 1
ATOM 2856 C C . PRO B 1 5 ? -10.992 -14.625 1.716 1 92.31 5 PRO B C 1
ATOM 2858 O O . PRO B 1 5 ? -11.508 -15.461 0.971 1 92.31 5 PRO B O 1
ATOM 2861 N N . PHE B 1 6 ? -9.789 -14.25 1.565 1 93.75 6 PHE B N 1
ATOM 2862 C CA . PHE B 1 6 ? -8.875 -14.812 0.574 1 93.75 6 PHE B CA 1
ATOM 2863 C C . PHE B 1 6 ? -8.469 -16.234 0.958 1 93.75 6 PHE B C 1
ATOM 2865 O O . PHE B 1 6 ? -7.668 -16.422 1.875 1 93.75 6 PHE B O 1
ATOM 2872 N N . GLY B 1 7 ? -8.945 -17.172 0.255 1 93 7 GLY B N 1
ATOM 2873 C CA . GLY B 1 7 ? -8.812 -18.578 0.631 1 93 7 GLY B CA 1
ATOM 2874 C C . GLY B 1 7 ? -7.375 -19 0.846 1 93 7 GLY B C 1
ATOM 2875 O O . GLY B 1 7 ? -7.035 -19.547 1.896 1 93 7 GLY B O 1
ATOM 2876 N N . VAL B 1 8 ? -6.527 -18.703 -0.094 1 92.88 8 VAL B N 1
ATOM 2877 C CA . VAL B 1 8 ? -5.125 -19.109 -0.026 1 92.88 8 VAL B CA 1
ATOM 2878 C C . VAL B 1 8 ? -4.449 -18.422 1.159 1 92.88 8 VAL B C 1
ATOM 2880 O O . VAL B 1 8 ? -3.676 -19.047 1.887 1 92.88 8 VAL B O 1
ATOM 2883 N N . GLU B 1 9 ? -4.719 -17.141 1.334 1 91.12 9 GLU B N 1
ATOM 2884 C CA . GLU B 1 9 ? -4.094 -16.422 2.436 1 91.12 9 GLU B CA 1
ATOM 2885 C C . GLU B 1 9 ? -4.547 -16.969 3.785 1 91.12 9 GLU B C 1
ATOM 2887 O O . GLU B 1 9 ? -3.752 -17.062 4.723 1 91.12 9 GLU B O 1
ATOM 2892 N N . GLN B 1 10 ? -5.859 -17.344 3.898 1 91.38 10 GLN B N 1
ATOM 2893 C CA . GLN B 1 10 ? -6.355 -17.953 5.129 1 91.38 10 GLN B CA 1
ATOM 2894 C C . GLN B 1 10 ? -5.648 -19.266 5.414 1 91.38 10 GLN B C 1
ATOM 2896 O O . GLN B 1 10 ? -5.281 -19.547 6.559 1 91.38 10 GLN B O 1
ATOM 2901 N N . TRP B 1 11 ? -5.414 -20.016 4.367 1 94.44 11 TRP B N 1
ATOM 2902 C CA . TRP B 1 11 ? -4.699 -21.297 4.469 1 94.44 11 TRP B CA 1
ATOM 2903 C C . TRP B 1 11 ? -3.258 -21.078 4.918 1 94.44 11 TRP B C 1
ATOM 2905 O O . TRP B 1 11 ? -2.789 -21.719 5.859 1 94.44 11 TRP B O 1
ATOM 2915 N N . MET B 1 12 ? -2.58 -20.141 4.258 1 92.19 12 MET B N 1
ATOM 2916 C CA . MET B 1 12 ? -1.182 -19.859 4.57 1 92.19 12 MET B CA 1
ATOM 2917 C C . MET B 1 12 ? -1.037 -19.344 6 1 92.19 12 MET B C 1
ATOM 2919 O O . MET B 1 12 ? -0.141 -19.781 6.727 1 92.19 12 MET B O 1
ATOM 2923 N N . ASN B 1 13 ? -1.865 -18.484 6.398 1 88 13 ASN B N 1
ATOM 2924 C CA . ASN B 1 13 ? -1.818 -17.906 7.738 1 88 13 ASN B CA 1
ATOM 2925 C C . ASN B 1 13 ? -1.994 -18.984 8.812 1 88 13 ASN B C 1
ATOM 2927 O O . ASN B 1 13 ? -1.377 -18.906 9.875 1 88 13 ASN B O 1
ATOM 2931 N N . ALA B 1 14 ? -2.787 -19.984 8.547 1 90.31 14 ALA B N 1
ATOM 2932 C CA . ALA B 1 14 ? -3.119 -21.016 9.523 1 90.31 14 ALA B CA 1
ATOM 2933 C C . ALA B 1 14 ? -1.979 -22.016 9.656 1 90.31 14 ALA B C 1
ATOM 2935 O O . ALA B 1 14 ? -1.733 -22.547 10.75 1 90.31 14 ALA B O 1
ATOM 2936 N N . TRP B 1 15 ? -1.148 -22.203 8.547 1 92.88 15 TRP B N 1
ATOM 2937 C CA . TRP B 1 15 ? -0.377 -23.453 8.57 1 92.88 15 TRP B CA 1
ATOM 2938 C C . TRP B 1 15 ? 1.082 -23.188 8.219 1 92.88 15 TRP B C 1
ATOM 2940 O O . TRP B 1 15 ? 1.949 -24.031 8.469 1 92.88 15 TRP B O 1
ATOM 2950 N N . GLU B 1 16 ? 1.377 -22.062 7.645 1 90.75 16 GLU B N 1
ATOM 2951 C CA . GLU B 1 16 ? 2.693 -21.844 7.055 1 90.75 16 GLU B CA 1
ATOM 2952 C C . GLU B 1 16 ? 3.791 -21.891 8.117 1 90.75 16 GLU B C 1
ATOM 2954 O O . GLU B 1 16 ? 4.91 -22.328 7.832 1 90.75 16 GLU B O 1
ATOM 2959 N N . THR B 1 17 ? 3.473 -21.516 9.336 1 87.69 17 THR B N 1
ATOM 2960 C CA . THR B 1 17 ? 4.484 -21.5 10.383 1 87.69 17 THR B CA 1
ATOM 2961 C C . THR B 1 17 ? 4.562 -22.859 11.078 1 87.69 17 THR B C 1
ATOM 2963 O O . THR B 1 17 ? 5.371 -23.047 11.992 1 87.69 17 THR B O 1
ATOM 2966 N N . LYS B 1 18 ? 3.785 -23.859 10.734 1 91.25 18 LYS B N 1
ATOM 2967 C CA . LYS B 1 18 ? 3.705 -25.172 11.391 1 91.25 18 LYS B CA 1
ATOM 2968 C C . LYS B 1 18 ? 4.297 -26.266 10.508 1 91.25 18 LYS B C 1
ATOM 2970 O O . LYS B 1 18 ? 4.285 -27.438 10.883 1 91.25 18 LYS B O 1
ATOM 2975 N N . CYS B 1 19 ? 4.805 -25.828 9.336 1 95.56 19 CYS B N 1
ATOM 2976 C CA . CYS B 1 19 ? 5.32 -26.844 8.43 1 95.56 19 CYS B CA 1
ATOM 2977 C C . CYS B 1 19 ? 6.84 -26.922 8.5 1 95.56 19 CYS B C 1
ATOM 2979 O O . CYS B 1 19 ? 7.492 -25.969 8.945 1 95.56 19 CYS B O 1
ATOM 2981 N N . GLU B 1 20 ? 7.379 -28.031 8.094 1 97.38 20 GLU B N 1
ATOM 2982 C CA . GLU B 1 20 ? 8.82 -28.234 8 1 97.38 20 GLU B CA 1
ATOM 2983 C C . GLU B 1 20 ? 9.336 -27.938 6.598 1 97.38 20 GLU B C 1
ATOM 2985 O O . GLU B 1 20 ? 10.406 -27.344 6.434 1 97.38 20 GLU B O 1
ATOM 2990 N N . LEU B 1 21 ? 8.609 -28.344 5.594 1 98.12 21 LEU B N 1
ATOM 2991 C CA . LEU B 1 21 ? 8.898 -28.125 4.184 1 98.12 21 LEU B CA 1
ATOM 2992 C C . LEU B 1 21 ? 7.734 -27.422 3.492 1 98.12 21 LEU B C 1
ATOM 2994 O O . LEU B 1 21 ? 6.668 -28.016 3.316 1 98.12 21 LEU B O 1
ATOM 2998 N N . ASN B 1 22 ? 7.957 -26.172 3.1 1 97.38 22 ASN B N 1
ATOM 2999 C CA . ASN B 1 22 ? 6.91 -25.375 2.475 1 97.38 22 ASN B CA 1
ATOM 3000 C C . ASN B 1 22 ? 6.906 -25.547 0.958 1 97.38 22 ASN B C 1
ATOM 3002 O O . ASN B 1 22 ? 7.664 -24.875 0.254 1 97.38 22 ASN B O 1
ATOM 3006 N N . LEU B 1 23 ? 6.055 -26.344 0.485 1 98.38 23 LEU B N 1
ATOM 3007 C CA . LEU B 1 23 ? 5.859 -26.531 -0.949 1 98.38 23 LEU B CA 1
ATOM 3008 C C . LEU B 1 23 ? 4.555 -25.891 -1.407 1 98.38 23 LEU B C 1
ATOM 3010 O O . LEU B 1 23 ? 3.916 -26.375 -2.346 1 98.38 23 LEU B O 1
ATOM 3014 N N . ALA B 1 24 ? 4.129 -24.891 -0.619 1 97.38 24 ALA B N 1
ATOM 3015 C CA . ALA B 1 24 ? 2.951 -24.109 -0.969 1 97.38 24 ALA B CA 1
ATOM 3016 C C . ALA B 1 24 ? 3.348 -22.734 -1.496 1 97.38 24 ALA B C 1
ATOM 3018 O O . ALA B 1 24 ? 2.543 -22.047 -2.135 1 97.38 24 ALA B O 1
ATOM 3019 N N . GLU B 1 25 ? 4.609 -22.281 -1.27 1 94.75 25 GLU B N 1
ATOM 3020 C CA . GLU B 1 25 ? 5.109 -20.969 -1.657 1 94.75 25 GLU B CA 1
ATOM 3021 C C . GLU B 1 25 ? 5.156 -20.812 -3.176 1 94.75 25 GLU B C 1
ATOM 3023 O O . GLU B 1 25 ? 5.422 -21.781 -3.891 1 94.75 25 GLU B O 1
ATOM 3028 N N . THR B 1 26 ? 4.922 -19.562 -3.596 1 97.06 26 THR B N 1
ATOM 3029 C CA . THR B 1 26 ? 4.805 -19.375 -5.039 1 97.06 26 THR B CA 1
ATOM 3030 C C . THR B 1 26 ? 5.926 -18.484 -5.566 1 97.06 26 THR B C 1
ATOM 3032 O O . THR B 1 26 ? 5.949 -18.141 -6.75 1 97.06 26 THR B O 1
ATOM 3035 N N . CYS B 1 27 ? 6.809 -18.047 -4.715 1 97.88 27 CYS B N 1
ATOM 3036 C CA . CYS B 1 27 ? 7.984 -17.297 -5.141 1 97.88 27 CYS B CA 1
ATOM 3037 C C . CY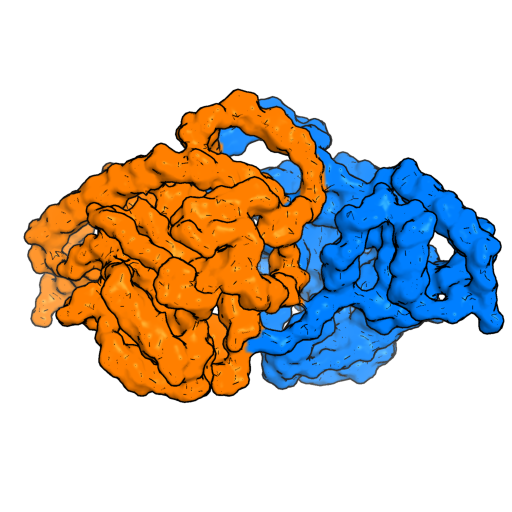S B 1 27 ? 9.117 -18.234 -5.535 1 97.88 27 CYS B C 1
ATOM 3039 O O . CYS B 1 27 ? 9.281 -19.297 -4.93 1 97.88 27 CYS B O 1
ATOM 3041 N N . VAL B 1 28 ? 9.852 -17.859 -6.566 1 98.75 28 VAL B N 1
ATOM 3042 C CA . VAL B 1 28 ? 11.141 -18.531 -6.699 1 98.75 28 VAL B CA 1
ATOM 3043 C C . VAL B 1 28 ? 11.977 -18.297 -5.449 1 98.75 28 VAL B C 1
ATOM 3045 O O . VAL B 1 28 ? 11.953 -17.203 -4.879 1 98.75 28 VAL B O 1
ATOM 3048 N N . ALA B 1 29 ? 12.719 -19.312 -5.039 1 98.25 29 ALA B N 1
ATOM 3049 C CA . ALA B 1 29 ? 13.484 -19.203 -3.801 1 98.25 29 ALA B CA 1
ATOM 3050 C C . ALA B 1 29 ? 14.031 -17.781 -3.615 1 98.25 29 ALA B C 1
ATOM 3052 O O . ALA B 1 29 ? 14.719 -17.266 -4.492 1 98.25 29 ALA B O 1
ATOM 3053 N N . SER B 1 30 ? 13.758 -17.172 -2.516 1 98.31 30 SER B N 1
ATOM 3054 C CA . SER B 1 30 ? 14.008 -15.766 -2.27 1 98.31 30 SER B CA 1
ATOM 3055 C C . SER B 1 30 ? 15.5 -15.469 -2.184 1 98.31 30 SER B C 1
ATOM 3057 O O . SER B 1 30 ? 16.266 -16.266 -1.63 1 98.31 30 SER B O 1
ATOM 3059 N N . LEU B 1 31 ? 15.898 -14.359 -2.635 1 98.56 31 LEU B N 1
ATOM 3060 C CA . LEU B 1 31 ? 17.266 -13.867 -2.545 1 98.56 31 LEU B CA 1
ATOM 3061 C C . LEU B 1 31 ? 17.5 -13.125 -1.232 1 98.56 31 LEU B C 1
ATOM 3063 O O . LEU B 1 31 ? 16.562 -12.539 -0.677 1 98.56 31 LEU B O 1
ATOM 3067 N N . THR B 1 32 ? 18.734 -13.195 -0.778 1 98.19 32 THR B N 1
ATOM 3068 C CA . THR B 1 32 ? 19.172 -12.188 0.185 1 98.19 32 THR B CA 1
ATOM 3069 C C . THR B 1 32 ? 19.562 -10.891 -0.524 1 98.19 32 THR B C 1
ATOM 3071 O O . THR B 1 32 ? 19.844 -10.898 -1.727 1 98.19 32 THR B O 1
ATOM 3074 N N . LEU B 1 33 ? 19.562 -9.781 0.207 1 97.38 33 LEU B N 1
ATOM 3075 C CA . LEU B 1 33 ? 20.031 -8.539 -0.391 1 97.38 33 LEU B CA 1
ATOM 3076 C C . LEU B 1 33 ? 21.5 -8.648 -0.785 1 97.38 33 LEU B C 1
ATOM 3078 O O . LEU B 1 33 ? 21.922 -8.055 -1.777 1 97.38 33 LEU B O 1
ATOM 3082 N N . SER B 1 34 ? 22.25 -9.445 -0.024 1 97.12 34 SER B N 1
ATOM 3083 C CA . SER B 1 34 ? 23.641 -9.695 -0.388 1 97.12 34 SER B CA 1
ATOM 3084 C C . SER B 1 34 ? 23.734 -10.352 -1.76 1 97.12 34 SER B C 1
ATOM 3086 O O . SER B 1 34 ? 24.547 -9.945 -2.594 1 97.12 34 SER B O 1
ATOM 3088 N N . GLU B 1 35 ? 22.953 -11.398 -1.987 1 98 35 GLU B N 1
ATOM 3089 C CA . GLU B 1 35 ? 22.938 -12.078 -3.279 1 98 35 GLU B CA 1
ATOM 3090 C C . GLU B 1 35 ? 22.531 -11.125 -4.398 1 98 35 GLU B C 1
ATOM 3092 O O . GLU B 1 35 ? 23.141 -11.125 -5.477 1 98 35 GLU B O 1
ATOM 3097 N N . LEU B 1 36 ? 21.531 -10.297 -4.148 1 98.12 36 LEU B N 1
ATOM 3098 C CA . LEU B 1 36 ? 21.109 -9.32 -5.145 1 98.12 36 LEU B CA 1
ATOM 3099 C C . LEU B 1 36 ? 22.25 -8.383 -5.5 1 98.12 36 LEU B C 1
ATOM 3101 O O . LEU B 1 36 ? 22.531 -8.148 -6.68 1 98.12 36 LEU B O 1
ATOM 3105 N N . MET B 1 37 ? 22.922 -7.816 -4.473 1 96.81 37 MET B N 1
ATOM 3106 C CA . MET B 1 37 ? 24 -6.863 -4.688 1 96.81 37 MET B CA 1
ATOM 3107 C C . MET B 1 37 ? 25.141 -7.504 -5.465 1 96.81 37 MET B C 1
ATOM 3109 O O . MET B 1 37 ? 25.766 -6.859 -6.32 1 96.81 37 MET B O 1
ATOM 3113 N N . GLN B 1 38 ? 25.391 -8.727 -5.129 1 97.06 38 GLN B N 1
ATOM 3114 C CA . GLN B 1 38 ? 26.438 -9.453 -5.844 1 97.06 38 GLN B CA 1
ATOM 3115 C C . GLN B 1 38 ? 26.078 -9.641 -7.312 1 97.06 38 GLN B C 1
ATOM 3117 O O . GLN B 1 38 ? 26.891 -9.398 -8.203 1 97.06 38 GLN B O 1
ATOM 3122 N N . MET B 1 39 ? 24.859 -10.062 -7.602 1 97.56 39 MET B N 1
ATOM 3123 C CA . MET B 1 39 ? 24.391 -10.297 -8.969 1 97.56 39 MET B CA 1
ATOM 3124 C C . MET B 1 39 ? 24.391 -8.992 -9.766 1 97.56 39 MET B C 1
ATOM 3126 O O . MET B 1 39 ? 24.625 -9 -10.977 1 97.56 39 MET B O 1
ATOM 3130 N N . ALA B 1 40 ? 24.109 -7.902 -9.062 1 96.44 40 ALA B N 1
ATOM 3131 C CA . ALA B 1 40 ? 24.031 -6.598 -9.719 1 96.44 40 ALA B CA 1
ATOM 3132 C C . ALA B 1 40 ? 25.406 -5.938 -9.812 1 96.44 40 ALA B C 1
ATOM 3134 O O . ALA B 1 40 ? 25.562 -4.91 -10.477 1 96.44 40 ALA B O 1
ATOM 3135 N N . GLY B 1 41 ? 26.422 -6.48 -9.172 1 94.94 41 GLY B N 1
ATOM 3136 C CA . GLY B 1 41 ? 27.734 -5.855 -9.117 1 94.94 41 GLY B CA 1
ATOM 3137 C C . GLY B 1 41 ? 27.75 -4.555 -8.344 1 94.94 41 GLY B C 1
ATOM 3138 O O . GLY B 1 41 ? 28.438 -3.605 -8.719 1 94.94 41 GLY B O 1
ATOM 3139 N N . ALA B 1 42 ? 26.922 -4.422 -7.293 1 90.62 42 ALA B N 1
ATOM 3140 C CA . ALA B 1 42 ? 26.719 -3.162 -6.586 1 90.62 42 ALA B CA 1
ATOM 3141 C C . ALA B 1 42 ? 27.109 -3.293 -5.113 1 90.62 42 ALA B C 1
ATOM 3143 O O . ALA B 1 42 ? 26.719 -2.465 -4.285 1 90.62 42 ALA B O 1
ATOM 3144 N N . THR B 1 43 ? 27.891 -4.234 -4.707 1 87.06 43 THR B N 1
ATOM 3145 C CA . THR B 1 43 ? 28.234 -4.527 -3.32 1 87.06 43 THR B CA 1
ATOM 3146 C C . THR B 1 43 ? 28.969 -3.348 -2.682 1 87.06 43 THR B C 1
ATOM 3148 O O . THR B 1 43 ? 28.734 -3.023 -1.517 1 87.06 43 THR B O 1
ATOM 3151 N N . GLN B 1 44 ? 29.719 -2.67 -3.346 1 85.25 44 GLN B N 1
ATOM 3152 C CA . GLN B 1 44 ? 30.562 -1.616 -2.793 1 85.25 44 GLN B CA 1
ATOM 3153 C C . GLN B 1 44 ? 29.828 -0.281 -2.76 1 85.25 44 GLN B C 1
ATOM 3155 O O . GLN B 1 44 ? 30.062 0.546 -1.878 1 85.25 44 GLN B O 1
ATOM 3160 N N . GLN B 1 45 ? 28.906 -0.063 -3.59 1 87.56 45 GLN B N 1
ATOM 3161 C CA . GLN B 1 45 ? 28.266 1.239 -3.758 1 87.56 45 GLN B CA 1
ATOM 3162 C C . GLN B 1 45 ? 27 1.346 -2.91 1 87.56 45 GLN B C 1
ATOM 3164 O O . GLN B 1 45 ? 26.625 2.441 -2.492 1 87.56 45 GLN B O 1
ATOM 3169 N N . MET B 1 46 ? 26.422 0.302 -2.629 1 87.75 46 MET B N 1
ATOM 3170 C CA . MET B 1 46 ? 25.078 0.279 -2.037 1 87.75 46 MET B CA 1
ATOM 3171 C C . MET B 1 46 ? 25.078 0.988 -0.687 1 87.75 46 MET B C 1
ATOM 3173 O O . MET B 1 46 ? 24.234 1.852 -0.44 1 87.75 46 MET B O 1
ATOM 3177 N N . PRO B 1 47 ? 26.062 0.717 0.217 1 87.56 47 PRO B N 1
ATOM 3178 C CA . PRO B 1 47 ? 26 1.36 1.531 1 87.56 47 PRO B CA 1
ATOM 3179 C C . PRO B 1 47 ? 26.047 2.885 1.444 1 87.56 47 PRO B C 1
ATOM 3181 O O . PRO B 1 47 ? 25.25 3.566 2.109 1 87.56 47 PRO B O 1
ATOM 3184 N N . SER B 1 48 ? 26.859 3.391 0.598 1 91.94 48 SER B N 1
ATOM 3185 C CA . SER B 1 48 ? 27 4.836 0.478 1 91.94 48 SER B CA 1
ATOM 3186 C C . SER B 1 48 ? 25.781 5.449 -0.206 1 91.94 48 SER B C 1
ATOM 3188 O O . SER B 1 48 ? 25.344 6.543 0.157 1 91.94 48 SER B O 1
ATOM 3190 N N . GLU B 1 49 ? 25.266 4.805 -1.173 1 94.12 49 GLU B N 1
ATOM 3191 C CA . GLU B 1 49 ? 24.094 5.305 -1.879 1 94.12 49 GLU B CA 1
ATOM 3192 C C . GLU B 1 49 ? 22.859 5.309 -0.971 1 94.12 49 GLU B C 1
ATOM 3194 O O . GLU B 1 49 ? 22.094 6.273 -0.961 1 94.12 49 GLU B O 1
ATOM 3199 N N . LEU B 1 50 ? 22.719 4.246 -0.205 1 94.31 50 LEU B N 1
ATOM 3200 C CA . LEU B 1 50 ? 21.609 4.188 0.744 1 94.31 50 LEU B CA 1
ATOM 3201 C C . LEU B 1 50 ? 21.766 5.25 1.825 1 94.31 50 LEU B C 1
ATOM 3203 O O . LEU B 1 50 ? 20.781 5.918 2.186 1 94.31 50 LEU B O 1
ATOM 3207 N N . ALA B 1 51 ? 22.938 5.371 2.305 1 94.25 51 ALA B N 1
ATOM 3208 C CA . ALA B 1 51 ? 23.203 6.336 3.369 1 94.25 51 ALA B CA 1
ATOM 3209 C C . ALA B 1 51 ? 22.844 7.754 2.926 1 94.25 51 ALA B C 1
ATOM 3211 O O . ALA B 1 51 ? 22.359 8.555 3.725 1 94.25 51 ALA B O 1
ATOM 3212 N N . ALA B 1 52 ? 23.062 8.094 1.723 1 96.56 52 ALA B N 1
ATOM 3213 C CA . ALA B 1 52 ? 22.891 9.445 1.202 1 96.56 52 ALA B CA 1
ATOM 3214 C C . ALA B 1 52 ? 21.422 9.727 0.889 1 96.56 52 ALA B C 1
ATOM 3216 O O . ALA B 1 52 ? 21.031 10.875 0.689 1 96.56 52 ALA B O 1
ATOM 3217 N N . MET B 1 53 ? 20.609 8.758 0.901 1 97.19 53 MET B N 1
ATOM 3218 C CA . MET B 1 53 ? 19.219 8.906 0.507 1 97.19 53 MET B CA 1
ATOM 3219 C C . MET B 1 53 ? 18.453 9.75 1.519 1 97.19 53 MET B C 1
ATOM 3221 O O . MET B 1 53 ? 18.375 9.398 2.695 1 97.19 53 MET B O 1
ATOM 3225 N N . GLN B 1 54 ? 17.922 10.914 1.106 1 97.81 54 GLN B N 1
ATOM 3226 C CA . GLN B 1 54 ? 17 11.703 1.915 1 97.81 54 GLN B CA 1
ATOM 3227 C C . GLN B 1 54 ? 15.578 11.156 1.822 1 97.81 54 GLN B C 1
ATOM 3229 O O . GLN B 1 54 ? 15.039 11 0.726 1 97.81 54 GLN B O 1
ATOM 3234 N N . MET B 1 55 ? 14.945 10.859 2.912 1 97.81 55 MET B N 1
ATOM 3235 C CA . MET B 1 55 ? 13.727 10.062 2.984 1 97.81 55 MET B CA 1
ATOM 3236 C C . MET B 1 55 ? 12.492 10.938 2.799 1 97.81 55 MET B C 1
ATOM 3238 O O . MET B 1 55 ? 11.594 10.945 3.646 1 97.81 55 MET B O 1
ATOM 3242 N N . THR B 1 56 ? 12.422 11.617 1.668 1 96.88 56 THR B N 1
ATOM 3243 C CA . THR B 1 56 ? 11.203 12.289 1.226 1 96.88 56 THR B CA 1
ATOM 3244 C C . THR B 1 56 ? 10.234 11.297 0.584 1 96.88 56 THR B C 1
ATOM 3246 O O . THR B 1 56 ? 10.5 10.094 0.567 1 96.88 56 THR B O 1
ATOM 3249 N N . TYR B 1 57 ? 9.141 11.797 0.025 1 94.69 57 TYR B N 1
ATOM 3250 C CA . TYR B 1 57 ? 8.188 10.914 -0.635 1 94.69 57 TYR B CA 1
ATOM 3251 C C . TYR B 1 57 ? 8.758 10.383 -1.944 1 94.69 57 TYR B C 1
ATOM 3253 O O . TYR B 1 57 ? 8.219 9.43 -2.521 1 94.69 57 TYR B O 1
ATOM 3261 N N . GLY B 1 58 ? 9.844 10.945 -2.418 1 94.19 58 GLY B N 1
ATOM 3262 C CA . GLY B 1 58 ? 10.406 10.547 -3.701 1 94.19 58 GLY B CA 1
ATOM 3263 C C . GLY B 1 58 ? 9.516 10.906 -4.875 1 94.19 58 GLY B C 1
ATOM 3264 O O . GLY B 1 58 ? 8.633 11.766 -4.754 1 94.19 58 GLY B O 1
ATOM 3265 N N . GLU B 1 59 ? 9.82 10.383 -6.012 1 94.75 59 GLU B N 1
ATOM 3266 C CA . GLU B 1 59 ? 8.961 10.57 -7.18 1 94.75 59 GLU B CA 1
ATOM 3267 C C . GLU B 1 59 ? 7.668 9.781 -7.043 1 94.75 59 GLU B C 1
ATOM 3269 O O . GLU B 1 59 ? 7.688 8.547 -6.984 1 94.75 59 GLU B O 1
ATOM 3274 N N . ILE B 1 60 ? 6.59 10.391 -7.039 1 94.69 60 ILE B N 1
ATOM 3275 C CA . ILE B 1 60 ? 5.297 9.875 -6.598 1 94.69 60 ILE B CA 1
ATOM 3276 C C . ILE B 1 60 ? 4.906 8.664 -7.438 1 94.69 60 ILE B C 1
ATOM 3278 O O . ILE B 1 60 ? 4.453 7.648 -6.902 1 94.69 60 ILE B O 1
ATOM 3282 N N . ARG B 1 61 ? 5.156 8.602 -8.781 1 96.69 61 ARG B N 1
ATOM 3283 C CA . ARG B 1 61 ? 4.75 7.508 -9.664 1 96.69 61 ARG B CA 1
ATOM 3284 C C . ARG B 1 61 ? 5.773 6.379 -9.648 1 96.69 61 ARG B C 1
ATOM 3286 O O . ARG B 1 61 ? 5.574 5.344 -10.281 1 96.69 61 ARG B O 1
ATOM 3293 N N . GLY B 1 62 ? 6.828 6.535 -8.953 1 97.88 62 GLY B N 1
ATOM 3294 C CA . GLY B 1 62 ? 8.055 5.754 -9.062 1 97.88 62 GLY B CA 1
ATOM 3295 C C . GLY B 1 62 ? 9.188 6.516 -9.711 1 97.88 62 GLY B C 1
ATOM 3296 O O . GLY B 1 62 ? 8.961 7.383 -10.562 1 97.88 62 GLY B O 1
ATOM 3297 N N . SER B 1 63 ? 10.398 6.219 -9.32 1 98.19 63 SER B N 1
ATOM 3298 C CA . SER B 1 63 ? 11.531 6.953 -9.875 1 98.19 63 SER B CA 1
ATOM 3299 C C . SER B 1 63 ? 11.586 6.816 -11.391 1 98.19 63 SER B C 1
ATOM 3301 O O . SER B 1 63 ? 11.188 5.789 -11.945 1 98.19 63 SER B O 1
ATOM 3303 N N . THR B 1 64 ? 12.039 7.867 -12 1 97.75 64 THR B N 1
ATOM 3304 C CA . THR B 1 64 ? 12.242 7.844 -13.445 1 97.75 64 THR B CA 1
ATOM 3305 C C . THR B 1 64 ? 13.125 6.664 -13.852 1 97.75 64 THR B C 1
ATOM 3307 O O . THR B 1 64 ? 12.852 5.992 -14.844 1 97.75 64 THR B O 1
ATOM 3310 N N . ARG B 1 65 ? 14.156 6.398 -13.062 1 98.12 65 ARG B N 1
ATOM 3311 C CA . ARG B 1 65 ? 15.055 5.273 -13.289 1 98.12 65 ARG B CA 1
ATOM 3312 C C . ARG B 1 65 ? 14.289 3.955 -13.32 1 98.12 65 ARG B C 1
ATOM 3314 O O . ARG B 1 65 ? 14.352 3.217 -14.312 1 98.12 65 ARG B O 1
ATOM 3321 N N . LEU B 1 66 ? 13.484 3.684 -12.336 1 98.75 66 LEU B N 1
ATOM 3322 C CA . LEU B 1 66 ? 12.789 2.408 -12.219 1 98.75 66 LEU B CA 1
ATOM 3323 C C . LEU B 1 66 ? 11.711 2.281 -13.289 1 98.75 66 LEU B C 1
ATOM 3325 O O . LEU B 1 66 ? 11.555 1.222 -13.898 1 98.75 66 LEU B O 1
ATOM 3329 N N . ARG B 1 67 ? 10.898 3.322 -13.531 1 98.88 67 ARG B N 1
ATOM 3330 C CA . ARG B 1 67 ? 9.852 3.281 -14.539 1 98.88 67 ARG B CA 1
ATOM 3331 C C . ARG B 1 67 ? 10.438 3.006 -15.922 1 98.88 67 ARG B C 1
ATOM 3333 O O . ARG B 1 67 ? 9.852 2.266 -16.719 1 98.88 67 ARG B O 1
ATOM 3340 N N . GLY B 1 68 ? 11.625 3.654 -16.203 1 98.81 68 GLY B N 1
ATOM 3341 C CA . GLY B 1 68 ? 12.297 3.375 -17.469 1 98.81 68 GLY B CA 1
ATOM 3342 C C . GLY B 1 68 ? 12.75 1.932 -17.594 1 98.81 68 GLY B C 1
ATOM 3343 O O . GLY B 1 68 ? 12.602 1.318 -18.641 1 98.81 68 GLY B O 1
ATOM 3344 N N . LEU B 1 69 ? 13.305 1.397 -16.547 1 98.88 69 LEU B N 1
ATOM 3345 C CA . LEU B 1 69 ? 13.781 0.019 -16.531 1 98.88 69 LEU B CA 1
ATOM 3346 C C . LEU B 1 69 ? 12.625 -0.959 -16.719 1 98.88 69 LEU B C 1
ATOM 3348 O O . LEU B 1 69 ? 12.734 -1.912 -17.5 1 98.88 69 LEU B O 1
ATOM 3352 N N . VAL B 1 70 ? 11.492 -0.724 -16.047 1 98.88 70 VAL B N 1
ATOM 3353 C CA . VAL B 1 70 ? 10.32 -1.579 -16.203 1 98.88 70 VAL B CA 1
ATOM 3354 C C . VAL B 1 70 ? 9.797 -1.501 -17.625 1 98.88 70 VAL B C 1
ATOM 3356 O O . VAL B 1 70 ? 9.508 -2.529 -18.25 1 98.88 70 VAL B O 1
ATOM 3359 N N . ALA B 1 71 ? 9.648 -0.288 -18.141 1 98.75 71 ALA B N 1
ATOM 3360 C CA . ALA B 1 71 ? 9.172 -0.104 -19.516 1 98.75 71 ALA B CA 1
ATOM 3361 C C . ALA B 1 71 ? 10.039 -0.889 -20.5 1 98.75 71 ALA B C 1
ATOM 3363 O O . ALA B 1 71 ? 9.531 -1.43 -21.484 1 98.75 71 ALA B O 1
ATOM 3364 N N . GLY B 1 72 ? 11.297 -0.96 -20.219 1 98.31 72 GLY B N 1
ATOM 3365 C CA . GLY B 1 72 ? 12.242 -1.622 -21.094 1 98.31 72 GLY B CA 1
ATOM 3366 C C . GLY B 1 72 ? 12.039 -3.123 -21.188 1 98.31 72 GLY B C 1
ATOM 3367 O O . GLY B 1 72 ? 12.57 -3.779 -22.078 1 98.31 72 GLY B O 1
ATOM 3368 N N . MET B 1 73 ? 11.266 -3.68 -20.344 1 97.75 73 MET B N 1
ATOM 3369 C CA . MET B 1 73 ? 11 -5.113 -20.359 1 97.75 73 MET B CA 1
ATOM 3370 C C . MET B 1 73 ? 9.875 -5.445 -21.344 1 97.75 73 MET B C 1
ATOM 3372 O O . MET B 1 73 ? 9.555 -6.617 -21.547 1 97.75 73 MET B O 1
ATOM 3376 N N . PHE B 1 74 ? 9.266 -4.43 -21.922 1 97.62 74 PHE B N 1
ATOM 3377 C CA . PHE B 1 74 ? 8.188 -4.578 -22.891 1 97.62 74 PHE B CA 1
ATOM 3378 C C . PHE B 1 74 ? 8.602 -4.039 -24.25 1 97.62 74 PHE B C 1
ATOM 3380 O O . PHE B 1 74 ? 9.625 -3.365 -24.375 1 97.62 74 PHE B O 1
ATOM 3387 N N . ALA B 1 75 ? 7.887 -4.375 -25.312 1 95.88 75 ALA B N 1
ATOM 3388 C CA . ALA B 1 75 ? 8.305 -4.086 -26.688 1 95.88 75 ALA B CA 1
ATOM 3389 C C . ALA B 1 75 ? 8.164 -2.602 -27 1 95.88 75 ALA B C 1
ATOM 3391 O O . ALA B 1 75 ? 9.062 -1.999 -27.609 1 95.88 75 ALA B O 1
ATOM 3392 N N . ASP B 1 76 ? 7.051 -1.957 -26.625 1 94.06 76 ASP B N 1
ATOM 3393 C CA . ASP B 1 76 ? 6.738 -0.61 -27.094 1 94.06 76 ASP B CA 1
ATOM 3394 C C . ASP B 1 76 ? 6.172 0.246 -25.969 1 94.06 76 ASP B C 1
ATOM 3396 O O . ASP B 1 76 ? 5.141 0.903 -26.141 1 94.06 76 ASP B O 1
ATOM 3400 N N . GLN B 1 77 ? 6.844 0.181 -24.844 1 97.31 77 GLN B N 1
ATOM 3401 C CA . GLN B 1 77 ? 6.383 0.981 -23.719 1 97.31 77 GLN B CA 1
ATOM 3402 C C . GLN B 1 77 ? 7.453 1.973 -23.266 1 97.31 77 GLN B C 1
ATOM 3404 O O . GLN B 1 77 ? 8.641 1.757 -23.516 1 97.31 77 GLN B O 1
ATOM 3409 N N . SER B 1 78 ? 7.074 3.092 -22.797 1 97.94 78 SER B N 1
ATOM 3410 C CA . SER B 1 78 ? 7.953 4.094 -22.203 1 97.94 78 SER B CA 1
ATOM 3411 C C . SER B 1 78 ? 7.672 4.27 -20.719 1 97.94 78 SER B C 1
ATOM 3413 O O . SER B 1 78 ? 6.723 3.688 -20.188 1 97.94 78 SER B O 1
ATOM 3415 N N . ALA B 1 79 ? 8.516 5.043 -20.078 1 98.31 79 ALA B N 1
ATOM 3416 C CA . ALA B 1 79 ? 8.359 5.301 -18.656 1 98.31 79 ALA B CA 1
ATOM 3417 C C . ALA B 1 79 ? 6.973 5.863 -18.344 1 98.31 79 ALA B C 1
ATOM 3419 O O . ALA B 1 79 ? 6.406 5.594 -17.281 1 98.31 79 ALA B O 1
ATOM 3420 N N . GLY B 1 80 ? 6.398 6.668 -19.281 1 98.12 80 GLY B N 1
ATOM 3421 C CA . GLY B 1 80 ? 5.082 7.254 -19.094 1 98.12 80 GLY B CA 1
ATOM 3422 C C . GLY B 1 80 ? 3.973 6.219 -19.031 1 98.12 80 GLY B C 1
ATOM 3423 O O . GLY B 1 80 ? 2.877 6.504 -18.547 1 98.12 80 GLY B O 1
ATOM 3424 N N . ASN B 1 81 ? 4.254 4.969 -19.453 1 98.69 81 ASN B N 1
ATOM 3425 C CA . ASN B 1 81 ? 3.281 3.881 -19.469 1 98.69 81 ASN B CA 1
ATOM 3426 C C . ASN B 1 81 ? 3.445 2.975 -18.25 1 98.69 81 ASN B C 1
ATOM 3428 O O . ASN B 1 81 ? 2.908 1.865 -18.219 1 98.69 81 ASN B O 1
ATOM 3432 N N . VAL B 1 82 ? 4.227 3.438 -17.266 1 98.88 82 VAL B N 1
ATOM 3433 C CA . VAL B 1 82 ? 4.504 2.594 -16.109 1 98.88 82 VAL B CA 1
ATOM 3434 C C . VAL B 1 82 ? 4.133 3.334 -14.82 1 98.88 82 VAL B C 1
ATOM 3436 O O . VAL B 1 82 ? 4.5 4.5 -14.641 1 98.88 82 VAL B O 1
ATOM 3439 N N . LEU B 1 83 ? 3.379 2.715 -13.938 1 98.88 83 LEU B N 1
ATOM 3440 C CA . LEU B 1 83 ? 3.092 3.178 -12.586 1 98.88 83 LEU B CA 1
ATOM 3441 C C . LEU B 1 83 ? 3.553 2.156 -11.555 1 98.88 83 LEU B C 1
ATOM 3443 O O . LEU B 1 83 ? 3.098 1.009 -11.562 1 98.88 83 LEU B O 1
ATOM 3447 N N . ILE B 1 84 ? 4.48 2.572 -10.672 1 98.88 84 ILE B N 1
ATOM 3448 C CA . ILE B 1 84 ? 5.023 1.672 -9.656 1 98.88 84 ILE B CA 1
ATOM 3449 C C . ILE B 1 84 ? 4.02 1.513 -8.523 1 98.88 84 ILE B C 1
ATOM 3451 O O . ILE B 1 84 ? 3.383 2.484 -8.102 1 98.88 84 ILE B O 1
ATOM 3455 N N . THR B 1 85 ? 3.871 0.314 -8.039 1 98.69 85 THR B N 1
ATOM 3456 C CA . THR B 1 85 ? 2.854 -0.017 -7.051 1 98.69 85 THR B CA 1
ATOM 3457 C C . THR B 1 85 ? 3.439 -0.887 -5.941 1 98.69 85 THR B C 1
ATOM 3459 O O . THR B 1 85 ? 4.594 -1.312 -6.023 1 98.69 85 THR B O 1
ATOM 3462 N N . HIS B 1 86 ? 2.697 -1.057 -4.875 1 97.94 86 HIS B N 1
ATOM 3463 C CA . HIS B 1 86 ? 3.059 -1.956 -3.783 1 97.94 86 HIS B CA 1
ATOM 3464 C C . HIS B 1 86 ? 2.756 -3.406 -4.141 1 97.94 86 HIS B C 1
ATOM 3466 O O . HIS B 1 86 ? 1.784 -3.982 -3.648 1 97.94 86 HIS B O 1
ATOM 3472 N N . GLY B 1 87 ? 3.6 -3.996 -4.969 1 97.88 87 GLY B N 1
ATOM 3473 C CA . GLY B 1 87 ? 3.389 -5.352 -5.457 1 97.88 87 GLY B CA 1
ATOM 3474 C C . GLY B 1 87 ? 2.293 -5.445 -6.504 1 97.88 87 GLY B C 1
ATOM 3475 O O . GLY B 1 87 ? 1.62 -4.453 -6.793 1 97.88 87 GLY B O 1
ATOM 3476 N N . THR B 1 88 ? 2.18 -6.645 -7.055 1 98.44 88 THR B N 1
ATOM 3477 C CA . THR B 1 88 ? 1.138 -6.891 -8.047 1 98.44 88 THR B CA 1
ATOM 3478 C C . THR B 1 88 ? -0.245 -6.824 -7.402 1 98.44 88 THR B C 1
ATOM 3480 O O . THR B 1 88 ? -1.211 -6.395 -8.039 1 98.44 88 THR B O 1
ATOM 3483 N N . ILE B 1 89 ? -0.328 -7.242 -6.164 1 97.44 89 ILE B N 1
ATOM 3484 C CA . ILE B 1 89 ? -1.601 -7.219 -5.453 1 97.44 89 ILE B CA 1
ATOM 3485 C C . ILE B 1 89 ? -2.146 -5.793 -5.414 1 97.44 89 ILE B C 1
ATOM 3487 O O . ILE B 1 89 ? -3.344 -5.578 -5.625 1 97.44 89 ILE B O 1
ATOM 3491 N N . GLY B 1 90 ? -1.241 -4.836 -5.09 1 97.88 90 GLY B N 1
ATOM 3492 C CA . GLY B 1 90 ? -1.646 -3.441 -5.121 1 97.88 90 GLY B CA 1
ATOM 3493 C C . GLY B 1 90 ? -1.996 -2.955 -6.516 1 97.88 90 GLY B C 1
ATOM 3494 O O . GLY B 1 90 ? -2.904 -2.139 -6.684 1 97.88 90 GLY B O 1
ATOM 3495 N N . ALA B 1 91 ? -1.283 -3.4 -7.504 1 98.75 91 ALA B N 1
ATOM 3496 C CA . ALA B 1 91 ? -1.538 -3.031 -8.891 1 98.75 91 ALA B CA 1
ATOM 3497 C C . ALA B 1 91 ? -2.941 -3.449 -9.32 1 98.75 91 ALA B C 1
ATOM 3499 O O . ALA B 1 91 ? -3.713 -2.631 -9.828 1 98.75 91 ALA B O 1
ATOM 3500 N N . ASN B 1 92 ? -3.27 -4.711 -9.094 1 98.75 92 ASN B N 1
ATOM 3501 C CA . ASN B 1 92 ? -4.582 -5.227 -9.477 1 98.75 92 ASN B CA 1
ATOM 3502 C C . ASN B 1 92 ? -5.703 -4.484 -8.758 1 98.75 92 ASN B C 1
ATOM 3504 O O . ASN B 1 92 ? -6.699 -4.102 -9.375 1 98.75 92 ASN B O 1
ATOM 3508 N N . HIS B 1 93 ? -5.523 -4.34 -7.465 1 98.06 93 HIS B N 1
ATOM 3509 C CA . HIS B 1 93 ? -6.527 -3.639 -6.676 1 98.06 93 HIS B CA 1
ATOM 3510 C C . HIS B 1 93 ? -6.789 -2.24 -7.223 1 98.06 93 HIS B C 1
ATOM 3512 O O . HIS B 1 93 ? -7.941 -1.828 -7.359 1 98.06 93 HIS B O 1
ATOM 3518 N N . LEU B 1 94 ? -5.719 -1.525 -7.5 1 98.06 94 LEU B N 1
ATOM 3519 C CA . LEU B 1 94 ? -5.812 -0.158 -8 1 98.06 94 LEU B CA 1
ATOM 3520 C C . LEU B 1 94 ? -6.52 -0.121 -9.352 1 98.06 94 LEU B C 1
ATOM 3522 O O . LEU B 1 94 ? -7.348 0.759 -9.602 1 98.06 94 LEU B O 1
ATOM 3526 N N . VAL B 1 95 ? -6.203 -1.032 -10.227 1 98.75 95 VAL B N 1
ATOM 3527 C CA . VAL B 1 95 ? -6.832 -1.098 -11.539 1 98.75 95 VAL B CA 1
ATOM 3528 C C . VAL B 1 95 ? -8.336 -1.318 -11.383 1 98.75 95 VAL B C 1
ATOM 3530 O O . VAL B 1 95 ? -9.141 -0.633 -12.023 1 98.75 95 VAL B O 1
ATOM 3533 N N . TYR B 1 96 ? -8.742 -2.24 -10.547 1 98.31 96 TYR B N 1
ATOM 3534 C CA . TYR B 1 96 ? -10.156 -2.518 -10.344 1 98.31 96 TYR B CA 1
ATOM 3535 C C . TYR B 1 96 ? -10.875 -1.313 -9.742 1 98.31 96 TYR B C 1
ATOM 3537 O O . TYR B 1 96 ? -11.953 -0.936 -10.188 1 98.31 96 TYR B O 1
ATOM 3545 N N . GLN B 1 97 ? -10.266 -0.708 -8.719 1 96.62 97 GLN B N 1
ATOM 3546 C CA . GLN B 1 97 ? -10.875 0.468 -8.109 1 96.62 97 GLN B CA 1
ATOM 3547 C C . GLN B 1 97 ? -11.117 1.562 -9.148 1 96.62 97 GLN B C 1
ATOM 3549 O O . GLN B 1 97 ? -12.094 2.314 -9.047 1 96.62 97 GLN B O 1
ATOM 3554 N N . THR B 1 98 ? -10.25 1.649 -10.086 1 97.88 98 THR B N 1
ATOM 3555 C CA . THR B 1 98 ? -10.281 2.699 -11.102 1 97.88 98 THR B CA 1
ATOM 3556 C C . THR B 1 98 ? -11.352 2.404 -12.148 1 97.88 98 THR B C 1
ATOM 3558 O O . THR B 1 98 ? -12.078 3.305 -12.57 1 97.88 98 THR B O 1
ATOM 3561 N N . LEU B 1 99 ? -11.516 1.156 -12.555 1 98.06 99 LEU B N 1
ATOM 3562 C CA . LEU B 1 99 ? -12.258 0.848 -13.773 1 98.06 99 LEU B CA 1
ATOM 3563 C C . LEU B 1 99 ? -13.648 0.308 -13.438 1 98.06 99 LEU B C 1
ATOM 3565 O O . LEU B 1 99 ? -14.555 0.37 -14.266 1 98.06 99 LEU B O 1
ATOM 3569 N N . VAL B 1 100 ? -13.781 -0.269 -12.242 1 96.81 100 VAL B N 1
ATOM 3570 C CA . VAL B 1 100 ? -14.945 -1.12 -12 1 96.81 100 VAL B CA 1
ATOM 3571 C C . VAL B 1 100 ? -15.781 -0.541 -10.859 1 96.81 100 VAL B C 1
ATOM 3573 O O . VAL B 1 100 ? -15.234 -0.029 -9.875 1 96.81 100 VAL B O 1
ATOM 3576 N N . GLY B 1 101 ? -17 -0.597 -10.945 1 93.12 101 GLY B N 1
ATOM 3577 C CA . GLY B 1 101 ? -17.953 -0.205 -9.914 1 93.12 101 GLY B CA 1
ATOM 3578 C C . GLY B 1 101 ? -19.312 -0.867 -10.07 1 93.12 101 GLY B C 1
ATOM 3579 O O . GLY B 1 101 ? -19.453 -1.83 -10.82 1 93.12 101 GLY B O 1
ATOM 3580 N N . ALA B 1 102 ? -20.25 -0.33 -9.273 1 90.81 102 ALA B N 1
ATOM 3581 C CA . ALA B 1 102 ? -21.609 -0.866 -9.297 1 90.81 102 ALA B CA 1
ATOM 3582 C C . ALA B 1 102 ? -22.219 -0.789 -10.695 1 90.81 102 ALA B C 1
ATOM 3584 O O . ALA B 1 102 ? -22.141 0.253 -11.352 1 90.81 102 ALA B O 1
ATOM 3585 N N . GLY B 1 103 ? -22.75 -1.92 -11.188 1 90.94 103 GLY B N 1
ATOM 3586 C CA . GLY B 1 103 ? -23.406 -1.952 -12.484 1 90.94 103 GLY B CA 1
ATOM 3587 C C . GLY B 1 103 ? -22.484 -2.398 -13.609 1 90.94 103 GLY B C 1
ATOM 3588 O O . GLY B 1 103 ? -22.953 -2.746 -14.695 1 90.94 103 GLY B O 1
ATOM 3589 N N . ASP B 1 104 ? -21.219 -2.443 -13.375 1 96.5 104 ASP B N 1
ATOM 3590 C CA . ASP B 1 104 ? -20.281 -2.906 -14.398 1 96.5 104 ASP B CA 1
ATOM 3591 C C . ASP B 1 104 ? -20.234 -4.43 -14.445 1 96.5 104 ASP B C 1
ATOM 3593 O O . ASP B 1 104 ? -20.781 -5.105 -13.57 1 96.5 104 ASP B O 1
ATOM 3597 N N . HIS B 1 105 ? -19.688 -4.902 -15.555 1 98.69 105 HIS B N 1
ATOM 3598 C CA . HIS B 1 105 ? -19.562 -6.336 -15.789 1 98.69 105 HIS B CA 1
ATOM 3599 C C . HIS B 1 105 ? -18.109 -6.738 -16.016 1 98.69 105 HIS B C 1
ATOM 3601 O O . HIS B 1 105 ? -17.391 -6.055 -16.75 1 98.69 105 HIS B O 1
ATOM 3607 N N . VAL B 1 106 ? -17.641 -7.742 -15.312 1 98.88 106 VAL B N 1
ATOM 3608 C CA . VAL B 1 106 ? -16.281 -8.289 -15.438 1 98.88 106 VAL B CA 1
ATOM 3609 C C . VAL B 1 106 ? -16.359 -9.766 -15.828 1 98.88 106 VAL B C 1
ATOM 3611 O O . VAL B 1 106 ? -17.203 -10.508 -15.305 1 98.88 106 VAL B O 1
ATOM 3614 N N . VAL B 1 107 ? -15.555 -10.172 -16.781 1 98.94 107 VAL B N 1
ATOM 3615 C CA . VAL B 1 107 ? -15.375 -11.586 -17.109 1 98.94 107 VAL B CA 1
ATOM 3616 C C . VAL B 1 107 ? -14.008 -12.055 -16.609 1 98.94 107 VAL B C 1
ATOM 3618 O O . VAL B 1 107 ? -12.984 -11.422 -16.875 1 98.94 107 VAL B O 1
ATOM 3621 N N . ALA B 1 108 ? -13.992 -13.078 -15.836 1 98.81 108 ALA B N 1
ATOM 3622 C CA . ALA B 1 108 ? -12.75 -13.648 -15.32 1 98.81 108 ALA B CA 1
ATOM 3623 C C . ALA B 1 108 ? -12.695 -15.156 -15.586 1 98.81 108 ALA B C 1
ATOM 3625 O O . ALA B 1 108 ? -13.703 -15.852 -15.484 1 98.81 108 ALA B O 1
ATOM 3626 N N . VAL B 1 109 ? -11.57 -15.68 -15.883 1 98.5 109 VAL B N 1
ATOM 3627 C CA . VAL B 1 109 ? -11.391 -17.125 -15.969 1 98.5 109 VAL B CA 1
ATOM 3628 C C . VAL B 1 109 ? -11.141 -17.703 -14.578 1 98.5 109 VAL B C 1
ATOM 3630 O O . VAL B 1 109 ? -10.531 -17.047 -13.727 1 98.5 109 VAL B O 1
ATOM 3633 N N . THR B 1 110 ? -11.516 -18.922 -14.273 1 98.19 110 THR B N 1
ATOM 3634 C CA . THR B 1 110 ? -11.289 -19.594 -12.992 1 98.19 110 THR B CA 1
ATOM 3635 C C . THR B 1 110 ? -10.898 -21.047 -13.211 1 98.19 110 THR B C 1
ATOM 3637 O O . THR B 1 110 ? -11.375 -21.688 -14.156 1 98.19 110 THR B O 1
ATOM 3640 N N . PRO B 1 111 ? -10.008 -21.703 -12.445 1 98 111 PRO B N 1
ATOM 3641 C CA . PRO B 1 111 ? -9.422 -21.062 -11.266 1 98 111 PRO B CA 1
ATOM 3642 C C . PRO B 1 111 ? -8.383 -20 -11.633 1 98 111 PRO B C 1
ATOM 3644 O O . PRO B 1 111 ? -7.758 -20.078 -12.688 1 98 111 PRO B O 1
ATOM 3647 N N . THR B 1 112 ? -8.297 -19.016 -10.836 1 96.88 112 THR B N 1
ATOM 3648 C CA . THR B 1 112 ? -7.352 -17.906 -10.953 1 96.88 112 THR B CA 1
ATOM 3649 C C . THR B 1 112 ? -7.039 -17.328 -9.578 1 96.88 112 THR B C 1
ATOM 3651 O O . THR B 1 112 ? -7.504 -17.828 -8.555 1 96.88 112 THR B O 1
ATOM 3654 N N . TYR B 1 113 ? -6.113 -16.406 -9.555 1 96.19 113 TYR B N 1
ATOM 3655 C CA . TYR B 1 113 ? -5.879 -15.648 -8.328 1 96.19 113 TYR B CA 1
ATOM 3656 C C . TYR B 1 113 ? -7.141 -14.922 -7.887 1 96.19 113 TYR B C 1
ATOM 3658 O O . TYR B 1 113 ? -7.77 -14.219 -8.68 1 96.19 113 TYR B O 1
ATOM 3666 N N . GLN B 1 114 ? -7.555 -14.992 -6.695 1 97.44 114 GLN B N 1
ATOM 3667 C CA . GLN B 1 114 ? -8.875 -14.664 -6.164 1 97.44 114 GLN B CA 1
ATOM 3668 C C . GLN B 1 114 ? -9.156 -13.172 -6.281 1 97.44 114 GLN B C 1
ATOM 3670 O O . GLN B 1 114 ? -10.312 -12.742 -6.246 1 97.44 114 GLN B O 1
ATOM 3675 N N . GLN B 1 115 ? -8.18 -12.297 -6.406 1 97.62 115 GLN B N 1
ATOM 3676 C CA . GLN B 1 115 ? -8.375 -10.859 -6.586 1 97.62 115 GLN B CA 1
ATOM 3677 C C . GLN B 1 115 ? -9.305 -10.578 -7.766 1 97.62 115 GLN B C 1
ATOM 3679 O O . GLN B 1 115 ? -10.102 -9.641 -7.723 1 97.62 115 GLN B O 1
ATOM 3684 N N . HIS B 1 116 ? -9.234 -11.367 -8.766 1 98.44 116 HIS B N 1
ATOM 3685 C CA . HIS B 1 116 ? -9.844 -11.047 -10.055 1 98.44 116 HIS B CA 1
ATOM 3686 C C . HIS B 1 116 ? -11.328 -11.383 -10.062 1 98.44 116 HIS B C 1
ATOM 3688 O O . HIS B 1 116 ? -12.047 -11.023 -11.008 1 98.44 116 HIS B O 1
ATOM 3694 N N . THR B 1 117 ? -11.805 -12.039 -9.008 1 98.25 117 THR B N 1
ATOM 3695 C CA . THR B 1 117 ? -13.242 -12.258 -8.852 1 98.25 117 THR B CA 1
ATOM 3696 C C . THR B 1 117 ? -13.773 -11.508 -7.629 1 98.25 117 THR B C 1
ATOM 3698 O O . THR B 1 117 ? -14.797 -10.828 -7.707 1 98.25 117 THR B O 1
ATOM 3701 N N . ALA B 1 118 ? -13.039 -11.539 -6.551 1 97.75 118 ALA B N 1
ATOM 3702 C CA . ALA B 1 118 ? -13.531 -11.039 -5.27 1 97.75 118 ALA B CA 1
ATOM 3703 C C . ALA B 1 118 ? -13.531 -9.508 -5.242 1 97.75 118 ALA B C 1
ATOM 3705 O O . ALA B 1 118 ? -14.453 -8.898 -4.695 1 97.75 118 ALA B O 1
ATOM 3706 N N . ILE B 1 119 ? -12.5 -8.859 -5.793 1 97.56 119 ILE B N 1
ATOM 3707 C CA . ILE B 1 119 ? -12.43 -7.406 -5.734 1 97.56 119 ILE B CA 1
ATOM 3708 C C . ILE B 1 119 ? -13.562 -6.801 -6.555 1 97.56 119 ILE B C 1
ATOM 3710 O O . ILE B 1 119 ? -14.336 -5.988 -6.051 1 97.56 119 ILE B O 1
ATOM 3714 N N . PRO B 1 120 ? -13.758 -7.219 -7.828 1 97.75 120 PRO B N 1
ATOM 3715 C CA . PRO B 1 120 ? -14.867 -6.625 -8.586 1 97.75 120 PRO B CA 1
ATOM 3716 C C . PRO B 1 120 ? -16.219 -6.848 -7.926 1 97.75 120 PRO B C 1
ATOM 3718 O O . PRO B 1 120 ? -17.062 -5.941 -7.902 1 97.75 120 PRO B O 1
ATOM 3721 N N . ARG B 1 121 ? -16.469 -8.055 -7.363 1 97.12 121 ARG B N 1
ATOM 3722 C CA . ARG B 1 121 ? -17.734 -8.32 -6.672 1 97.12 121 ARG B CA 1
ATOM 3723 C C . ARG B 1 121 ? -17.922 -7.371 -5.492 1 97.12 121 ARG B C 1
ATOM 3725 O O . ARG B 1 121 ? -19.016 -6.844 -5.277 1 97.12 121 ARG B O 1
ATOM 3732 N N . SER B 1 122 ? -16.844 -7.172 -4.793 1 94.88 122 SER B N 1
ATOM 3733 C CA . SER B 1 122 ? -16.906 -6.32 -3.611 1 94.88 122 SER B CA 1
ATOM 3734 C C . SER B 1 122 ? -17.203 -4.871 -3.988 1 94.88 122 SER B C 1
ATOM 3736 O O . SER B 1 122 ? -17.703 -4.102 -3.17 1 94.88 122 SER B O 1
ATOM 3738 N N . LEU B 1 123 ? -16.891 -4.488 -5.219 1 94.44 123 LEU B N 1
ATOM 3739 C CA . LEU B 1 123 ? -17.141 -3.135 -5.711 1 94.44 123 LEU B CA 1
ATOM 3740 C C . LEU B 1 123 ? -18.516 -3.02 -6.332 1 94.44 123 LEU B C 1
ATOM 3742 O O . LEU B 1 123 ? -18.875 -1.966 -6.863 1 94.44 123 LEU B O 1
ATOM 3746 N N . GLY B 1 124 ? -19.281 -4.145 -6.34 1 93.69 124 GLY B N 1
ATOM 3747 C CA . GLY B 1 124 ? -20.656 -4.133 -6.785 1 93.69 124 GLY B CA 1
ATOM 3748 C C . GLY B 1 124 ? -20.828 -4.551 -8.234 1 93.69 124 GLY B C 1
ATOM 3749 O O . GLY B 1 124 ? -21.922 -4.473 -8.789 1 93.69 124 GLY B O 1
ATOM 3750 N N . ALA B 1 125 ? -19.766 -5.008 -8.875 1 96.5 125 ALA B N 1
ATOM 3751 C CA . ALA B 1 125 ? -19.844 -5.449 -10.266 1 96.5 125 ALA B CA 1
ATOM 3752 C C . ALA B 1 125 ? -20.391 -6.871 -10.359 1 96.5 125 ALA B C 1
ATOM 3754 O O . ALA B 1 125 ? -20.312 -7.637 -9.391 1 96.5 125 ALA B O 1
ATOM 3755 N N . GLU B 1 126 ? -21 -7.121 -11.484 1 98.12 126 GLU B N 1
ATOM 3756 C CA . GLU B 1 126 ? -21.312 -8.5 -11.828 1 98.12 126 GLU B CA 1
ATOM 3757 C C . GLU B 1 126 ? -20.109 -9.219 -12.43 1 98.12 126 GLU B C 1
ATOM 3759 O O . GLU B 1 126 ? -19.438 -8.68 -13.32 1 98.12 126 GLU B O 1
ATOM 3764 N N . VAL B 1 127 ? -19.812 -10.398 -11.953 1 98.62 127 VAL B N 1
ATOM 3765 C CA . VAL B 1 127 ? -18.672 -11.156 -12.453 1 98.62 127 VAL B CA 1
ATOM 3766 C C . VAL B 1 127 ? -19.141 -12.453 -13.086 1 98.62 127 VAL B C 1
ATOM 3768 O O . VAL B 1 127 ? -19.781 -13.273 -12.43 1 98.62 127 VAL B O 1
ATOM 3771 N N . THR B 1 128 ? -18.906 -12.609 -14.352 1 98.88 128 THR B N 1
ATOM 3772 C CA . THR B 1 128 ? -19.078 -13.883 -15.031 1 98.88 128 THR B CA 1
ATOM 3773 C C . THR B 1 128 ? -17.781 -14.672 -15.062 1 98.88 128 THR B C 1
ATOM 3775 O O . THR B 1 128 ? -16.75 -14.18 -15.555 1 98.88 128 THR B O 1
ATOM 3778 N N . GLU B 1 129 ? -17.828 -15.844 -14.523 1 98.69 129 GLU B N 1
ATOM 3779 C CA . GLU B 1 129 ? -16.656 -16.703 -14.508 1 98.69 129 GLU B CA 1
ATOM 3780 C C . GLU B 1 129 ? -16.688 -17.703 -15.664 1 98.69 129 GLU B C 1
ATOM 3782 O O . GLU B 1 129 ? -17.719 -18.312 -15.945 1 98.69 129 GLU B O 1
ATOM 3787 N N . VAL B 1 130 ? -15.625 -17.75 -16.391 1 98.81 130 VAL B N 1
ATOM 3788 C CA . VAL B 1 130 ? -15.43 -18.766 -17.406 1 98.81 130 VAL B CA 1
ATOM 3789 C C . VAL B 1 130 ? -14.5 -19.859 -16.875 1 98.81 130 VAL B C 1
ATOM 3791 O O . VAL B 1 130 ? -13.312 -19.609 -16.656 1 98.81 130 VAL B O 1
ATOM 3794 N N . ALA B 1 131 ? -15.016 -21.031 -16.75 1 98.31 131 ALA B N 1
ATOM 3795 C CA . ALA B 1 131 ? -14.281 -22.125 -16.125 1 98.31 131 ALA B CA 1
ATOM 3796 C C . ALA B 1 131 ? -13.211 -22.688 -17.047 1 98.31 131 ALA B C 1
ATOM 3798 O O . ALA B 1 131 ? -13.477 -22.953 -18.219 1 98.31 131 ALA B O 1
ATOM 3799 N N . LEU B 1 132 ? -12.023 -22.766 -16.5 1 98.5 132 LEU B N 1
ATOM 3800 C CA . LEU B 1 132 ? -10.977 -23.562 -17.141 1 98.5 132 LEU B CA 1
ATOM 3801 C C . LEU B 1 132 ? -11.141 -25.031 -16.812 1 98.5 132 LEU B C 1
ATOM 3803 O O . LEU B 1 132 ? -11.781 -25.391 -15.82 1 98.5 132 LEU B O 1
ATOM 3807 N N . SER B 1 133 ? -10.547 -25.875 -17.703 1 97.38 133 SER B N 1
ATOM 3808 C CA . SER B 1 133 ? -10.695 -27.312 -17.469 1 97.38 133 SER B CA 1
ATOM 3809 C C . SER B 1 133 ? -9.391 -28.047 -17.75 1 97.38 133 SER B C 1
ATOM 3811 O O . SER B 1 133 ? -8.586 -27.609 -18.562 1 97.38 133 SER B O 1
ATOM 3813 N N . GLU B 1 134 ? -9.258 -29.078 -17.031 1 97.5 134 GLU B N 1
ATOM 3814 C CA . GLU B 1 134 ? -8.125 -29.969 -17.266 1 97.5 134 GLU B CA 1
ATOM 3815 C C . GLU B 1 134 ? -8.117 -30.484 -18.688 1 97.5 134 GLU B C 1
ATOM 3817 O O . GLU B 1 134 ? -7.062 -30.594 -19.328 1 97.5 134 GLU B O 1
ATOM 3822 N N . ALA B 1 135 ? -9.281 -30.812 -19.234 1 97.5 135 ALA B N 1
ATOM 3823 C CA . ALA B 1 135 ? -9.422 -31.328 -20.594 1 97.5 135 ALA B CA 1
ATOM 3824 C C . ALA B 1 135 ? -8.906 -30.328 -21.625 1 97.5 135 ALA B C 1
ATOM 3826 O O . ALA B 1 135 ? -8.43 -30.719 -22.688 1 97.5 135 ALA B O 1
ATOM 3827 N N . GLY B 1 136 ? -9 -29.078 -21.281 1 98.06 136 GLY B N 1
ATOM 3828 C CA . GLY B 1 136 ? -8.508 -28.031 -22.156 1 98.06 136 GLY B CA 1
ATOM 3829 C C . GLY B 1 136 ? -7.113 -27.547 -21.781 1 98.06 136 GLY B C 1
ATOM 3830 O O . GLY B 1 136 ? -6.734 -26.422 -22.094 1 98.06 136 GLY B O 1
ATOM 3831 N N . ASP B 1 137 ? -6.398 -28.312 -20.984 1 98.38 137 ASP B N 1
ATOM 3832 C CA . ASP B 1 137 ? -5.047 -28.016 -20.516 1 98.38 137 ASP B CA 1
ATOM 3833 C C . ASP B 1 137 ? -5.023 -26.734 -19.688 1 98.38 137 ASP B C 1
ATOM 3835 O O . ASP B 1 137 ? -4.047 -25.984 -19.719 1 98.38 137 ASP B O 1
ATOM 3839 N N . TRP B 1 138 ? -6.18 -26.422 -19.125 1 98.62 138 TRP B N 1
ATOM 3840 C CA . TRP B 1 138 ? -6.383 -25.266 -18.25 1 98.62 138 TRP B CA 1
ATOM 3841 C C . TRP B 1 138 ? -6.246 -23.969 -19.031 1 98.62 138 TRP B C 1
ATOM 3843 O O . TRP B 1 138 ? -5.965 -22.922 -18.453 1 98.62 138 TRP B O 1
ATOM 3853 N N . LEU B 1 139 ? -6.348 -23.953 -20.344 1 98.81 139 LEU B N 1
ATOM 3854 C CA . LEU B 1 139 ? -6.418 -22.75 -21.156 1 98.81 139 LEU B CA 1
ATOM 3855 C C . LEU B 1 139 ? -7.863 -22.312 -21.344 1 98.81 139 LEU B C 1
ATOM 3857 O O . LEU B 1 139 ? -8.781 -23.125 -21.281 1 98.81 139 LEU B O 1
ATOM 3861 N N . PRO B 1 140 ? -8.055 -21.047 -21.578 1 98.69 140 PRO B N 1
ATOM 3862 C CA . PRO B 1 140 ? -9.43 -20.562 -21.766 1 98.69 140 PRO B CA 1
ATOM 3863 C C . PRO B 1 140 ? -10.07 -21.109 -23.047 1 98.69 140 PRO B C 1
ATOM 3865 O O . PRO B 1 140 ? -9.406 -21.203 -24.078 1 98.69 140 PRO B O 1
ATOM 3868 N N . ASP B 1 141 ? -11.32 -21.547 -22.906 1 98.5 141 ASP B N 1
ATOM 3869 C CA . ASP B 1 141 ? -12.148 -21.703 -24.094 1 98.5 141 ASP B CA 1
ATOM 3870 C C . ASP B 1 141 ? -12.594 -20.344 -24.641 1 98.5 141 ASP B C 1
ATOM 3872 O O . ASP B 1 141 ? -13.523 -19.734 -24.109 1 98.5 141 ASP B O 1
ATOM 3876 N N . TRP B 1 142 ? -12.023 -19.938 -25.703 1 98.5 142 TRP B N 1
ATOM 3877 C CA . TRP B 1 142 ? -12.211 -18.578 -26.188 1 98.5 142 TRP B CA 1
ATOM 3878 C C . TRP B 1 142 ? -13.641 -18.375 -26.672 1 98.5 142 TRP B C 1
ATOM 3880 O O . TRP B 1 142 ? -14.172 -17.266 -26.609 1 98.5 142 TRP B O 1
ATOM 3890 N N . ASP B 1 143 ? -14.281 -19.422 -27.172 1 98.5 143 ASP B N 1
ATOM 3891 C CA . ASP B 1 143 ? -15.695 -19.312 -27.516 1 98.5 143 ASP B CA 1
ATOM 3892 C C . ASP B 1 143 ? -16.547 -19.031 -26.281 1 98.5 143 ASP B C 1
ATOM 3894 O O . ASP B 1 143 ? -17.5 -18.25 -26.344 1 98.5 143 ASP B O 1
ATOM 3898 N N . ALA B 1 144 ? -16.219 -19.703 -25.219 1 98.75 144 ALA B N 1
ATOM 3899 C CA . ALA B 1 144 ? -16.922 -19.469 -23.969 1 98.75 144 ALA B CA 1
ATOM 3900 C C . ALA B 1 144 ? -16.688 -18.047 -23.453 1 98.75 144 ALA B C 1
ATOM 3902 O O . ALA B 1 144 ? -17.609 -17.406 -22.938 1 98.75 144 ALA B O 1
ATOM 3903 N N . VAL B 1 145 ? -15.469 -17.547 -23.609 1 98.88 145 VAL B N 1
ATOM 3904 C CA . VAL B 1 145 ? -15.156 -16.172 -23.219 1 98.88 145 VAL B CA 1
ATOM 3905 C C . VAL B 1 145 ? -15.961 -15.195 -24.078 1 98.88 145 VAL B C 1
ATOM 3907 O O . VAL B 1 145 ? -16.547 -14.242 -23.547 1 98.88 145 VAL B O 1
ATOM 3910 N N . ALA B 1 146 ? -15.992 -15.469 -25.328 1 98.81 146 ALA B N 1
ATOM 3911 C CA . ALA B 1 146 ? -16.734 -14.609 -26.25 1 98.81 146 ALA B CA 1
ATOM 3912 C C . ALA B 1 146 ? -18.219 -14.586 -25.906 1 98.81 146 ALA B C 1
ATOM 3914 O O . ALA B 1 146 ? -18.875 -13.555 -26.031 1 98.81 146 ALA B O 1
ATOM 3915 N N . ALA B 1 147 ? -18.703 -15.727 -25.5 1 98.75 147 ALA B N 1
ATOM 3916 C CA . ALA B 1 147 ? -20.125 -15.828 -25.141 1 98.75 147 ALA B CA 1
ATOM 3917 C C . ALA B 1 147 ? -20.406 -15.109 -23.828 1 98.75 147 ALA B C 1
ATOM 3919 O O . ALA B 1 147 ? -21.547 -14.703 -23.578 1 98.75 147 ALA B O 1
ATOM 3920 N N . ALA B 1 148 ? -19.406 -14.938 -23.031 1 98.81 148 ALA B N 1
ATOM 3921 C CA . ALA B 1 148 ? -19.578 -14.367 -21.703 1 98.81 148 ALA B CA 1
ATOM 3922 C C . ALA B 1 148 ? -19.562 -12.844 -21.75 1 98.81 148 ALA B C 1
ATOM 3924 O O . ALA B 1 148 ? -20.141 -12.188 -20.875 1 98.81 148 ALA B O 1
ATOM 3925 N N . VAL B 1 149 ? -18.891 -12.242 -22.734 1 98.56 149 VAL B N 1
ATOM 3926 C CA . VAL B 1 149 ? -18.812 -10.789 -22.766 1 98.56 149 VAL B CA 1
ATOM 3927 C C . VAL B 1 149 ? -20.109 -10.195 -23.281 1 98.56 149 VAL B C 1
ATOM 3929 O O . VAL B 1 149 ? -20.859 -10.859 -24.016 1 98.56 149 VAL B O 1
ATOM 3932 N N . THR B 1 150 ? -20.453 -9.031 -22.875 1 97.81 150 THR B N 1
ATOM 3933 C CA . THR B 1 150 ? -21.578 -8.203 -23.281 1 97.81 150 THR B CA 1
ATOM 3934 C C . THR B 1 150 ? -21.141 -6.766 -23.531 1 97.81 150 THR B C 1
ATOM 3936 O O . THR B 1 150 ? -20.016 -6.391 -23.188 1 97.81 150 THR B O 1
ATOM 3939 N N . PRO B 1 151 ? -21.953 -5.965 -24.125 1 96 151 PRO B N 1
ATOM 3940 C CA . PRO B 1 151 ? -21.594 -4.559 -24.328 1 96 151 PRO B CA 1
ATOM 3941 C C . PRO B 1 151 ? -21.312 -3.832 -23.016 1 96 151 PRO B C 1
ATOM 3943 O O . PRO B 1 151 ? -20.688 -2.766 -23.016 1 96 151 PRO B O 1
ATOM 3946 N N . ALA B 1 152 ? -21.703 -4.469 -21.953 1 95.62 152 ALA B N 1
ATOM 3947 C CA . ALA B 1 152 ? -21.5 -3.855 -20.641 1 95.62 152 ALA B CA 1
ATOM 3948 C C . ALA B 1 152 ? -20.188 -4.305 -20.016 1 95.62 152 ALA B C 1
ATOM 3950 O O . ALA B 1 152 ? -19.75 -3.75 -19.016 1 95.62 152 ALA B O 1
ATOM 3951 N N . THR B 1 153 ? -19.516 -5.234 -20.656 1 98.69 153 THR B N 1
ATOM 3952 C CA . THR B 1 153 ? -18.281 -5.762 -20.078 1 98.69 153 THR B CA 1
ATOM 3953 C C . THR B 1 153 ? -17.188 -4.695 -20.078 1 98.69 153 THR B C 1
ATOM 3955 O O . THR B 1 153 ? -16.828 -4.168 -21.125 1 98.69 153 THR B O 1
ATOM 3958 N N . LYS B 1 154 ? -16.719 -4.434 -18.859 1 98.56 154 LYS B N 1
ATOM 3959 C CA . LYS B 1 154 ? -15.695 -3.406 -18.688 1 98.56 154 LYS B CA 1
ATOM 3960 C C . LYS B 1 154 ? -14.297 -4.012 -18.719 1 98.56 154 LYS B C 1
ATOM 3962 O O . LYS B 1 154 ? -13.359 -3.395 -19.234 1 98.56 154 LYS B O 1
ATOM 3967 N N . VAL B 1 155 ? -14.117 -5.172 -18.141 1 98.94 155 VAL B N 1
ATOM 3968 C CA . VAL B 1 155 ? -12.805 -5.785 -17.984 1 98.94 155 VAL B CA 1
ATOM 3969 C C . VAL B 1 155 ? -12.898 -7.289 -18.234 1 98.94 155 VAL B C 1
ATOM 3971 O O . VAL B 1 155 ? -13.844 -7.938 -17.781 1 98.94 155 VAL B O 1
ATOM 3974 N N . ILE B 1 156 ? -12.016 -7.832 -18.984 1 98.94 156 ILE B N 1
ATOM 3975 C CA . ILE B 1 156 ? -11.695 -9.258 -19.016 1 98.94 156 ILE B CA 1
ATOM 3976 C C . ILE B 1 156 ? -10.398 -9.516 -18.25 1 98.94 156 ILE B C 1
ATOM 3978 O O . ILE B 1 156 ? -9.352 -8.945 -18.578 1 98.94 156 ILE B O 1
ATOM 3982 N N . ALA B 1 157 ? -10.453 -10.359 -17.219 1 98.88 157 ALA B N 1
ATOM 3983 C CA . ALA B 1 157 ? -9.32 -10.562 -16.312 1 98.88 157 ALA B CA 1
ATOM 3984 C C . ALA B 1 157 ? -8.672 -11.922 -16.562 1 98.88 157 ALA B C 1
ATOM 3986 O O . ALA B 1 157 ? -9.344 -12.953 -16.562 1 98.88 157 ALA B O 1
ATOM 3987 N N . LEU B 1 158 ? -7.371 -11.891 -16.719 1 98.62 158 LEU B N 1
ATOM 3988 C CA . LEU B 1 158 ? -6.547 -13.07 -16.906 1 98.62 158 LEU B CA 1
ATOM 3989 C C . LEU B 1 158 ? -5.379 -13.086 -15.922 1 98.62 158 LEU B C 1
ATOM 3991 O O . LEU B 1 158 ? -4.992 -12.039 -15.398 1 98.62 158 LEU B O 1
ATOM 3995 N N . THR B 1 159 ? -4.914 -14.203 -15.602 1 98.62 159 THR B N 1
ATOM 3996 C CA . THR B 1 159 ? -3.611 -14.43 -14.984 1 98.62 159 THR B CA 1
ATOM 3997 C C . THR B 1 159 ? -2.738 -15.312 -15.883 1 98.62 159 THR B C 1
ATOM 3999 O O . THR B 1 159 ? -3.074 -16.469 -16.141 1 98.62 159 THR B O 1
ATOM 4002 N N . ASN B 1 160 ? -1.644 -14.758 -16.375 1 98.69 160 ASN B N 1
ATOM 4003 C CA . ASN B 1 160 ? -0.838 -15.438 -17.375 1 98.69 160 ASN B CA 1
ATOM 4004 C C . ASN B 1 160 ? 0.653 -15.211 -17.156 1 98.69 160 ASN B C 1
ATOM 4006 O O . ASN B 1 160 ? 1.158 -14.109 -17.406 1 98.69 160 ASN B O 1
ATOM 4010 N N . PRO B 1 161 ? 1.354 -16.203 -16.719 1 98.5 161 PRO B N 1
ATOM 4011 C CA . PRO B 1 161 ? 0.958 -17.594 -16.484 1 98.5 161 PRO B CA 1
ATOM 4012 C C . PRO B 1 161 ? -0.07 -17.734 -15.367 1 98.5 161 PRO B C 1
ATOM 4014 O O . PRO B 1 161 ? -0.1 -16.922 -14.445 1 98.5 161 PRO B O 1
ATOM 4017 N N . ASN B 1 162 ? -0.877 -18.797 -15.508 1 98.75 162 ASN B N 1
ATOM 4018 C CA . ASN B 1 162 ? -2.01 -18.969 -14.602 1 98.75 162 ASN B CA 1
ATOM 4019 C C . ASN B 1 162 ? -1.571 -19.531 -13.25 1 98.75 162 ASN B C 1
ATOM 4021 O O . ASN B 1 162 ? -0.701 -20.406 -13.188 1 98.75 162 ASN B O 1
ATOM 4025 N N . ASN B 1 163 ? -1.965 -19.016 -12.219 1 98.12 163 ASN B N 1
ATOM 4026 C CA . ASN B 1 163 ? -2.008 -19.578 -10.867 1 98.12 163 ASN B CA 1
ATOM 4027 C C . ASN B 1 163 ? -3.41 -20.062 -10.508 1 98.12 163 ASN B C 1
ATOM 4029 O O . ASN B 1 163 ? -4.344 -19.266 -10.43 1 98.12 163 ASN B O 1
ATOM 4033 N N . PRO B 1 164 ? -3.555 -21.328 -10.414 1 98.38 164 PRO B N 1
ATOM 4034 C CA . PRO B 1 164 ? -2.605 -22.266 -9.828 1 98.38 164 PRO B CA 1
ATOM 4035 C C . PRO B 1 164 ? -2.043 -23.25 -10.859 1 98.38 164 PRO B C 1
ATOM 4037 O O . PRO B 1 164 ? -1.175 -24.062 -10.531 1 98.38 164 PRO B O 1
ATOM 4040 N N . THR B 1 165 ? -2.424 -23.188 -12.117 1 98.62 165 THR B N 1
ATOM 4041 C CA . THR B 1 165 ? -2.264 -24.328 -13 1 98.62 165 THR B CA 1
ATOM 4042 C C . THR B 1 165 ? -0.914 -24.281 -13.711 1 98.62 165 THR B C 1
ATOM 4044 O O . THR B 1 165 ? -0.448 -25.297 -14.242 1 98.62 165 THR B O 1
ATOM 4047 N N . GLY B 1 166 ? -0.386 -23.094 -13.805 1 98.56 166 GLY B N 1
ATOM 4048 C CA . GLY B 1 166 ? 0.856 -22.922 -14.539 1 98.56 166 GLY B CA 1
ATOM 4049 C C . GLY B 1 166 ? 0.659 -22.891 -16.047 1 98.56 166 GLY B C 1
ATOM 4050 O O . GLY B 1 166 ? 1.63 -22.859 -16.797 1 98.56 166 GLY B O 1
ATOM 4051 N N . ALA B 1 167 ? -0.592 -22.891 -16.484 1 98.69 167 ALA B N 1
ATOM 4052 C CA . ALA B 1 167 ? -0.883 -22.797 -17.922 1 98.69 167 ALA B CA 1
ATOM 4053 C C . ALA B 1 167 ? -0.411 -21.453 -18.469 1 98.69 167 ALA B C 1
ATOM 4055 O O . ALA B 1 167 ? -0.397 -20.438 -17.766 1 98.69 167 ALA B O 1
ATOM 4056 N N . LEU B 1 168 ? -0.007 -21.438 -19.734 1 98.75 168 LEU B N 1
ATOM 4057 C CA . LEU B 1 168 ? 0.53 -20.25 -20.391 1 98.75 168 LEU B CA 1
ATOM 4058 C C . LEU B 1 168 ? -0.223 -19.969 -21.688 1 98.75 168 LEU B C 1
ATOM 4060 O O . LEU B 1 168 ? -0.247 -20.797 -22.594 1 98.75 168 LEU B O 1
ATOM 4064 N N . ILE B 1 169 ? -0.914 -18.875 -21.719 1 98.75 169 ILE B N 1
ATOM 4065 C CA . ILE B 1 169 ? -1.563 -18.406 -22.938 1 98.75 169 ILE B CA 1
ATOM 4066 C C . ILE B 1 169 ? -0.52 -17.828 -23.891 1 98.75 169 ILE B C 1
ATOM 4068 O O . ILE B 1 169 ? 0.163 -16.859 -23.562 1 98.75 169 ILE B O 1
ATOM 4072 N N . GLU B 1 170 ? -0.394 -18.359 -25 1 97.75 170 GLU B N 1
ATOM 4073 C CA . GLU B 1 170 ? 0.578 -17.906 -26 1 97.75 170 GLU B CA 1
ATOM 4074 C C . GLU B 1 170 ? 0.033 -16.734 -26.812 1 97.75 170 GLU B C 1
ATOM 4076 O O . GLU B 1 170 ? -1.091 -16.281 -26.578 1 97.75 170 GLU B O 1
ATOM 4081 N N . ARG B 1 171 ? 0.823 -16.234 -27.766 1 97.75 171 ARG B N 1
ATOM 4082 C CA . ARG B 1 171 ? 0.484 -15.047 -28.547 1 97.75 171 ARG B CA 1
ATOM 4083 C C . ARG B 1 171 ? -0.889 -15.203 -29.203 1 97.75 171 ARG B C 1
ATOM 4085 O O . ARG B 1 171 ? -1.706 -14.281 -29.156 1 97.75 171 ARG B O 1
ATOM 4092 N N . THR B 1 172 ? -1.128 -16.375 -29.781 1 98.12 172 THR B N 1
ATOM 4093 C CA . THR B 1 172 ? -2.381 -16.594 -30.5 1 98.12 172 THR B CA 1
ATOM 4094 C C . THR B 1 172 ? -3.572 -16.453 -29.547 1 98.12 172 THR B C 1
ATOM 4096 O O . THR B 1 172 ? -4.605 -15.898 -29.938 1 98.12 172 THR B O 1
ATOM 4099 N N . GLY B 1 173 ? -3.461 -17.016 -28.359 1 98.62 173 GLY B N 1
ATOM 4100 C CA . GLY B 1 173 ? -4.512 -16.844 -27.375 1 98.62 173 GLY B CA 1
ATOM 4101 C C . GLY B 1 173 ? -4.699 -15.414 -26.922 1 98.62 173 GLY B C 1
ATOM 4102 O O . GLY B 1 173 ? -5.828 -14.945 -26.766 1 98.62 173 GLY B O 1
ATOM 4103 N N . LEU B 1 174 ? -3.6 -14.664 -26.703 1 98.75 174 LEU B N 1
ATOM 4104 C CA . LEU B 1 174 ? -3.662 -13.266 -26.312 1 98.75 174 LEU B CA 1
ATOM 4105 C C . LEU B 1 174 ? -4.312 -12.422 -27.406 1 98.75 174 LEU B C 1
ATOM 4107 O O . LEU B 1 174 ? -5.07 -11.492 -27.109 1 98.75 174 LEU B O 1
ATOM 4111 N N . GLU B 1 175 ? -4 -12.75 -28.641 1 98.75 175 GLU B N 1
ATOM 4112 C CA . GLU B 1 175 ? -4.633 -12.055 -29.75 1 98.75 175 GLU B CA 1
ATOM 4113 C C . GLU B 1 175 ? -6.133 -12.336 -29.812 1 98.75 175 GLU B C 1
ATOM 4115 O O . GLU B 1 175 ? -6.922 -11.453 -30.156 1 98.75 175 GLU B O 1
ATOM 4120 N N . ARG B 1 176 ? -6.512 -13.555 -29.469 1 98.75 176 ARG B N 1
ATOM 4121 C CA . ARG B 1 176 ? -7.926 -13.914 -29.453 1 98.75 176 ARG B CA 1
ATOM 4122 C C . ARG B 1 176 ? -8.68 -13.117 -28.391 1 98.75 176 ARG B C 1
ATOM 4124 O O . ARG B 1 176 ? -9.758 -12.586 -28.656 1 98.75 176 ARG B O 1
ATOM 4131 N N . VAL B 1 177 ? -8.148 -13.047 -27.188 1 98.88 177 VAL B N 1
ATOM 4132 C CA . VAL B 1 177 ? -8.844 -12.305 -26.141 1 98.88 177 VAL B CA 1
ATOM 4133 C C . VAL B 1 177 ? -8.867 -10.82 -26.5 1 98.88 177 VAL B C 1
ATOM 4135 O O . VAL B 1 177 ? -9.844 -10.125 -26.203 1 98.88 177 VAL B O 1
ATOM 4138 N N . ALA B 1 178 ? -7.816 -10.297 -27.141 1 98.88 178 ALA B N 1
ATOM 4139 C CA . ALA B 1 178 ? -7.801 -8.914 -27.594 1 98.88 178 ALA B CA 1
ATOM 4140 C C . ALA B 1 178 ? -8.945 -8.648 -28.578 1 98.88 178 ALA B C 1
ATOM 4142 O O . ALA B 1 178 ? -9.609 -7.617 -28.484 1 98.88 178 ALA B O 1
ATOM 4143 N N . GLU B 1 179 ? -9.133 -9.617 -29.453 1 98.81 179 GLU B N 1
ATOM 4144 C CA . GLU B 1 179 ? -10.211 -9.492 -30.422 1 98.81 179 GLU B CA 1
ATOM 4145 C C . GLU B 1 179 ? -11.57 -9.484 -29.734 1 98.81 179 GLU B C 1
ATOM 4147 O O . GLU B 1 179 ? -12.438 -8.68 -30.078 1 98.81 179 GLU B O 1
ATOM 4152 N N . ILE B 1 180 ? -11.758 -10.375 -28.828 1 98.88 180 ILE B N 1
ATOM 4153 C CA . ILE B 1 180 ? -13.008 -10.461 -28.078 1 98.88 180 ILE B CA 1
ATOM 4154 C C . ILE B 1 180 ? -13.242 -9.156 -27.328 1 98.88 180 ILE B C 1
ATOM 4156 O O . ILE B 1 180 ? -14.336 -8.586 -27.391 1 98.88 180 ILE B O 1
ATOM 4160 N N . ALA B 1 181 ? -12.219 -8.641 -26.672 1 98.94 181 ALA B N 1
ATOM 4161 C CA . ALA B 1 181 ? -12.328 -7.406 -25.891 1 98.94 181 ALA B CA 1
ATOM 4162 C C . ALA B 1 181 ? -12.641 -6.219 -26.797 1 98.94 181 ALA B C 1
ATOM 4164 O O . ALA B 1 181 ? -13.469 -5.371 -26.453 1 98.94 181 ALA B O 1
ATOM 4165 N N . ARG B 1 182 ? -11.984 -6.125 -27.906 1 98.62 182 ARG B N 1
ATOM 4166 C CA . ARG B 1 182 ? -12.172 -5.035 -28.859 1 98.62 182 ARG B CA 1
ATOM 4167 C C . ARG B 1 182 ? -13.625 -4.965 -29.328 1 98.62 182 ARG B C 1
ATOM 4169 O O . ARG B 1 182 ? -14.164 -3.873 -29.531 1 98.62 182 ARG B O 1
ATOM 4176 N N . SER B 1 183 ? -14.211 -6.086 -29.5 1 98.44 183 SER B N 1
ATOM 4177 C CA . SER B 1 183 ? -15.562 -6.148 -30.031 1 98.44 183 SER B CA 1
ATOM 4178 C C . SER B 1 183 ? -16.547 -5.449 -29.109 1 98.44 183 SER B C 1
ATOM 4180 O O . SER B 1 183 ? -17.609 -5.008 -29.547 1 98.44 183 SER B O 1
ATOM 4182 N N . VAL B 1 184 ? -16.25 -5.277 -27.828 1 98.38 184 VAL B N 1
ATOM 4183 C CA . VAL B 1 184 ? -17.203 -4.66 -26.891 1 98.38 184 VAL B CA 1
ATOM 4184 C C . VAL B 1 184 ? -16.547 -3.465 -26.203 1 98.38 184 VAL B C 1
ATOM 4186 O O . VAL B 1 184 ? -17.109 -2.873 -25.297 1 98.38 184 VAL B O 1
ATOM 4189 N N . GLY B 1 185 ? -15.258 -3.189 -26.562 1 98.38 185 GLY B N 1
ATOM 4190 C CA . GLY B 1 185 ? -14.547 -2.039 -26.016 1 98.38 185 GLY B CA 1
ATOM 4191 C C . GLY B 1 185 ? -14.016 -2.271 -24.609 1 98.38 185 GLY B C 1
ATOM 4192 O O . GLY B 1 185 ? -13.758 -1.318 -23.875 1 98.38 185 GLY B O 1
ATOM 4193 N N . ALA B 1 186 ? -13.844 -3.525 -24.203 1 98.81 186 ALA B N 1
ATOM 4194 C CA . ALA B 1 186 ? -13.43 -3.875 -22.844 1 98.81 186 ALA B CA 1
ATOM 4195 C C . ALA B 1 186 ? -11.914 -3.766 -22.688 1 98.81 186 ALA B C 1
ATOM 4197 O O . ALA B 1 186 ? -11.172 -3.885 -23.672 1 98.81 186 ALA B O 1
ATOM 4198 N N . TRP B 1 187 ? -11.484 -3.451 -21.469 1 98.94 187 TRP B N 1
ATOM 4199 C CA . TRP B 1 187 ? -10.094 -3.611 -21.078 1 98.94 187 TRP B CA 1
ATOM 4200 C C . TRP B 1 187 ? -9.75 -5.082 -20.891 1 98.94 187 TRP B C 1
ATOM 4202 O O . TRP B 1 187 ? -10.625 -5.898 -20.594 1 98.94 187 TRP B O 1
ATOM 4212 N N . VAL B 1 188 ? -8.484 -5.457 -21.109 1 98.94 188 VAL B N 1
ATOM 4213 C CA . VAL B 1 188 ? -7.973 -6.754 -20.672 1 98.94 188 VAL B CA 1
ATOM 4214 C C . VAL B 1 188 ? -6.926 -6.559 -19.578 1 98.94 188 VAL B C 1
ATOM 4216 O O . VAL B 1 188 ? -5.848 -6.02 -19.828 1 98.94 188 VAL B O 1
ATOM 4219 N N . LEU B 1 189 ? -7.25 -6.891 -18.391 1 98.94 189 LEU B N 1
ATOM 4220 C CA . LEU B 1 189 ? -6.285 -6.945 -17.297 1 98.94 189 LEU B CA 1
ATOM 4221 C C . LEU B 1 189 ? -5.602 -8.305 -17.234 1 98.94 189 LEU B C 1
ATOM 4223 O O . LEU B 1 189 ? -6.254 -9.32 -16.984 1 98.94 189 LEU B O 1
ATOM 4227 N N . CYS B 1 190 ? -4.371 -8.32 -17.5 1 98.94 190 CYS B N 1
ATOM 4228 C CA . CYS B 1 190 ? -3.582 -9.547 -17.438 1 98.94 190 CYS B CA 1
ATOM 4229 C C . CYS B 1 190 ? -2.555 -9.477 -16.312 1 98.94 190 CYS B C 1
ATOM 4231 O O . CYS B 1 190 ? -1.581 -8.727 -16.406 1 98.94 190 CYS B O 1
ATOM 4233 N N . ASP B 1 191 ? -2.828 -10.18 -15.242 1 98.88 191 ASP B N 1
ATOM 4234 C CA . ASP B 1 191 ? -1.842 -10.375 -14.18 1 98.88 191 ASP B CA 1
ATOM 4235 C C . ASP B 1 191 ? -0.678 -11.234 -14.672 1 98.88 191 ASP B C 1
ATOM 4237 O O . ASP B 1 191 ? -0.824 -12.445 -14.844 1 98.88 191 ASP B O 1
ATOM 4241 N N . GLU B 1 192 ? 0.443 -10.57 -14.852 1 98.88 192 GLU B N 1
ATOM 4242 C CA . GLU B 1 192 ? 1.599 -11.25 -15.438 1 98.88 192 GLU B CA 1
ATOM 4243 C C . GLU B 1 192 ? 2.727 -11.383 -14.414 1 98.88 192 GLU B C 1
ATOM 4245 O O . GLU B 1 192 ? 3.904 -11.281 -14.766 1 98.88 192 GLU B O 1
ATOM 4250 N N . VAL B 1 193 ? 2.373 -11.594 -13.172 1 98.69 193 VAL B N 1
ATOM 4251 C CA . VAL B 1 193 ? 3.33 -11.594 -12.07 1 98.69 193 VAL B CA 1
ATOM 4252 C C . VAL B 1 193 ? 4.336 -12.727 -12.258 1 98.69 193 VAL B C 1
ATOM 4254 O O . VAL B 1 193 ? 5.473 -12.641 -11.773 1 98.69 193 VAL B O 1
ATOM 4257 N N . TYR B 1 194 ? 4.008 -13.758 -13.047 1 98.69 194 TYR B N 1
ATOM 4258 C CA . TYR B 1 194 ? 4.887 -14.906 -13.234 1 98.69 194 TYR B CA 1
ATOM 4259 C C . TYR B 1 194 ? 5.648 -14.797 -14.555 1 98.69 194 TYR B C 1
ATOM 4261 O O . TYR B 1 194 ? 6.348 -15.727 -14.953 1 98.69 194 TYR B O 1
ATOM 4269 N N . ARG B 1 195 ? 5.457 -13.672 -15.258 1 97.81 195 ARG B N 1
ATOM 4270 C CA . ARG B 1 195 ? 6.246 -13.461 -16.469 1 97.81 195 ARG B CA 1
ATOM 4271 C C . ARG B 1 195 ? 7.738 -13.625 -16.188 1 97.81 195 ARG B C 1
ATOM 4273 O O . ARG B 1 195 ? 8.234 -13.148 -15.156 1 97.81 195 ARG B O 1
ATOM 4280 N N . GLY B 1 196 ? 8.43 -14.305 -17.062 1 97 196 GLY B N 1
ATOM 4281 C CA . GLY B 1 196 ? 9.836 -14.594 -16.859 1 97 196 GLY B CA 1
ATOM 4282 C C . GLY B 1 196 ? 10.094 -16 -16.359 1 97 196 GLY B C 1
ATOM 4283 O O . GLY B 1 196 ? 11.25 -16.406 -16.188 1 97 196 GLY B O 1
ATOM 4284 N N . THR B 1 197 ? 9.07 -16.812 -16.188 1 98.25 197 THR B N 1
ATOM 4285 C CA . THR B 1 197 ? 9.234 -18.172 -15.688 1 98.25 197 THR B CA 1
ATOM 4286 C C . THR B 1 197 ? 8.883 -19.188 -16.766 1 98.25 197 THR B C 1
ATOM 4288 O O . THR B 1 197 ? 8.703 -20.375 -16.469 1 98.25 197 THR B O 1
ATOM 4291 N N . GLU B 1 198 ? 8.719 -18.812 -17.984 1 98.06 198 GLU B N 1
ATOM 4292 C CA . GLU B 1 198 ? 8.32 -19.703 -19.078 1 98.06 198 GLU B CA 1
ATOM 4293 C C . GLU B 1 198 ? 9.289 -20.875 -19.203 1 98.06 198 GLU B C 1
ATOM 4295 O O . GLU B 1 198 ? 10.5 -20.703 -19.078 1 98.06 198 GLU B O 1
ATOM 4300 N N . GLN B 1 199 ? 8.75 -22.047 -19.438 1 97.44 199 GLN B N 1
ATOM 4301 C CA . GLN B 1 199 ? 9.57 -23.219 -19.688 1 97.44 199 GLN B CA 1
ATOM 4302 C C . GLN B 1 199 ? 10.18 -23.188 -21.094 1 97.44 199 GLN B C 1
ATOM 4304 O O . GLN B 1 199 ? 11.25 -23.766 -21.312 1 97.44 199 GLN B O 1
ATOM 4309 N N . GLY B 1 200 ? 9.508 -22.547 -22 1 95.31 200 GLY B N 1
ATOM 4310 C CA . GLY B 1 200 ? 9.977 -22.328 -23.359 1 95.31 200 GLY B CA 1
ATOM 4311 C C . GLY B 1 200 ? 10.281 -20.875 -23.656 1 95.31 200 GLY B C 1
ATOM 4312 O O . GLY B 1 200 ? 10.797 -20.156 -22.812 1 95.31 200 GLY B O 1
ATOM 4313 N N . ASP B 1 201 ? 10 -20.469 -24.844 1 93.56 201 ASP B N 1
ATOM 4314 C CA . ASP B 1 201 ? 10.234 -19.094 -25.281 1 93.56 201 ASP B CA 1
ATOM 4315 C C . ASP B 1 201 ? 9.281 -18.141 -24.578 1 93.56 201 ASP B C 1
ATOM 4317 O O . ASP B 1 201 ? 8.148 -18.5 -24.266 1 93.56 201 ASP B O 1
ATOM 4321 N N . PRO B 1 202 ? 9.789 -16.969 -24.391 1 94.44 202 PRO B N 1
ATOM 4322 C CA . PRO B 1 202 ? 8.883 -15.969 -23.828 1 94.44 202 PRO B CA 1
ATOM 4323 C C . PRO B 1 202 ? 7.688 -15.672 -24.734 1 94.44 202 PRO B C 1
ATOM 4325 O O . PRO B 1 202 ? 7.789 -15.805 -25.953 1 94.44 202 PRO B O 1
ATOM 4328 N N . VAL B 1 203 ? 6.578 -15.352 -24.141 1 96.81 203 VAL B N 1
ATOM 4329 C CA . VAL B 1 203 ? 5.395 -14.906 -24.859 1 96.81 203 VAL B CA 1
ATOM 4330 C C . VAL B 1 203 ? 5.223 -13.398 -24.703 1 96.81 203 VAL B C 1
ATOM 4332 O O . VAL B 1 203 ? 5.723 -12.812 -23.734 1 96.81 203 VAL B O 1
ATOM 4335 N N . PRO B 1 204 ? 4.582 -12.711 -25.641 1 97.56 204 PRO B N 1
ATOM 4336 C CA . PRO B 1 204 ? 4.379 -11.266 -25.484 1 97.56 204 PRO B CA 1
ATOM 4337 C C . PRO B 1 204 ? 3.438 -10.93 -24.328 1 97.56 204 PRO B C 1
ATOM 4339 O O . PRO B 1 204 ? 2.713 -11.805 -23.844 1 97.56 204 PRO B O 1
ATOM 4342 N N . SER B 1 205 ? 3.576 -9.727 -23.828 1 98.5 205 SER B N 1
ATOM 4343 C CA . SER B 1 205 ? 2.617 -9.211 -22.859 1 98.5 205 SER B CA 1
ATOM 4344 C C . SER B 1 205 ? 1.329 -8.758 -23.547 1 98.5 205 SER B C 1
ATOM 4346 O O . SER B 1 205 ? 1.331 -8.438 -24.734 1 98.5 205 SER B O 1
ATOM 4348 N N . ILE B 1 206 ? 0.25 -8.68 -22.812 1 98.81 206 ILE B N 1
ATOM 4349 C CA . ILE B 1 206 ? -1.03 -8.227 -23.344 1 98.81 206 ILE B CA 1
ATOM 4350 C C . ILE B 1 206 ? -0.9 -6.785 -23.844 1 98.81 206 ILE B C 1
ATOM 4352 O O . ILE B 1 206 ? -1.563 -6.391 -24.797 1 98.81 206 ILE B O 1
ATOM 4356 N N . VAL B 1 207 ? 0.035 -5.973 -23.203 1 98.62 207 VAL B N 1
ATOM 4357 C CA . VAL B 1 207 ? 0.173 -4.562 -23.547 1 98.62 207 VAL B CA 1
ATOM 4358 C C . VAL B 1 207 ? 0.841 -4.434 -24.922 1 98.62 207 VAL B C 1
ATOM 4360 O O . VAL B 1 207 ? 0.771 -3.379 -25.547 1 98.62 207 VAL B O 1
ATOM 4363 N N . ASP B 1 208 ? 1.435 -5.469 -25.359 1 96.88 208 ASP B N 1
ATOM 4364 C CA . ASP B 1 208 ? 2.09 -5.465 -26.672 1 96.88 208 ASP B CA 1
ATOM 4365 C C . ASP B 1 208 ? 1.139 -5.941 -27.766 1 96.88 208 ASP B C 1
ATOM 4367 O O . ASP B 1 208 ? 1.459 -5.863 -28.953 1 96.88 208 ASP B O 1
ATOM 4371 N N . VAL B 1 209 ? -0.016 -6.441 -27.406 1 97.5 209 VAL B N 1
ATOM 4372 C CA . VAL B 1 209 ? -0.92 -7.074 -28.359 1 97.5 209 VAL B CA 1
ATOM 4373 C C . VAL B 1 209 ? -2.215 -6.27 -28.453 1 97.5 209 VAL B C 1
ATOM 4375 O O . VAL B 1 209 ? -2.92 -6.336 -29.469 1 97.5 209 VAL B O 1
ATOM 4378 N N . TYR B 1 210 ? -2.559 -5.527 -27.469 1 98.31 210 TYR B N 1
ATOM 4379 C CA . TYR B 1 210 ? -3.854 -4.867 -27.344 1 98.31 210 TYR B CA 1
ATOM 4380 C C . TYR B 1 210 ? -3.703 -3.475 -26.75 1 98.31 210 TYR B C 1
ATOM 4382 O O . TYR B 1 210 ? -3.119 -3.32 -25.672 1 98.31 210 TYR B O 1
ATOM 4390 N N . ASP B 1 211 ? -4.254 -2.449 -27.359 1 97.69 211 ASP B N 1
ATOM 4391 C CA . ASP B 1 211 ? -4.059 -1.058 -26.969 1 97.69 211 ASP B CA 1
ATOM 4392 C C . ASP B 1 211 ? -4.734 -0.766 -25.625 1 97.69 211 ASP B C 1
ATOM 4394 O O . ASP B 1 211 ? -4.359 0.177 -24.922 1 97.69 211 ASP B O 1
ATOM 4398 N N . LYS B 1 212 ? -5.762 -1.604 -25.297 1 98.62 212 LYS B N 1
ATOM 4399 C CA . LYS B 1 212 ? -6.398 -1.479 -23.984 1 98.62 212 LYS B CA 1
ATOM 4400 C C . LYS B 1 212 ? -5.988 -2.621 -23.062 1 98.62 212 LYS B C 1
ATOM 4402 O O . LYS B 1 212 ? -6.754 -3.021 -22.188 1 98.62 212 LYS B O 1
ATOM 4407 N N . GLY B 1 213 ? -4.816 -3.143 -23.359 1 98.81 213 GLY B N 1
ATOM 4408 C CA . GLY B 1 213 ? -4.234 -4.125 -22.453 1 98.81 213 GLY B CA 1
ATOM 4409 C C . GLY B 1 213 ? -3.568 -3.504 -21.234 1 98.81 213 GLY B C 1
ATOM 4410 O O . GLY B 1 213 ? -2.938 -2.449 -21.344 1 98.81 213 GLY B O 1
ATOM 4411 N N . ILE B 1 214 ? -3.705 -4.137 -20.109 1 98.94 214 ILE B N 1
ATOM 4412 C CA . ILE B 1 214 ? -3.08 -3.76 -18.844 1 98.94 214 ILE B CA 1
ATOM 4413 C C . ILE B 1 214 ? -2.268 -4.934 -18.297 1 98.94 214 ILE B C 1
ATOM 4415 O O . ILE B 1 214 ? -2.811 -6.016 -18.062 1 98.94 214 ILE B O 1
ATOM 4419 N N . SER B 1 215 ? -1.003 -4.727 -18.156 1 98.94 215 SER B N 1
ATOM 4420 C CA . SER B 1 215 ? -0.137 -5.734 -17.547 1 98.94 215 SER B CA 1
ATOM 4421 C C . SER B 1 215 ? 0.26 -5.34 -16.141 1 98.94 215 SER B C 1
ATOM 4423 O O . SER B 1 215 ? 0.667 -4.203 -15.891 1 98.94 215 SER B O 1
ATOM 4425 N N . THR B 1 216 ? 0.085 -6.254 -15.203 1 98.94 216 THR B N 1
ATOM 4426 C CA . THR B 1 216 ? 0.591 -6.047 -13.852 1 98.94 216 THR B CA 1
ATOM 4427 C C . THR B 1 216 ? 1.686 -7.059 -13.523 1 98.94 216 THR B C 1
ATOM 4429 O O . THR B 1 216 ? 1.643 -8.203 -13.984 1 98.94 216 THR B O 1
ATOM 4432 N N . GLY B 1 217 ? 2.684 -6.652 -12.805 1 98.75 217 GLY B N 1
ATOM 4433 C CA . GLY B 1 217 ? 3.818 -7.477 -12.422 1 98.75 217 GLY B CA 1
ATOM 4434 C C . GLY B 1 217 ? 4.523 -6.984 -11.18 1 98.75 217 GLY B C 1
ATOM 4435 O O . GLY B 1 217 ? 4.102 -6 -10.562 1 98.75 217 GLY B O 1
ATOM 4436 N N . SER B 1 218 ? 5.586 -7.691 -10.766 1 98.69 218 SER B N 1
ATOM 4437 C CA . SER B 1 218 ? 6.328 -7.316 -9.57 1 98.69 218 SER B CA 1
ATOM 4438 C C . SER B 1 218 ? 7.68 -8.016 -9.508 1 98.69 218 SER B C 1
ATOM 4440 O O . SER B 1 218 ? 8 -8.836 -10.375 1 98.69 218 SER B O 1
ATOM 4442 N N . THR B 1 219 ? 8.422 -7.688 -8.5 1 98.69 219 THR B N 1
ATOM 4443 C CA . THR B 1 219 ? 9.703 -8.336 -8.258 1 98.69 219 THR B CA 1
ATOM 4444 C C . THR B 1 219 ? 9.531 -9.555 -7.352 1 98.69 219 THR B C 1
ATOM 4446 O O . THR B 1 219 ? 10.516 -10.211 -6.992 1 98.69 219 THR B O 1
ATOM 4449 N N . SER B 1 220 ? 8.383 -9.961 -7.016 1 98.5 220 SER B N 1
ATOM 4450 C CA . SER B 1 220 ? 8.148 -10.898 -5.918 1 98.5 220 SER B CA 1
ATOM 4451 C C . SER B 1 220 ? 8.406 -12.336 -6.352 1 98.5 220 SER B C 1
ATOM 4453 O O . SER B 1 220 ? 8.875 -13.156 -5.559 1 98.5 220 SER B O 1
ATOM 4455 N N . LYS B 1 221 ? 8.039 -12.664 -7.609 1 98.69 221 LYS B N 1
ATOM 4456 C CA . LYS B 1 221 ? 7.988 -14.062 -8.008 1 98.69 221 LYS B CA 1
ATOM 4457 C C . LYS B 1 221 ? 9.234 -14.461 -8.797 1 98.69 221 LYS B C 1
ATOM 4459 O O . LYS B 1 221 ? 10.266 -14.805 -8.203 1 98.69 221 LYS B O 1
ATOM 4464 N N . ALA B 1 222 ? 9.289 -14.094 -10.07 1 98.31 222 ALA B N 1
ATOM 4465 C CA . ALA B 1 222 ? 10.414 -14.484 -10.922 1 98.31 222 ALA B CA 1
ATOM 4466 C C . ALA B 1 222 ? 11.711 -13.836 -10.445 1 98.31 222 ALA B C 1
ATOM 4468 O O . ALA B 1 222 ? 12.789 -14.406 -10.594 1 98.31 222 ALA B O 1
ATOM 4469 N N . PHE B 1 223 ? 11.617 -12.648 -9.805 1 98.69 223 PHE B N 1
ATOM 4470 C CA . PHE B 1 223 ? 12.797 -11.906 -9.375 1 98.69 223 PHE B CA 1
ATOM 4471 C C . PHE B 1 223 ? 13.172 -12.273 -7.945 1 98.69 223 PHE B C 1
ATOM 4473 O O . PHE B 1 223 ? 14.203 -11.836 -7.434 1 98.69 223 PHE B O 1
ATOM 4480 N N . SER B 1 224 ? 12.375 -13.039 -7.223 1 98.69 224 SER B N 1
ATOM 4481 C CA . SER B 1 224 ? 12.727 -13.648 -5.945 1 98.69 224 SER B CA 1
ATOM 4482 C C . SER B 1 224 ? 12.867 -12.594 -4.852 1 98.69 224 SER B C 1
ATOM 4484 O O . SER B 1 224 ? 13.688 -12.742 -3.945 1 98.69 224 SER B O 1
ATOM 4486 N N . LEU B 1 225 ? 12.133 -11.492 -4.98 1 98.75 225 LEU B N 1
ATOM 4487 C CA . LEU B 1 225 ? 12.25 -10.391 -4.027 1 98.75 225 LEU B CA 1
ATOM 4488 C C . LEU B 1 225 ? 10.883 -9.992 -3.484 1 98.75 225 LEU B C 1
ATOM 4490 O O . LEU B 1 225 ? 10.523 -8.812 -3.514 1 98.75 225 LEU B O 1
ATOM 4494 N N . ALA B 1 226 ? 10.125 -10.984 -2.969 1 97.94 226 ALA B N 1
ATOM 4495 C CA . ALA B 1 226 ? 8.781 -10.742 -2.457 1 97.94 226 ALA B CA 1
ATOM 4496 C C . ALA B 1 226 ? 8.789 -9.695 -1.347 1 97.94 226 ALA B C 1
ATOM 4498 O O . ALA B 1 226 ? 7.871 -8.883 -1.246 1 97.94 226 ALA B O 1
ATOM 4499 N N . GLY B 1 227 ? 9.828 -9.656 -0.538 1 97.75 227 GLY B N 1
ATOM 4500 C CA . GLY B 1 227 ? 9.898 -8.805 0.642 1 97.75 227 GLY B CA 1
ATOM 4501 C C . GLY B 1 227 ? 10.102 -7.344 0.313 1 97.75 227 GLY B C 1
ATOM 4502 O O . GLY B 1 227 ? 9.969 -6.48 1.184 1 97.75 227 GLY B O 1
ATOM 4503 N N . LEU B 1 228 ? 10.453 -7.016 -0.932 1 97.88 228 LEU B N 1
ATOM 4504 C CA . LEU B 1 228 ? 10.578 -5.621 -1.339 1 97.88 228 LEU B CA 1
ATOM 4505 C C . LEU B 1 228 ? 9.203 -4.965 -1.455 1 97.88 228 LEU B C 1
ATOM 4507 O O . LEU B 1 228 ? 9.078 -3.744 -1.321 1 97.88 228 LEU B O 1
ATOM 4511 N N . ARG B 1 229 ? 8.188 -5.793 -1.828 1 97.94 229 ARG B N 1
ATOM 4512 C CA . ARG B 1 229 ? 6.812 -5.344 -2.01 1 97.94 229 ARG B CA 1
ATOM 4513 C C . ARG B 1 229 ? 6.73 -4.262 -3.082 1 97.94 229 ARG B C 1
ATOM 4515 O O . ARG B 1 229 ? 6.109 -3.215 -2.869 1 97.94 229 ARG B O 1
ATOM 4522 N N . LEU B 1 230 ? 7.316 -4.543 -4.207 1 98.5 230 LEU B N 1
ATOM 4523 C CA . LEU B 1 230 ? 7.344 -3.609 -5.328 1 98.5 230 LEU B CA 1
ATOM 4524 C C . LEU B 1 230 ? 6.738 -4.242 -6.574 1 98.5 230 LEU B C 1
ATOM 4526 O O . LEU B 1 230 ? 7.125 -5.344 -6.969 1 98.5 230 LEU B O 1
ATOM 4530 N N . GLY B 1 231 ? 5.805 -3.6 -7.172 1 98.69 231 GLY B N 1
ATOM 4531 C CA . GLY B 1 231 ? 5.184 -4.012 -8.422 1 98.69 231 GLY B CA 1
ATOM 4532 C C . GLY B 1 231 ? 4.902 -2.852 -9.359 1 98.69 231 GLY B C 1
ATOM 4533 O O . GLY B 1 231 ? 5.418 -1.749 -9.164 1 98.69 231 GLY B O 1
ATOM 4534 N N . TRP B 1 232 ? 4.137 -3.141 -10.406 1 98.94 232 TRP B N 1
ATOM 4535 C CA . TRP B 1 232 ? 3.871 -2.092 -11.383 1 98.94 232 TRP B CA 1
ATOM 4536 C C . TRP B 1 232 ? 2.604 -2.393 -12.172 1 98.94 232 TRP B C 1
ATOM 4538 O O . TRP B 1 232 ? 2.148 -3.539 -12.219 1 98.94 232 TRP B O 1
ATOM 4548 N N . ILE B 1 233 ? 2.02 -1.387 -12.711 1 98.94 233 ILE B N 1
ATOM 4549 C CA . ILE B 1 233 ? 1.042 -1.424 -13.789 1 98.94 233 ILE B CA 1
ATOM 4550 C C . ILE B 1 233 ? 1.676 -0.898 -15.078 1 98.94 233 ILE B C 1
ATOM 4552 O O . ILE B 1 233 ? 2.305 0.162 -15.078 1 98.94 233 ILE B O 1
ATOM 4556 N N . VAL B 1 234 ? 1.609 -1.609 -16.094 1 98.94 234 VAL B N 1
ATOM 4557 C CA . VAL B 1 234 ? 1.971 -1.141 -17.422 1 98.94 234 VAL B CA 1
ATOM 4558 C C . VAL B 1 234 ? 0.718 -1.038 -18.297 1 98.94 234 VAL B C 1
ATOM 4560 O O . VAL B 1 234 ? -0.052 -1.995 -18.406 1 98.94 234 VAL B O 1
ATOM 4563 N N . GLY B 1 235 ? 0.432 0.065 -18.875 1 98.75 235 GLY B N 1
ATOM 4564 C CA . GLY B 1 235 ? -0.743 0.313 -19.703 1 98.75 235 GLY B CA 1
ATOM 4565 C C . GLY B 1 235 ? -0.786 1.719 -20.266 1 98.75 235 GLY B C 1
ATOM 4566 O O . GLY B 1 235 ? 0.187 2.469 -20.156 1 98.75 235 GLY B O 1
ATOM 4567 N N . PRO B 1 236 ? -1.912 2.084 -20.906 1 98.25 236 PRO B N 1
ATOM 4568 C CA . PRO B 1 236 ? -2.043 3.424 -21.484 1 98.25 236 PRO B CA 1
ATOM 4569 C C . PRO B 1 236 ? -1.948 4.531 -20.438 1 98.25 236 PRO B C 1
ATOM 4571 O O . PRO B 1 236 ? -2.443 4.371 -19.312 1 98.25 236 PRO B O 1
ATOM 4574 N N . GLU B 1 237 ? -1.408 5.648 -20.844 1 97.75 237 GLU B N 1
ATOM 4575 C CA . GLU B 1 237 ? -1.172 6.766 -19.922 1 97.75 237 GLU B CA 1
ATOM 4576 C C . GLU B 1 237 ? -2.477 7.262 -19.312 1 97.75 237 GLU B C 1
ATOM 4578 O O . GLU B 1 237 ? -2.518 7.605 -18.125 1 97.75 237 GLU B O 1
ATOM 4583 N N . GLU B 1 238 ? -3.496 7.32 -20.109 1 97.38 238 GLU B N 1
ATOM 4584 C CA . GLU B 1 238 ? -4.785 7.805 -19.625 1 97.38 238 GLU B CA 1
ATOM 4585 C C . GLU B 1 238 ? -5.297 6.945 -18.469 1 97.38 238 GLU B C 1
ATOM 4587 O O . GLU B 1 238 ? -5.867 7.461 -17.5 1 97.38 238 GLU B O 1
ATOM 4592 N N . LEU B 1 239 ? -5.141 5.637 -18.578 1 98.19 239 LEU B N 1
ATOM 4593 C CA . LEU B 1 239 ? -5.516 4.734 -17.5 1 98.19 239 LEU B CA 1
ATOM 4594 C C . LEU B 1 239 ? -4.688 5.02 -16.25 1 98.19 239 LEU B C 1
ATOM 4596 O O . LEU B 1 239 ? -5.227 5.047 -15.133 1 98.19 239 LEU B O 1
ATOM 4600 N N . LEU B 1 240 ? -3.383 5.184 -16.453 1 98.56 240 LEU B N 1
ATOM 4601 C CA . LEU B 1 240 ? -2.49 5.395 -15.32 1 98.56 240 LEU B CA 1
ATOM 4602 C C . LEU B 1 240 ? -2.811 6.711 -14.609 1 98.56 240 LEU B C 1
ATOM 4604 O O . LEU B 1 240 ? -2.727 6.797 -13.383 1 98.56 240 LEU B O 1
ATOM 4608 N N . ASP B 1 241 ? -3.186 7.754 -15.383 1 97 241 ASP B N 1
ATOM 4609 C CA . ASP B 1 241 ? -3.623 9.016 -14.781 1 97 241 ASP B CA 1
ATOM 4610 C C . ASP B 1 241 ? -4.848 8.805 -13.898 1 97 241 ASP B C 1
ATOM 4612 O O . ASP B 1 241 ? -4.93 9.359 -12.805 1 97 241 ASP B O 1
ATOM 4616 N N . ALA B 1 242 ? -5.75 8.016 -14.383 1 97.56 242 ALA B N 1
ATOM 4617 C CA . ALA B 1 242 ? -6.945 7.711 -13.602 1 97.56 242 ALA B CA 1
ATOM 4618 C C . ALA B 1 242 ? -6.594 6.898 -12.359 1 97.56 242 ALA B C 1
ATOM 4620 O O . ALA B 1 242 ? -7.172 7.102 -11.289 1 97.56 242 ALA B O 1
ATOM 4621 N N . CYS B 1 243 ? -5.652 5.984 -12.477 1 98.12 243 CYS B N 1
ATOM 4622 C CA . CYS B 1 243 ? -5.199 5.191 -11.344 1 98.12 243 CYS B CA 1
ATOM 4623 C C . CYS B 1 243 ? -4.605 6.078 -10.258 1 98.12 243 CYS B C 1
ATOM 4625 O O . CYS B 1 243 ? -4.77 5.805 -9.062 1 98.12 243 CYS B O 1
ATOM 4627 N N . GLU B 1 244 ? -3.924 7.094 -10.664 1 96.81 244 GLU B N 1
ATOM 4628 C CA . GLU B 1 244 ? -3.252 7.984 -9.719 1 96.81 244 GLU B CA 1
ATOM 4629 C C . GLU B 1 244 ? -4.258 8.68 -8.805 1 96.81 244 GLU B C 1
ATOM 4631 O O . GLU B 1 244 ? -3.963 8.945 -7.637 1 96.81 244 GLU B O 1
ATOM 4636 N N . ILE B 1 245 ? -5.418 9 -9.32 1 96.12 245 ILE B N 1
ATOM 4637 C CA . ILE B 1 245 ? -6.457 9.648 -8.523 1 96.12 245 ILE B CA 1
ATOM 4638 C C . ILE B 1 245 ? -6.816 8.766 -7.332 1 96.12 245 ILE B C 1
ATOM 4640 O O . ILE B 1 245 ? -6.91 9.25 -6.199 1 96.12 245 ILE B O 1
ATOM 4644 N N . HIS B 1 246 ? -6.973 7.445 -7.578 1 95.88 246 HIS B N 1
ATOM 4645 C CA . HIS B 1 246 ? -7.266 6.504 -6.504 1 95.88 246 HIS B CA 1
ATOM 4646 C C . HIS B 1 246 ? -6.043 6.273 -5.621 1 95.88 246 HIS B C 1
ATOM 4648 O O . HIS B 1 246 ? -6.168 6.137 -4.402 1 95.88 246 HIS B O 1
ATOM 4654 N N . ARG B 1 247 ? -4.93 6.238 -6.266 1 96.31 247 ARG B N 1
ATOM 4655 C CA . ARG B 1 247 ? -3.664 5.973 -5.586 1 96.31 247 ARG B CA 1
ATOM 4656 C C . ARG B 1 247 ? -3.365 7.047 -4.551 1 96.31 247 ARG B C 1
ATOM 4658 O O . ARG B 1 247 ? -2.773 6.762 -3.506 1 96.31 247 ARG B O 1
ATOM 4665 N N . ASP B 1 248 ? -3.836 8.266 -4.758 1 95.75 248 ASP B N 1
ATOM 4666 C CA . ASP B 1 248 ? -3.678 9.367 -3.822 1 95.75 248 ASP B CA 1
ATOM 4667 C C . ASP B 1 248 ? -4.32 9.047 -2.475 1 95.75 248 ASP B C 1
ATOM 4669 O O . ASP B 1 248 ? -3.934 9.602 -1.446 1 95.75 248 ASP B O 1
ATOM 4673 N N . TYR B 1 249 ? -5.223 8.078 -2.445 1 96.12 249 TYR B N 1
ATOM 4674 C CA . TYR B 1 249 ? -5.977 7.758 -1.238 1 96.12 249 TYR B CA 1
ATOM 4675 C C . TYR B 1 249 ? -5.457 6.48 -0.596 1 96.12 249 TYR B C 1
ATOM 4677 O O . TYR B 1 249 ? -5.922 6.082 0.476 1 96.12 249 TYR B O 1
ATOM 4685 N N . THR B 1 250 ? -4.461 5.793 -1.226 1 94.81 250 THR B N 1
ATOM 4686 C CA . THR B 1 250 ? -4.129 4.453 -0.75 1 94.81 250 THR B CA 1
ATOM 4687 C C . THR B 1 250 ? -2.625 4.312 -0.54 1 94.81 250 THR B C 1
ATOM 4689 O O . THR B 1 250 ? -2.184 3.695 0.433 1 94.81 250 THR B O 1
ATOM 4692 N N . THR B 1 251 ? -1.902 4.906 -1.419 1 94.44 251 THR B N 1
ATOM 4693 C CA . THR B 1 251 ? -0.487 4.559 -1.469 1 94.44 251 THR B CA 1
ATOM 4694 C C . THR B 1 251 ? 0.378 5.812 -1.511 1 94.44 251 THR B C 1
ATOM 4696 O O . THR B 1 251 ? 1.394 5.898 -0.816 1 94.44 251 THR B O 1
ATOM 4699 N N . ILE B 1 252 ? -0.005 6.805 -2.328 1 93.81 252 ILE B N 1
ATOM 4700 C CA . ILE B 1 252 ? 0.759 8.008 -2.633 1 93.81 252 ILE B CA 1
ATOM 4701 C C . ILE B 1 252 ? 2.029 7.637 -3.393 1 93.81 252 ILE B C 1
ATOM 4703 O O . ILE B 1 252 ? 2.066 7.707 -4.625 1 93.81 252 ILE B O 1
ATOM 4707 N N . SER B 1 253 ? 2.957 7.027 -2.744 1 95.25 253 SER B N 1
ATOM 4708 C CA . SER B 1 253 ? 4.188 6.559 -3.379 1 95.25 253 SER B CA 1
ATOM 4709 C C . SER B 1 253 ? 4.676 5.262 -2.746 1 95.25 253 SER B C 1
ATOM 4711 O O . SER B 1 253 ? 4.199 4.867 -1.681 1 95.25 253 SER B O 1
ATOM 4713 N N . VAL B 1 254 ? 5.539 4.582 -3.465 1 96.69 254 VAL B N 1
ATOM 4714 C CA . VAL B 1 254 ? 6.203 3.404 -2.914 1 96.69 254 VAL B CA 1
ATOM 4715 C C . VAL B 1 254 ? 7.508 3.816 -2.232 1 96.69 254 VAL B C 1
ATOM 4717 O O . VAL B 1 254 ? 8.047 4.891 -2.508 1 96.69 254 VAL B O 1
ATOM 4720 N N . GLY B 1 255 ? 7.949 3.016 -1.292 1 97.19 255 GLY B N 1
ATOM 4721 C CA . GLY B 1 255 ? 9.141 3.35 -0.526 1 97.19 255 GLY B CA 1
ATOM 4722 C C . GLY B 1 255 ? 10.359 3.594 -1.396 1 97.19 255 GLY B C 1
ATOM 4723 O O . GLY B 1 255 ? 10.594 2.869 -2.365 1 97.19 255 GLY B O 1
ATOM 4724 N N . MET B 1 256 ? 11.148 4.602 -1.043 1 97.94 256 MET B N 1
ATOM 4725 C CA . MET B 1 256 ? 12.328 4.977 -1.818 1 97.94 256 MET B CA 1
ATOM 4726 C C . MET B 1 256 ? 13.359 3.854 -1.814 1 97.94 256 MET B C 1
ATOM 4728 O O . MET B 1 256 ? 14.016 3.609 -2.824 1 97.94 256 MET B O 1
ATOM 4732 N N . VAL B 1 257 ? 13.516 3.158 -0.692 1 98 257 VAL B N 1
ATOM 4733 C CA . VAL B 1 257 ? 14.5 2.086 -0.576 1 98 257 VAL B CA 1
ATOM 4734 C C . VAL B 1 257 ? 14.07 0.898 -1.436 1 98 257 VAL B C 1
ATOM 4736 O O . VAL B 1 257 ? 14.914 0.253 -2.07 1 98 257 VAL B O 1
ATOM 4739 N N . ASP B 1 258 ? 12.781 0.615 -1.442 1 98.25 258 ASP B N 1
ATOM 4740 C CA . ASP B 1 258 ? 12.242 -0.444 -2.291 1 98.25 258 ASP B CA 1
ATOM 4741 C C . ASP B 1 258 ? 12.5 -0.147 -3.768 1 98.25 258 ASP B C 1
ATOM 4743 O O . ASP B 1 258 ? 12.891 -1.035 -4.527 1 98.25 258 ASP B O 1
ATOM 4747 N N . ASP B 1 259 ? 12.211 1.116 -4.129 1 98.62 259 ASP B N 1
ATOM 4748 C CA . ASP B 1 259 ? 12.453 1.579 -5.492 1 98.62 259 ASP B CA 1
ATOM 4749 C C . ASP B 1 259 ? 13.906 1.372 -5.895 1 98.62 259 ASP B C 1
ATOM 4751 O O . ASP B 1 259 ? 14.195 0.838 -6.973 1 98.62 259 ASP B O 1
ATOM 4755 N N . TYR B 1 260 ? 14.82 1.695 -4.996 1 98.25 260 TYR B N 1
ATOM 4756 C CA . TYR B 1 260 ? 16.25 1.587 -5.23 1 98.25 260 TYR B CA 1
ATOM 4757 C C . TYR B 1 260 ? 16.656 0.141 -5.504 1 98.25 260 TYR B C 1
ATOM 4759 O O . TYR B 1 260 ? 17.328 -0.145 -6.496 1 98.25 260 TYR B O 1
ATOM 4767 N N . PHE B 1 261 ? 16.203 -0.808 -4.684 1 98.38 261 PHE B N 1
ATOM 4768 C CA . PHE B 1 261 ? 16.594 -2.205 -4.832 1 98.38 261 PHE B CA 1
ATOM 4769 C C . PHE B 1 261 ? 15.883 -2.844 -6.016 1 98.38 261 PHE B C 1
ATOM 4771 O O . PHE B 1 261 ? 16.438 -3.715 -6.688 1 98.38 261 PHE B O 1
ATOM 4778 N N . ALA B 1 262 ? 14.625 -2.43 -6.285 1 98.75 262 ALA B N 1
ATOM 4779 C CA . ALA B 1 262 ? 13.922 -2.943 -7.457 1 98.75 262 ALA B CA 1
ATOM 4780 C C . ALA B 1 262 ? 14.633 -2.547 -8.742 1 98.75 262 ALA B C 1
ATOM 4782 O O . ALA B 1 262 ? 14.75 -3.352 -9.672 1 98.75 262 ALA B O 1
ATOM 4783 N N . ALA B 1 263 ? 15.078 -1.266 -8.789 1 98.5 263 ALA B N 1
ATOM 4784 C CA . ALA B 1 263 ? 15.852 -0.827 -9.945 1 98.5 263 ALA B CA 1
ATOM 4785 C C . ALA B 1 263 ? 17.094 -1.679 -10.125 1 98.5 263 ALA B C 1
ATOM 4787 O O . ALA B 1 263 ? 17.406 -2.115 -11.234 1 98.5 263 ALA B O 1
ATOM 4788 N N . MET B 1 264 ? 17.797 -1.904 -9.039 1 98 264 MET B N 1
ATOM 4789 C CA . MET B 1 264 ? 19 -2.746 -9.062 1 98 264 MET B CA 1
ATOM 4790 C C . MET B 1 264 ? 18.672 -4.133 -9.602 1 98 264 MET B C 1
ATOM 4792 O O . MET B 1 264 ? 19.422 -4.676 -10.422 1 98 264 MET B O 1
ATOM 4796 N N . ALA B 1 265 ? 17.562 -4.711 -9.172 1 98.69 265 ALA B N 1
ATOM 4797 C CA . ALA B 1 265 ? 17.156 -6.051 -9.586 1 98.69 265 ALA B CA 1
ATOM 4798 C C . ALA B 1 265 ? 16.859 -6.098 -11.086 1 98.69 265 ALA B C 1
ATOM 4800 O O . ALA B 1 265 ? 17.281 -7.031 -11.773 1 98.69 265 ALA B O 1
ATOM 4801 N N . ILE B 1 266 ? 16.141 -5.113 -11.57 1 98.69 266 ILE B N 1
ATOM 4802 C CA . ILE B 1 266 ? 15.758 -5.125 -12.977 1 98.69 266 ILE B CA 1
ATOM 4803 C C . ILE B 1 266 ? 16.969 -4.848 -13.852 1 98.69 266 ILE B C 1
ATOM 4805 O O . ILE B 1 266 ? 17.094 -5.398 -14.945 1 98.69 266 ILE B O 1
ATOM 4809 N N . GLU B 1 267 ? 17.875 -4.031 -13.359 1 97.88 267 GLU B N 1
ATOM 4810 C CA . GLU B 1 267 ? 19.125 -3.842 -14.086 1 97.88 267 GLU B CA 1
ATOM 4811 C C . GLU B 1 267 ? 19.891 -5.156 -14.211 1 97.88 267 GLU B C 1
ATOM 4813 O O . GLU B 1 267 ? 20.594 -5.383 -15.203 1 97.88 267 GLU B O 1
ATOM 4818 N N . ALA B 1 268 ? 19.75 -6.016 -13.227 1 98.19 268 ALA B N 1
ATOM 4819 C CA . ALA B 1 268 ? 20.422 -7.312 -13.203 1 98.19 268 ALA B CA 1
ATOM 4820 C C . ALA B 1 268 ? 19.484 -8.43 -13.633 1 98.19 268 ALA B C 1
ATOM 4822 O O . ALA B 1 268 ? 19.672 -9.594 -13.273 1 98.19 268 ALA B O 1
ATOM 4823 N N . LYS B 1 269 ? 18.438 -8.094 -14.375 1 98.31 269 LYS B N 1
ATOM 4824 C CA . LYS B 1 269 ? 17.344 -9.023 -14.641 1 98.31 269 LYS B CA 1
ATOM 4825 C C . LYS B 1 269 ? 17.859 -10.289 -15.328 1 98.31 269 LYS B C 1
ATOM 4827 O O . LYS B 1 269 ? 17.375 -11.391 -15.047 1 98.31 269 LYS B O 1
ATOM 4832 N N . ASP B 1 270 ? 18.859 -10.18 -16.234 1 98 270 ASP B N 1
ATOM 4833 C CA . ASP B 1 270 ? 19.328 -11.352 -16.969 1 98 270 ASP B CA 1
ATOM 4834 C C . ASP B 1 270 ? 19.906 -12.398 -16.031 1 98 270 ASP B C 1
ATOM 4836 O O . ASP B 1 270 ? 19.594 -13.586 -16.125 1 98 270 ASP B O 1
ATOM 4840 N N . VAL B 1 271 ? 20.734 -11.953 -15.062 1 98.44 271 VAL B N 1
ATOM 4841 C CA . VAL B 1 271 ? 21.375 -12.859 -14.117 1 98.44 271 VAL B CA 1
ATOM 4842 C C . VAL B 1 271 ? 20.328 -13.438 -13.164 1 98.44 271 VAL B C 1
ATOM 4844 O O . VAL B 1 271 ? 20.344 -14.633 -12.867 1 98.44 271 VAL B O 1
ATOM 4847 N N . ILE B 1 272 ? 19.453 -12.625 -12.703 1 98.62 272 ILE B N 1
ATOM 4848 C CA . ILE B 1 272 ? 18.438 -13.055 -11.734 1 98.62 272 ILE B CA 1
ATOM 4849 C C . ILE B 1 272 ? 17.484 -14.047 -12.398 1 98.62 272 ILE B C 1
ATOM 4851 O O . ILE B 1 272 ? 17.156 -15.078 -11.812 1 98.62 272 ILE B O 1
ATOM 4855 N N . LEU B 1 273 ? 17.031 -13.75 -13.609 1 98.31 273 LEU B N 1
ATOM 4856 C CA . LEU B 1 273 ? 16.062 -14.609 -14.289 1 98.31 273 LEU B CA 1
ATOM 4857 C C . LEU B 1 273 ? 16.719 -15.922 -14.719 1 98.31 273 LEU B C 1
ATOM 4859 O O . LEU B 1 273 ? 16.062 -16.969 -14.734 1 98.31 273 LEU B O 1
ATOM 4863 N N . GLU B 1 274 ? 17.984 -15.859 -15.078 1 98.25 274 GLU B N 1
ATOM 4864 C CA . GLU B 1 274 ? 18.688 -17.094 -15.375 1 98.25 274 GLU B CA 1
ATOM 4865 C C . GLU B 1 274 ? 18.688 -18.031 -14.164 1 98.25 274 GLU B C 1
ATOM 4867 O O . GLU B 1 274 ? 18.438 -19.234 -14.297 1 98.25 274 GLU B O 1
ATOM 4872 N N . ARG B 1 275 ? 19 -17.5 -13.016 1 98.19 275 ARG B N 1
ATOM 4873 C CA . ARG B 1 275 ? 18.922 -18.281 -11.781 1 98.19 275 ARG B CA 1
ATOM 4874 C C . ARG B 1 275 ? 17.516 -18.844 -11.57 1 98.19 275 ARG B C 1
ATOM 4876 O O . ARG B 1 275 ? 17.359 -20 -11.195 1 98.19 275 ARG B O 1
ATOM 4883 N N . SER B 1 276 ? 16.562 -18.047 -11.758 1 98.25 276 SER B N 1
ATOM 4884 C CA . SER B 1 276 ? 15.172 -18.469 -11.586 1 98.25 276 SER B CA 1
ATOM 4885 C C . SER B 1 276 ? 14.805 -19.578 -12.57 1 98.25 276 SER B C 1
ATOM 4887 O O . SER B 1 276 ? 14.078 -20.5 -12.211 1 98.25 276 SER B O 1
ATOM 4889 N N . HIS B 1 277 ? 15.289 -19.469 -13.812 1 98.12 277 HIS B N 1
ATOM 4890 C CA . HIS B 1 277 ? 15.062 -20.516 -14.812 1 98.12 277 HIS B CA 1
ATOM 4891 C C . HIS B 1 277 ? 15.695 -21.828 -14.375 1 98.12 277 HIS B C 1
ATOM 4893 O O . HIS B 1 277 ? 15.07 -22.891 -14.5 1 98.12 277 HIS B O 1
ATOM 4899 N N . ASP B 1 278 ? 16.906 -21.703 -13.867 1 98.31 278 ASP B N 1
ATOM 4900 C CA . ASP B 1 278 ? 17.578 -22.922 -13.391 1 98.31 278 ASP B CA 1
ATOM 4901 C C . ASP B 1 278 ? 16.734 -23.625 -12.32 1 98.31 278 ASP B C 1
ATOM 4903 O O . ASP B 1 278 ? 16.594 -24.844 -12.352 1 98.31 278 ASP B O 1
ATOM 4907 N N . ILE B 1 279 ? 16.219 -22.859 -11.445 1 98.5 279 ILE B N 1
ATOM 4908 C CA . ILE B 1 279 ? 15.438 -23.422 -10.336 1 98.5 279 ILE B CA 1
ATOM 4909 C C . ILE B 1 279 ? 14.109 -23.953 -10.859 1 98.5 279 ILE B C 1
ATOM 4911 O O . ILE B 1 279 ? 13.758 -25.109 -10.617 1 98.5 279 ILE B O 1
ATOM 4915 N N . THR B 1 280 ? 13.344 -23.141 -11.617 1 98.62 280 THR B N 1
ATOM 4916 C CA . THR B 1 280 ? 12 -23.516 -12.031 1 98.62 280 THR B CA 1
ATOM 4917 C C . THR B 1 280 ? 12.039 -24.688 -13.016 1 98.62 280 THR B C 1
ATOM 4919 O O . THR B 1 280 ? 11.273 -25.641 -12.891 1 98.62 280 THR B O 1
ATOM 4922 N N . ARG B 1 281 ? 12.945 -24.656 -13.969 1 98.44 281 ARG B N 1
ATOM 4923 C CA . ARG B 1 281 ? 13.023 -25.719 -14.961 1 98.44 281 ARG B CA 1
ATOM 4924 C C . ARG B 1 281 ? 13.594 -27 -14.352 1 98.44 281 ARG B C 1
ATOM 4926 O O . ARG B 1 281 ? 13.086 -28.094 -14.602 1 98.44 281 ARG B O 1
ATOM 4933 N N . GLY B 1 282 ? 14.641 -26.859 -13.539 1 98.69 282 GLY B N 1
ATOM 4934 C CA . GLY B 1 282 ? 15.18 -28.016 -12.844 1 98.69 282 GLY B CA 1
ATOM 4935 C C . GLY B 1 282 ? 14.18 -28.672 -11.914 1 98.69 282 GLY B C 1
ATOM 4936 O O . GLY B 1 282 ? 14.031 -29.891 -11.914 1 98.69 282 GLY B O 1
ATOM 4937 N N . ASN B 1 283 ? 13.5 -27.859 -11.109 1 98.81 283 ASN B N 1
ATOM 4938 C CA . ASN B 1 283 ? 12.531 -28.375 -10.148 1 98.81 283 ASN B CA 1
ATOM 4939 C C . ASN B 1 283 ? 11.32 -28.984 -10.844 1 98.81 283 ASN B C 1
ATOM 4941 O O . ASN B 1 283 ? 10.734 -29.938 -10.352 1 98.81 283 ASN B O 1
ATOM 4945 N N . LEU B 1 284 ? 10.883 -28.391 -11.984 1 98.81 284 LEU B N 1
ATOM 4946 C CA . LEU B 1 284 ? 9.773 -28.984 -12.719 1 98.81 284 LEU B CA 1
ATOM 4947 C C . LEU B 1 284 ? 10.141 -30.375 -13.242 1 98.81 284 LEU B C 1
ATOM 4949 O O . LEU B 1 284 ? 9.289 -31.266 -13.312 1 98.81 284 LEU B O 1
ATOM 4953 N N . GLU B 1 285 ? 11.391 -30.547 -13.656 1 98.62 285 GLU B N 1
ATOM 4954 C CA . GLU B 1 285 ? 11.836 -31.875 -14.047 1 98.62 285 GLU B CA 1
ATOM 4955 C C . GLU B 1 285 ? 11.703 -32.875 -12.891 1 98.62 285 GLU B C 1
ATOM 4957 O O . GLU B 1 285 ? 11.266 -34 -13.086 1 98.62 285 GLU B O 1
ATOM 4962 N N . ILE B 1 286 ? 12.094 -32.406 -11.703 1 98.75 286 ILE B N 1
ATOM 4963 C CA . ILE B 1 286 ? 11.984 -33.25 -10.508 1 98.75 286 ILE B CA 1
ATOM 4964 C C . ILE B 1 286 ? 10.516 -33.562 -10.242 1 98.75 286 ILE B C 1
ATOM 4966 O O . ILE B 1 286 ? 10.164 -34.719 -10.016 1 98.75 286 ILE B O 1
ATOM 4970 N N . LEU B 1 287 ? 9.672 -32.562 -10.273 1 98.88 287 LEU B N 1
ATOM 4971 C CA . LEU B 1 287 ? 8.25 -32.75 -10.008 1 98.88 287 LEU B CA 1
ATOM 4972 C C . LEU B 1 287 ? 7.605 -33.656 -11.055 1 98.88 287 LEU B C 1
ATOM 4974 O O . LEU B 1 287 ? 6.781 -34.5 -10.719 1 98.88 287 LEU B O 1
ATOM 4978 N N . ASP B 1 288 ? 7.961 -33.406 -12.305 1 98.81 288 ASP B N 1
ATOM 4979 C CA . ASP B 1 288 ? 7.406 -34.188 -13.391 1 98.81 288 ASP B CA 1
ATOM 4980 C C . ASP B 1 288 ? 7.773 -35.656 -13.227 1 98.81 288 ASP B C 1
ATOM 4982 O O . ASP B 1 288 ? 6.938 -36.562 -13.43 1 98.81 288 ASP B O 1
ATOM 4986 N N . ALA B 1 289 ? 9.016 -35.906 -12.953 1 98.69 289 ALA B N 1
ATOM 4987 C CA . ALA B 1 289 ? 9.453 -37.281 -12.703 1 98.69 289 ALA B CA 1
ATOM 4988 C C . ALA B 1 289 ? 8.68 -37.906 -11.547 1 98.69 289 ALA B C 1
ATOM 4990 O O . ALA B 1 289 ? 8.297 -39.094 -11.609 1 98.69 289 ALA B O 1
ATOM 4991 N N . TRP B 1 290 ? 8.508 -37.156 -10.516 1 98.69 290 TRP B N 1
ATOM 4992 C CA . TRP B 1 290 ? 7.754 -37.625 -9.352 1 98.69 290 TRP B CA 1
ATOM 4993 C C . TRP B 1 290 ? 6.316 -37.969 -9.734 1 98.69 290 TRP B C 1
ATOM 4995 O O . TRP B 1 290 ? 5.801 -39.031 -9.367 1 98.69 290 TRP B O 1
ATOM 5005 N N . VAL B 1 291 ? 5.602 -37.094 -10.453 1 98.69 291 VAL B N 1
ATOM 5006 C CA . VAL B 1 291 ? 4.211 -37.281 -10.836 1 98.69 291 VAL B CA 1
ATOM 5007 C C . VAL B 1 291 ? 4.105 -38.531 -11.719 1 98.69 291 VAL B C 1
ATOM 5009 O O . VAL B 1 291 ? 3.18 -39.344 -11.562 1 98.69 291 VAL B O 1
ATOM 5012 N N . GLN B 1 292 ? 5.043 -38.656 -12.625 1 98.06 292 GLN B N 1
ATOM 5013 C CA . GLN B 1 292 ? 5.035 -39.812 -13.531 1 98.06 292 GLN B CA 1
ATOM 5014 C C . GLN B 1 292 ? 5.262 -41.125 -12.773 1 98.06 292 GLN B C 1
ATOM 5016 O O . GLN B 1 292 ? 4.781 -42.188 -13.188 1 98.06 292 GLN B O 1
ATOM 5021 N N . GLY B 1 293 ? 5.938 -41.031 -11.719 1 97.5 293 GLY B N 1
ATOM 5022 C CA . GLY B 1 293 ? 6.281 -42.219 -10.969 1 97.5 293 GLY B CA 1
ATOM 5023 C C . GLY B 1 293 ? 5.328 -42.5 -9.82 1 97.5 293 GLY B C 1
ATOM 5024 O O . GLY B 1 293 ? 5.34 -43.594 -9.25 1 97.5 293 GLY B O 1
ATOM 5025 N N . GLU B 1 294 ? 4.547 -41.594 -9.461 1 97 294 GLU B N 1
ATOM 5026 C CA . GLU B 1 294 ? 3.623 -41.719 -8.336 1 97 294 GLU B CA 1
ATOM 5027 C C . GLU B 1 294 ? 2.232 -42.125 -8.812 1 97 294 GLU B C 1
ATOM 5029 O O . GLU B 1 294 ? 1.483 -41.312 -9.344 1 97 294 GLU B O 1
ATOM 5034 N N . PRO B 1 295 ? 1.781 -43.344 -8.578 1 95.06 295 PRO B N 1
ATOM 5035 C CA . PRO B 1 295 ? 0.531 -43.844 -9.125 1 95.06 295 PRO B CA 1
ATOM 5036 C C . PRO B 1 295 ? -0.687 -43.031 -8.727 1 95.06 295 PRO B C 1
ATOM 5038 O O . PRO B 1 295 ? -1.685 -43 -9.445 1 95.06 295 PRO B O 1
ATOM 5041 N N . LYS B 1 296 ? -0.633 -42.312 -7.691 1 96.44 296 LYS B N 1
ATOM 5042 C CA . LYS B 1 296 ? -1.794 -41.594 -7.176 1 96.44 296 LYS B CA 1
ATOM 5043 C C . LYS B 1 296 ? -1.743 -40.125 -7.57 1 96.44 296 LYS B C 1
ATOM 5045 O O . LYS B 1 296 ? -2.539 -39.312 -7.082 1 96.44 296 LYS B O 1
ATOM 5050 N N . ALA B 1 297 ? -0.8 -39.844 -8.414 1 97.5 297 ALA B N 1
ATOM 5051 C CA . ALA B 1 297 ? -0.655 -38.438 -8.797 1 97.5 297 ALA B CA 1
ATOM 5052 C C . ALA B 1 297 ? -0.81 -38.25 -10.305 1 97.5 297 ALA B C 1
ATOM 5054 O O . ALA B 1 297 ? -0.346 -39.094 -11.086 1 97.5 297 ALA B O 1
ATOM 5055 N N . ARG B 1 298 ? -1.476 -37.25 -10.727 1 97.81 298 ARG B N 1
ATOM 5056 C CA . ARG B 1 298 ? -1.537 -36.812 -12.117 1 97.81 298 ARG B CA 1
ATOM 5057 C C . ARG B 1 298 ? -1.705 -35.312 -12.227 1 97.81 298 ARG B C 1
ATOM 5059 O O . ARG B 1 298 ? -2.182 -34.656 -11.297 1 97.81 298 ARG B O 1
ATOM 5066 N N . TYR B 1 299 ? -1.329 -34.781 -13.305 1 98.44 299 TYR B N 1
ATOM 5067 C CA . TYR B 1 299 ? -1.484 -33.344 -13.523 1 98.44 299 TYR B CA 1
ATOM 5068 C C . TYR B 1 299 ? -1.308 -33 -14.992 1 98.44 299 TYR B C 1
ATOM 5070 O O . TYR B 1 299 ? -0.996 -33.875 -15.812 1 98.44 299 TYR B O 1
ATOM 5078 N N . VAL B 1 300 ? -1.74 -31.812 -15.414 1 98.62 300 VAL B N 1
ATOM 5079 C CA . VAL B 1 300 ? -1.274 -31.172 -16.641 1 98.62 300 VAL B CA 1
ATOM 5080 C C . VAL B 1 300 ? 0.016 -30.391 -16.359 1 98.62 300 VAL B C 1
ATOM 5082 O O . VAL B 1 300 ? 0.033 -29.484 -15.539 1 98.62 300 VAL B O 1
ATOM 5085 N N . LYS B 1 301 ? 1.071 -30.859 -16.953 1 98.56 301 LYS B N 1
ATOM 5086 C CA . LYS B 1 301 ? 2.381 -30.266 -16.703 1 98.56 301 LYS B CA 1
ATOM 5087 C C . LYS B 1 301 ? 2.369 -28.781 -16.984 1 98.56 301 LYS B C 1
ATOM 5089 O O . LYS B 1 301 ? 1.925 -28.344 -18.062 1 98.56 301 LYS B O 1
ATOM 5094 N N . PRO B 1 302 ? 2.783 -27.953 -16.078 1 98.31 302 PRO B N 1
ATOM 5095 C CA . PRO B 1 302 ? 2.826 -26.516 -16.281 1 98.31 302 PRO B CA 1
ATOM 5096 C C . PRO B 1 302 ? 3.785 -26.109 -17.406 1 98.31 302 PRO B C 1
ATOM 5098 O O . PRO B 1 302 ? 4.836 -26.734 -17.578 1 98.31 302 PRO B O 1
ATOM 5101 N N . ASN B 1 303 ? 3.416 -25.016 -18.094 1 98.38 303 ASN B N 1
ATOM 5102 C CA . ASN B 1 303 ? 4.281 -24.469 -19.125 1 98.38 303 ASN B CA 1
ATOM 5103 C C . ASN B 1 303 ? 4.996 -23.203 -18.672 1 98.38 303 ASN B C 1
ATOM 5105 O O . ASN B 1 303 ? 5.836 -22.656 -19.391 1 98.38 303 ASN B O 1
ATOM 5109 N N . ALA B 1 304 ? 4.664 -22.75 -17.516 1 98.5 304 ALA B N 1
ATOM 5110 C CA . ALA B 1 304 ? 5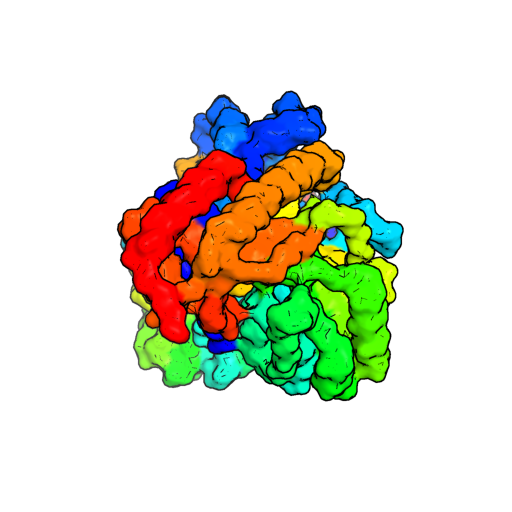.266 -21.578 -16.891 1 98.5 304 ALA B CA 1
ATOM 5111 C C . ALA B 1 304 ? 4.863 -21.469 -15.422 1 98.5 304 ALA B C 1
ATOM 5113 O O . ALA B 1 304 ? 4.211 -22.359 -14.883 1 98.5 304 ALA B O 1
ATOM 5114 N N . GLY B 1 305 ? 5.305 -20.438 -14.805 1 98.38 305 GLY B N 1
ATOM 5115 C CA . GLY B 1 305 ? 4.934 -20.188 -13.422 1 98.38 305 GLY B CA 1
ATOM 5116 C C . GLY B 1 305 ? 5.773 -20.969 -12.422 1 98.38 305 GLY B C 1
ATOM 5117 O O . GLY B 1 305 ? 6.852 -21.453 -12.766 1 98.38 305 GLY B O 1
ATOM 5118 N N . THR B 1 306 ? 5.285 -21 -11.242 1 98.81 306 THR B N 1
ATOM 5119 C CA . THR B 1 306 ? 6.008 -21.609 -10.125 1 98.81 306 THR B CA 1
ATOM 5120 C C . THR B 1 306 ? 5.145 -22.641 -9.414 1 98.81 306 THR B C 1
ATOM 5122 O O . THR B 1 306 ? 5.527 -23.156 -8.367 1 98.81 306 THR B O 1
ATOM 5125 N N . THR B 1 307 ? 3.961 -22.906 -9.977 1 98.75 307 THR B N 1
ATOM 5126 C CA . THR B 1 307 ? 3.018 -23.797 -9.312 1 98.75 307 THR B CA 1
ATOM 5127 C C . THR B 1 307 ? 2.527 -24.875 -10.273 1 98.75 307 THR B C 1
ATOM 5129 O O . THR B 1 307 ? 2.598 -24.703 -11.492 1 98.75 307 THR B O 1
ATOM 5132 N N . ALA B 1 308 ? 2.082 -25.953 -9.734 1 98.81 308 ALA B N 1
ATOM 5133 C CA . ALA B 1 308 ? 1.406 -27.047 -10.43 1 98.81 308 ALA B CA 1
ATOM 5134 C C . ALA B 1 308 ? 0.127 -27.453 -9.703 1 98.81 308 ALA B C 1
ATOM 5136 O O . ALA B 1 308 ? 0.067 -27.422 -8.477 1 98.81 308 ALA B O 1
ATOM 5137 N N . PHE B 1 309 ? -0.808 -27.703 -10.461 1 98.75 309 PHE B N 1
ATOM 5138 C CA . PHE B 1 309 ? -2.1 -28.141 -9.953 1 98.75 309 PHE B CA 1
ATOM 5139 C C . PHE B 1 309 ? -2.264 -29.656 -10.117 1 98.75 309 PHE B C 1
ATOM 5141 O O . PHE B 1 309 ? -2.457 -30.141 -11.234 1 98.75 309 PHE B O 1
ATOM 5148 N N . VAL B 1 310 ? -2.203 -30.406 -8.992 1 98.69 310 VAL B N 1
ATOM 5149 C CA . VAL B 1 310 ? -1.994 -31.859 -9.031 1 98.69 310 VAL B CA 1
ATOM 5150 C C . VAL B 1 310 ? -3.182 -32.562 -8.383 1 98.69 310 VAL B C 1
ATOM 5152 O O . VAL B 1 310 ? -3.689 -32.125 -7.348 1 98.69 310 VAL B O 1
ATOM 5155 N N . VAL B 1 311 ? -3.646 -33.562 -8.992 1 97.44 311 VAL B N 1
ATOM 5156 C CA . VAL B 1 311 ? -4.613 -34.469 -8.383 1 97.44 311 VAL B CA 1
ATOM 5157 C C . VAL B 1 311 ? -3.879 -35.531 -7.562 1 97.44 311 VAL B C 1
ATOM 5159 O O . VAL B 1 311 ? -2.949 -36.188 -8.055 1 97.44 311 VAL B O 1
ATOM 5162 N N . LEU B 1 312 ? -4.164 -35.594 -6.328 1 95.81 312 LEU B N 1
ATOM 5163 C CA . LEU B 1 312 ? -3.816 -36.75 -5.512 1 95.81 312 LEU B CA 1
ATOM 5164 C C . LEU B 1 312 ? -5.023 -37.656 -5.309 1 95.81 312 LEU B C 1
ATOM 5166 O O . LEU B 1 312 ? -6.016 -37.25 -4.695 1 95.81 312 LEU B O 1
ATOM 5170 N N . ASN B 1 313 ? -5.012 -38.75 -5.852 1 93.12 313 ASN B N 1
ATOM 5171 C CA . ASN B 1 313 ? -6.141 -39.656 -5.91 1 93.12 313 ASN B CA 1
ATOM 5172 C C . ASN B 1 313 ? -6.453 -40.25 -4.539 1 93.12 313 ASN B C 1
ATOM 5174 O O . ASN B 1 313 ? -6.223 -41.438 -4.301 1 93.12 313 ASN B O 1
ATOM 5178 N N . LEU B 1 314 ? -6.969 -39.375 -3.713 1 93.69 314 LEU B N 1
ATOM 5179 C CA . LEU B 1 314 ? -7.422 -39.781 -2.383 1 93.69 314 LEU B CA 1
ATOM 5180 C C . LEU B 1 314 ? -8.906 -39.5 -2.209 1 93.69 314 LEU B C 1
ATOM 5182 O O . LEU B 1 314 ? -9.43 -38.531 -2.799 1 93.69 314 LEU B O 1
ATOM 5186 N N . ASP B 1 315 ? -9.68 -40.281 -1.489 1 91.25 315 ASP B N 1
ATOM 5187 C CA . ASP B 1 315 ? -11.117 -40.125 -1.275 1 91.25 315 ASP B CA 1
ATOM 5188 C C . ASP B 1 315 ? -11.398 -39.25 -0.053 1 91.25 315 ASP B C 1
ATOM 5190 O O . ASP B 1 315 ? -12.125 -39.656 0.854 1 91.25 315 ASP B O 1
ATOM 5194 N N . ILE B 1 316 ? -10.844 -38.125 0.002 1 93.88 316 ILE B N 1
ATOM 5195 C CA . ILE B 1 316 ? -11.07 -37.125 1.04 1 93.88 316 ILE B CA 1
ATOM 5196 C C . ILE B 1 316 ? -10.953 -35.719 0.443 1 93.88 316 ILE B C 1
ATOM 5198 O O . ILE B 1 316 ? -10.453 -35.562 -0.674 1 93.88 316 ILE B O 1
ATOM 5202 N N . SER B 1 317 ? -11.43 -34.75 1.067 1 96.75 317 SER B N 1
ATOM 5203 C CA . SER B 1 317 ? -11.406 -33.375 0.566 1 96.75 317 SER B CA 1
ATOM 5204 C C . SER B 1 317 ? -9.977 -32.875 0.425 1 96.75 317 SER B C 1
ATOM 5206 O O . SER B 1 317 ? -9.078 -33.344 1.133 1 96.75 317 SER B O 1
ATOM 5208 N N . SER B 1 318 ? -9.766 -31.938 -0.466 1 97.62 318 SER B N 1
ATOM 5209 C CA . SER B 1 318 ? -8.43 -31.391 -0.657 1 97.62 318 SER B CA 1
ATOM 5210 C C . SER B 1 318 ? -7.914 -30.734 0.62 1 97.62 318 SER B C 1
ATOM 5212 O O . SER B 1 318 ? -6.727 -30.812 0.933 1 97.62 318 SER B O 1
ATOM 5214 N N . TYR B 1 319 ? -8.797 -30.062 1.338 1 97.88 319 TYR B N 1
ATOM 5215 C CA . TYR B 1 319 ? -8.414 -29.438 2.6 1 97.88 319 TYR B CA 1
ATOM 5216 C C . TYR B 1 319 ? -7.922 -30.484 3.596 1 97.88 319 TYR B C 1
ATOM 5218 O O . TYR B 1 319 ? -6.84 -30.344 4.172 1 97.88 319 TYR B O 1
ATOM 5226 N N . ASP B 1 320 ? -8.727 -31.547 3.799 1 97.38 320 ASP B N 1
ATOM 5227 C CA . ASP B 1 320 ? -8.367 -32.594 4.75 1 97.38 320 ASP B CA 1
ATOM 5228 C C . ASP B 1 320 ? -7.09 -33.312 4.328 1 97.38 320 ASP B C 1
ATOM 5230 O O . ASP B 1 320 ? -6.281 -33.688 5.176 1 97.38 320 ASP B O 1
ATOM 5234 N N . GLN B 1 321 ? -6.969 -33.469 3.072 1 96.69 321 GLN B N 1
ATOM 5235 C CA . GLN B 1 321 ? -5.762 -34.094 2.527 1 96.69 321 GLN B CA 1
ATOM 5236 C C . GLN B 1 321 ? -4.523 -33.25 2.887 1 96.69 321 GLN B C 1
ATOM 5238 O O . GLN B 1 321 ? -3.512 -33.812 3.32 1 96.69 321 GLN B O 1
ATOM 5243 N N . CYS B 1 322 ? -4.582 -32 2.689 1 98.19 322 CYS B N 1
ATOM 5244 C CA . CYS B 1 322 ? -3.439 -31.141 2.939 1 98.19 322 CYS B CA 1
ATOM 5245 C C . CYS B 1 322 ? -3.146 -31.047 4.434 1 98.19 322 CYS B C 1
ATOM 5247 O O . CYS B 1 322 ? -1.984 -30.984 4.84 1 98.19 322 CYS B O 1
ATOM 5249 N N . VAL B 1 323 ? -4.203 -31.016 5.258 1 98.12 323 VAL B N 1
ATOM 5250 C CA . VAL B 1 323 ? -4.02 -30.969 6.703 1 98.12 323 VAL B CA 1
ATOM 5251 C C . VAL B 1 323 ? -3.35 -32.25 7.176 1 98.12 323 VAL B C 1
ATOM 5253 O O . VAL B 1 323 ? -2.381 -32.219 7.938 1 98.12 323 VAL B O 1
ATOM 5256 N N . ALA B 1 324 ? -3.854 -33.406 6.738 1 97.56 324 ALA B N 1
ATOM 5257 C CA . ALA B 1 324 ? -3.297 -34.688 7.121 1 97.56 324 ALA B CA 1
ATOM 5258 C C . ALA B 1 324 ? -1.844 -34.812 6.672 1 97.56 324 ALA B C 1
ATOM 5260 O O . ALA B 1 324 ? -0.99 -35.281 7.438 1 97.56 324 ALA B O 1
ATOM 5261 N N . LEU B 1 325 ? -1.579 -34.438 5.449 1 98.06 325 LEU B N 1
ATOM 5262 C CA . LEU B 1 325 ? -0.224 -34.5 4.91 1 98.06 325 LEU B CA 1
ATOM 5263 C C . LEU B 1 325 ? 0.73 -33.688 5.77 1 98.06 325 LEU B C 1
ATOM 5265 O O . LEU B 1 325 ? 1.814 -34.156 6.125 1 98.06 325 LEU B O 1
ATOM 5269 N N . LEU B 1 326 ? 0.336 -32.438 6.059 1 98.5 326 LEU B N 1
ATOM 5270 C CA . LEU B 1 326 ? 1.164 -31.531 6.84 1 98.5 326 LEU B CA 1
ATOM 5271 C C . LEU B 1 326 ? 1.431 -32.094 8.234 1 98.5 326 LEU B C 1
ATOM 5273 O O . LEU B 1 326 ? 2.574 -32.125 8.688 1 98.5 326 LEU B O 1
ATOM 5277 N N . LYS B 1 327 ? 0.394 -32.594 8.891 1 97.94 327 LYS B N 1
ATOM 5278 C CA . LYS B 1 327 ? 0.518 -33.094 10.25 1 97.94 327 LYS B CA 1
ATOM 5279 C C . LYS B 1 327 ? 1.393 -34.344 10.281 1 97.94 327 LYS B C 1
ATOM 5281 O O . LYS B 1 327 ? 2.197 -34.531 11.195 1 97.94 327 LYS B O 1
ATOM 5286 N N . ASP B 1 328 ? 1.25 -35.156 9.305 1 98.06 328 ASP B N 1
ATOM 5287 C CA . ASP B 1 328 ? 1.909 -36.469 9.297 1 98.06 328 ASP B CA 1
ATOM 5288 C C . ASP B 1 328 ? 3.352 -36.344 8.812 1 98.06 328 ASP B C 1
ATOM 5290 O O . ASP B 1 328 ? 4.211 -37.125 9.203 1 98.06 328 ASP B O 1
ATOM 5294 N N . THR B 1 329 ? 3.621 -35.406 7.914 1 98.38 329 THR B N 1
ATOM 5295 C CA . THR B 1 329 ? 4.906 -35.438 7.227 1 98.38 329 THR B CA 1
ATOM 5296 C C . THR B 1 329 ? 5.668 -34.125 7.402 1 98.38 329 THR B C 1
ATOM 5298 O O . THR B 1 329 ? 6.867 -34.062 7.133 1 98.38 329 THR B O 1
ATOM 5301 N N . GLY B 1 330 ? 4.98 -33.031 7.727 1 98.5 330 GLY B N 1
ATOM 5302 C CA . GLY B 1 330 ? 5.586 -31.703 7.789 1 98.5 330 GLY B CA 1
ATOM 5303 C C . GLY B 1 330 ? 5.586 -30.984 6.457 1 98.5 330 GLY B C 1
ATOM 5304 O O . GLY B 1 330 ? 6.039 -29.844 6.363 1 98.5 330 GLY B O 1
ATOM 5305 N N . VAL B 1 331 ? 5.074 -31.656 5.383 1 98.69 331 VAL B N 1
ATOM 5306 C CA . VAL B 1 3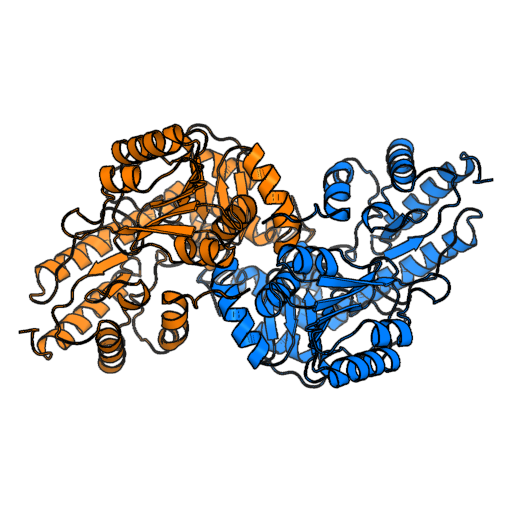31 ? 5.066 -31.062 4.047 1 98.69 331 VAL B CA 1
ATOM 5307 C C . VAL B 1 331 ? 3.779 -30.266 3.846 1 98.69 331 VAL B C 1
ATOM 5309 O O . VAL B 1 331 ? 2.686 -30.766 4.137 1 98.69 331 VAL B O 1
ATOM 5312 N N . MET B 1 332 ? 3.895 -29.062 3.295 1 98.62 332 MET B N 1
ATOM 5313 C CA . MET B 1 332 ? 2.738 -28.188 3.105 1 98.62 332 MET B CA 1
ATOM 5314 C C . MET B 1 332 ? 2.436 -28 1.621 1 98.62 332 MET B C 1
ATOM 5316 O O . MET B 1 332 ? 3.281 -27.516 0.867 1 98.62 332 MET B O 1
ATOM 5320 N N . PHE B 1 333 ? 1.307 -28.438 1.175 1 98.69 333 PHE B N 1
ATOM 5321 C CA . PHE B 1 333 ? 0.68 -28.078 -0.091 1 98.69 333 PHE B CA 1
ATOM 5322 C C . PHE B 1 333 ? -0.474 -27.109 0.131 1 98.69 333 PHE B C 1
ATOM 5324 O O . PHE B 1 333 ? -0.804 -26.781 1.272 1 98.69 333 PHE B O 1
ATOM 5331 N N . THR B 1 334 ? -1.028 -26.562 -0.882 1 98.69 334 THR B N 1
ATOM 5332 C CA . THR B 1 334 ? -2.236 -25.75 -0.805 1 98.69 334 THR B CA 1
ATOM 5333 C C . THR B 1 334 ? -3.445 -26.531 -1.324 1 98.69 334 THR B C 1
ATOM 5335 O O . THR B 1 334 ? -3.42 -27.047 -2.441 1 98.69 334 THR B O 1
ATOM 5338 N N . PRO B 1 335 ? -4.516 -26.641 -0.512 1 98.56 335 PRO B N 1
ATOM 5339 C CA . PRO B 1 335 ? -5.699 -27.359 -0.988 1 98.56 335 PRO B CA 1
ATOM 5340 C C . PRO B 1 335 ? -6.395 -26.656 -2.148 1 98.56 335 PRO B C 1
ATOM 5342 O O . PRO B 1 335 ? -6.551 -25.438 -2.121 1 98.56 335 PRO B O 1
ATOM 5345 N N . GLY B 1 336 ? -6.762 -27.406 -3.145 1 98 336 GLY B N 1
ATOM 5346 C CA . GLY B 1 336 ? -7.469 -26.828 -4.281 1 98 336 GLY B CA 1
ATOM 5347 C C . GLY B 1 336 ? -8.742 -26.109 -3.889 1 98 336 GLY B C 1
ATOM 5348 O O . GLY B 1 336 ? -9.156 -25.172 -4.559 1 98 336 GLY B O 1
ATOM 5349 N N . SER B 1 337 ? -9.367 -26.5 -2.773 1 97 337 SER B N 1
ATOM 5350 C CA . SER B 1 337 ? -10.586 -25.844 -2.289 1 97 337 SER B CA 1
ATOM 5351 C C . SER B 1 337 ? -10.336 -24.375 -1.952 1 97 337 SER B C 1
ATOM 5353 O O . SER B 1 337 ? -11.234 -23.547 -2.086 1 97 337 SER B O 1
ATOM 5355 N N . ALA B 1 338 ? -9.133 -24.078 -1.551 1 96.38 338 ALA B N 1
ATOM 5356 C CA . ALA B 1 338 ? -8.773 -22.688 -1.265 1 96.38 338 ALA B CA 1
ATOM 5357 C C . ALA B 1 338 ? -8.727 -21.859 -2.545 1 96.38 338 ALA B C 1
ATOM 5359 O O . ALA B 1 338 ? -8.727 -20.641 -2.496 1 96.38 338 ALA B O 1
ATOM 5360 N N . LEU B 1 339 ? -8.688 -22.547 -3.641 1 96.06 339 LEU B N 1
ATOM 5361 C CA . LEU B 1 339 ? -8.625 -21.906 -4.953 1 96.06 339 LEU B CA 1
ATOM 5362 C C . LEU B 1 339 ? -9.922 -22.141 -5.723 1 96.06 339 LEU B C 1
ATOM 5364 O O . LEU B 1 339 ? -9.984 -21.891 -6.93 1 96.06 339 LEU B O 1
ATOM 5368 N N . GLY B 1 340 ? -10.883 -22.766 -5.066 1 94.56 340 GLY B N 1
ATOM 5369 C CA . GLY B 1 340 ? -12.211 -22.938 -5.645 1 94.56 340 GLY B CA 1
ATOM 5370 C C . GLY B 1 340 ? -12.344 -24.219 -6.449 1 94.56 340 GLY B C 1
ATOM 5371 O O . GLY B 1 340 ? -13.312 -24.391 -7.195 1 94.56 340 GLY B O 1
ATOM 5372 N N . VAL B 1 341 ? -11.352 -25.109 -6.402 1 96.56 341 VAL B N 1
ATOM 5373 C CA . VAL B 1 341 ? -11.391 -26.344 -7.172 1 96.56 341 VAL B CA 1
ATOM 5374 C C . VAL B 1 341 ? -11.094 -27.531 -6.258 1 96.56 341 VAL B C 1
ATOM 5376 O O . VAL B 1 341 ? -9.945 -27.75 -5.875 1 96.56 341 VAL B O 1
ATOM 5379 N N . GLU B 1 342 ? -12.078 -28.297 -5.969 1 96.5 342 GLU B N 1
ATOM 5380 C CA . GLU B 1 342 ? -11.875 -29.516 -5.168 1 96.5 342 GLU B CA 1
ATOM 5381 C C . GLU B 1 342 ? -11.195 -30.609 -5.984 1 96.5 342 GLU B C 1
ATOM 5383 O O . GLU B 1 342 ? -11.336 -30.656 -7.211 1 96.5 342 GLU B O 1
ATOM 5388 N N . GLY B 1 343 ? -10.453 -31.469 -5.289 1 95.44 343 GLY B N 1
ATOM 5389 C CA . GLY B 1 343 ? -9.859 -32.625 -5.934 1 95.44 343 GLY B CA 1
ATOM 5390 C C . GLY B 1 343 ? -8.422 -32.375 -6.375 1 95.44 343 GLY B C 1
ATOM 5391 O O . GLY B 1 343 ? -7.754 -33.312 -6.84 1 95.44 343 GLY B O 1
ATOM 5392 N N . TYR B 1 344 ? -7.988 -31.156 -6.191 1 97.81 344 TYR B N 1
ATOM 5393 C CA . TYR B 1 344 ? -6.629 -30.797 -6.566 1 97.81 344 TYR B CA 1
ATOM 5394 C C . TYR B 1 344 ? -5.859 -30.25 -5.375 1 97.81 344 TYR B C 1
ATOM 5396 O O . TYR B 1 344 ? -6.461 -29.828 -4.379 1 97.81 344 TYR B O 1
ATOM 5404 N N . VAL B 1 345 ? -4.539 -30.281 -5.438 1 98.5 345 VAL B N 1
ATOM 5405 C CA . VAL B 1 345 ? -3.643 -29.516 -4.578 1 98.5 345 VAL B CA 1
ATOM 5406 C C . VAL B 1 345 ? -2.688 -28.688 -5.438 1 98.5 345 VAL B C 1
ATOM 5408 O O . VAL B 1 345 ? -2.334 -29.094 -6.547 1 98.5 345 VAL B O 1
ATOM 5411 N N . ARG B 1 346 ? -2.381 -27.547 -4.973 1 98.81 346 ARG B N 1
ATOM 5412 C CA . ARG B 1 346 ? -1.357 -26.75 -5.629 1 98.81 346 ARG B CA 1
ATOM 5413 C C . ARG B 1 346 ? 0.007 -26.953 -4.984 1 98.81 346 ARG B C 1
ATOM 5415 O O . ARG B 1 346 ? 0.15 -26.828 -3.764 1 98.81 346 ARG B O 1
ATOM 5422 N N . ILE B 1 347 ? 0.962 -27.281 -5.758 1 98.81 347 ILE B N 1
ATOM 5423 C CA . ILE B 1 347 ? 2.342 -27.438 -5.316 1 98.81 347 ILE B CA 1
ATOM 5424 C C . ILE B 1 347 ? 3.195 -26.297 -5.848 1 98.81 347 ILE B C 1
ATOM 5426 O O . ILE B 1 347 ? 3.238 -26.047 -7.059 1 98.81 347 ILE B O 1
ATOM 5430 N N . GLY B 1 348 ? 3.781 -25.484 -4.984 1 98.62 348 GLY B N 1
ATOM 5431 C CA . GLY B 1 348 ? 4.832 -24.562 -5.383 1 98.62 348 GLY B CA 1
ATOM 5432 C C . GLY B 1 348 ? 6.18 -25.234 -5.555 1 98.62 348 GLY B C 1
ATOM 5433 O O . GLY B 1 348 ? 6.793 -25.672 -4.578 1 98.62 348 GLY B O 1
ATOM 5434 N N . PHE B 1 349 ? 6.648 -25.297 -6.758 1 98.69 349 PHE B N 1
ATOM 5435 C CA . PHE B 1 349 ? 7.816 -26.141 -6.992 1 98.69 349 PHE B CA 1
ATOM 5436 C C . PHE B 1 349 ? 9.062 -25.297 -7.184 1 98.69 349 PHE B C 1
ATOM 5438 O O . PHE B 1 349 ? 10.125 -25.812 -7.559 1 98.69 349 PHE B O 1
ATOM 5445 N N . ALA B 1 350 ? 8.961 -23.969 -6.902 1 98.56 350 ALA B N 1
ATOM 5446 C CA . ALA B 1 350 ? 10.086 -23.094 -7.191 1 98.56 350 ALA B CA 1
ATOM 5447 C C . ALA B 1 350 ? 10.914 -22.828 -5.934 1 98.56 350 ALA B C 1
ATOM 5449 O O . ALA B 1 350 ? 11.602 -21.812 -5.844 1 98.56 350 ALA B O 1
ATOM 5450 N N . CYS B 1 351 ? 10.828 -23.688 -4.891 1 97.88 351 CYS B N 1
ATOM 5451 C CA . CYS B 1 351 ? 11.664 -23.641 -3.701 1 97.88 351 CYS B CA 1
ATOM 5452 C C . CYS B 1 351 ? 13.062 -24.172 -4 1 97.88 351 CYS B C 1
ATOM 5454 O O . CYS B 1 351 ? 13.383 -24.484 -5.148 1 97.88 351 CYS B O 1
ATOM 5456 N N . TYR B 1 352 ? 13.945 -24.172 -3.039 1 96.56 352 TYR B N 1
ATOM 5457 C CA . TYR B 1 352 ? 15.25 -24.812 -3.229 1 96.56 352 TYR B CA 1
ATOM 5458 C C . TYR B 1 352 ? 15.094 -26.281 -3.613 1 96.56 352 TYR B C 1
ATOM 5460 O O . TYR B 1 352 ? 14.234 -26.984 -3.068 1 96.56 352 TYR B O 1
ATOM 5468 N N . PRO B 1 353 ? 15.859 -26.734 -4.523 1 97.19 353 PRO B N 1
ATOM 5469 C CA . PRO B 1 353 ? 15.672 -28.094 -5.066 1 97.19 353 PRO B CA 1
ATOM 5470 C C . PRO B 1 353 ? 15.656 -29.156 -3.982 1 97.19 353 PRO B C 1
ATOM 5472 O O . PRO B 1 353 ? 14.875 -30.109 -4.062 1 97.19 353 PRO B O 1
ATOM 5475 N N . GLN B 1 354 ? 16.484 -28.984 -2.969 1 97.56 354 GLN B N 1
ATOM 5476 C CA . GLN B 1 354 ? 16.562 -30 -1.92 1 97.56 354 GLN B CA 1
ATOM 5477 C C . GLN B 1 354 ? 15.266 -30.062 -1.121 1 97.56 354 GLN B C 1
ATOM 5479 O O . GLN B 1 354 ? 14.875 -31.141 -0.662 1 97.56 354 GLN B O 1
ATOM 5484 N N . VAL B 1 355 ? 14.664 -28.953 -0.963 1 98.06 355 VAL B N 1
ATOM 5485 C CA . VAL B 1 355 ? 13.391 -28.891 -0.25 1 98.06 355 VAL B CA 1
ATOM 5486 C C . VAL B 1 355 ? 12.32 -29.625 -1.046 1 98.06 355 VAL B C 1
ATOM 5488 O O . VAL B 1 355 ? 11.531 -30.391 -0.479 1 98.06 355 VAL B O 1
ATOM 5491 N N . LEU B 1 356 ? 12.281 -29.453 -2.336 1 98.62 356 LEU B N 1
ATOM 5492 C CA . LEU B 1 356 ? 11.312 -30.125 -3.203 1 98.62 356 LEU B CA 1
ATOM 5493 C C . LEU B 1 356 ? 11.516 -31.625 -3.189 1 98.62 356 LEU B C 1
ATOM 5495 O O . LEU B 1 356 ? 10.562 -32.406 -3.02 1 98.62 356 LEU B O 1
ATOM 5499 N N . LYS B 1 357 ? 12.742 -32.062 -3.355 1 98.5 357 LYS B N 1
ATOM 5500 C CA . LYS B 1 357 ? 13.07 -33.469 -3.41 1 98.5 357 LYS B CA 1
ATOM 5501 C C . LYS B 1 357 ? 12.664 -34.188 -2.119 1 98.5 357 LYS B C 1
ATOM 5503 O O . LYS B 1 357 ? 11.977 -35.219 -2.154 1 98.5 357 LYS B O 1
ATOM 5508 N N . GLU B 1 358 ? 13.109 -33.562 -1.027 1 98.69 358 GLU B N 1
ATOM 5509 C CA . GLU B 1 358 ? 12.781 -34.156 0.268 1 98.69 358 GLU B CA 1
ATOM 5510 C C . GLU B 1 358 ? 11.266 -34.188 0.499 1 98.69 358 GLU B C 1
ATOM 5512 O O . GLU B 1 358 ? 10.719 -35.156 0.992 1 98.69 358 GLU B O 1
ATOM 5517 N N . GLY B 1 359 ? 10.633 -33.125 0.172 1 98.75 359 GLY B N 1
ATOM 5518 C CA . GLY B 1 359 ? 9.188 -33.031 0.336 1 98.75 359 GLY B CA 1
ATOM 5519 C C . GLY B 1 359 ? 8.438 -34.094 -0.457 1 98.75 359 GLY B C 1
ATOM 5520 O O . GLY B 1 359 ? 7.559 -34.75 0.08 1 98.75 359 GLY B O 1
ATOM 5521 N N . LEU B 1 360 ? 8.766 -34.219 -1.675 1 98.69 360 LEU B N 1
ATOM 5522 C CA . LEU B 1 360 ? 8.078 -35.188 -2.535 1 98.69 360 LEU B CA 1
ATOM 5523 C C . LEU B 1 360 ? 8.32 -36.594 -2.057 1 98.69 360 LEU B C 1
ATOM 5525 O O . LEU B 1 360 ? 7.43 -37.469 -2.158 1 98.69 360 LEU B O 1
ATOM 5529 N N . GLU B 1 361 ? 9.492 -36.844 -1.584 1 98.38 361 GLU B N 1
ATOM 5530 C CA . GLU B 1 361 ? 9.781 -38.156 -1.024 1 98.38 361 GLU B CA 1
ATOM 5531 C C . GLU B 1 361 ? 8.867 -38.469 0.161 1 98.38 361 GLU B C 1
ATOM 5533 O O . GLU B 1 361 ? 8.32 -39.562 0.259 1 98.38 361 GLU B O 1
ATOM 5538 N N . ARG B 1 362 ? 8.742 -37.5 1.021 1 98.5 362 ARG B N 1
ATOM 5539 C CA . ARG B 1 362 ? 7.855 -37.656 2.17 1 98.5 362 ARG B CA 1
ATOM 5540 C C . ARG B 1 362 ? 6.414 -37.875 1.724 1 98.5 362 ARG B C 1
ATOM 5542 O O . ARG B 1 362 ? 5.676 -38.656 2.33 1 98.5 362 ARG B O 1
ATOM 5549 N N . VAL B 1 363 ? 6.055 -37.188 0.738 1 98.5 363 VAL B N 1
ATOM 5550 C CA . VAL B 1 363 ? 4.691 -37.312 0.221 1 98.5 363 VAL B CA 1
ATOM 5551 C C . VAL B 1 363 ? 4.453 -38.719 -0.321 1 98.5 363 VAL B C 1
ATOM 5553 O O . VAL B 1 363 ? 3.41 -39.312 -0.062 1 98.5 363 VAL B O 1
ATOM 5556 N N . SER B 1 364 ? 5.379 -39.219 -1.088 1 97.94 364 SER B N 1
ATOM 5557 C CA . SER B 1 364 ? 5.246 -40.562 -1.639 1 97.94 364 SER B CA 1
ATOM 5558 C C . SER B 1 364 ? 5.113 -41.625 -0.532 1 97.94 364 SER B C 1
ATOM 5560 O O . SER B 1 364 ? 4.293 -42.531 -0.629 1 97.94 364 SER B O 1
ATOM 5562 N N . GLN B 1 365 ? 5.918 -41.469 0.491 1 97.88 365 GLN B N 1
ATOM 5563 C CA . GLN B 1 365 ? 5.836 -42.406 1.624 1 97.88 365 GLN B CA 1
ATOM 5564 C C . GLN B 1 365 ? 4.469 -42.312 2.297 1 97.88 365 GLN B C 1
ATOM 5566 O O . GLN B 1 365 ? 3.912 -43.344 2.691 1 97.88 365 GLN B O 1
ATOM 5571 N N . TRP B 1 366 ? 4 -41.156 2.424 1 97.75 366 TRP B N 1
ATOM 5572 C CA . TRP B 1 366 ? 2.697 -40.906 3.041 1 97.75 366 TRP B CA 1
ATOM 5573 C C . TRP B 1 366 ? 1.578 -41.469 2.164 1 97.75 366 TRP B C 1
ATOM 5575 O O . TRP B 1 366 ? 0.656 -42.125 2.658 1 97.75 366 TRP B O 1
ATOM 5585 N N . LEU B 1 367 ? 1.629 -41.25 0.853 1 97.19 367 LEU B N 1
ATOM 5586 C CA . LEU B 1 367 ? 0.617 -41.688 -0.092 1 97.19 367 LEU B CA 1
ATOM 5587 C C . LEU B 1 367 ? 0.548 -43.219 -0.115 1 97.19 367 LEU B C 1
ATOM 5589 O O . LEU B 1 367 ? -0.53 -43.781 -0.282 1 97.19 367 LEU B O 1
ATOM 5593 N N . ALA B 1 368 ? 1.67 -43.812 0.041 1 95.69 368 ALA B N 1
ATOM 5594 C CA . ALA B 1 368 ? 1.732 -45.281 0.003 1 95.69 368 ALA B CA 1
ATOM 5595 C C . ALA B 1 368 ? 0.903 -45.875 1.128 1 95.69 368 ALA B C 1
ATOM 5597 O O . ALA B 1 368 ? 0.411 -47 1.003 1 95.69 368 ALA B O 1
ATOM 5598 N N . LYS B 1 369 ? 0.707 -45.125 2.16 1 94.88 369 LYS B N 1
ATOM 5599 C CA . LYS B 1 369 ? -0.015 -45.625 3.332 1 94.88 369 LYS B CA 1
ATOM 5600 C C . LYS B 1 369 ? -1.496 -45.25 3.254 1 94.88 369 LYS B C 1
ATOM 5602 O O . LYS B 1 369 ? -2.293 -45.719 4.082 1 94.88 369 LYS B O 1
ATOM 5607 N N . GLN B 1 370 ? -1.827 -44.438 2.291 1 92.44 370 GLN B N 1
ATOM 5608 C CA . GLN B 1 370 ? -3.211 -44 2.152 1 92.44 370 GLN B CA 1
ATOM 5609 C C . GLN B 1 370 ? -3.99 -44.938 1.217 1 92.44 370 GLN B C 1
ATOM 5611 O O . GLN B 1 370 ? -3.443 -45.438 0.23 1 92.44 370 GLN B O 1
ATOM 5616 N N . PRO B 1 371 ? -5.207 -45.25 1.529 1 86 371 PRO B N 1
ATOM 5617 C CA . PRO B 1 371 ? -6.035 -45.969 0.563 1 86 371 PRO B CA 1
ATOM 5618 C C . PRO B 1 371 ? -6.332 -45.156 -0.69 1 86 371 PRO B C 1
ATOM 5620 O O . PRO B 1 371 ? -6.508 -43.938 -0.609 1 86 371 PRO B O 1
ATOM 5623 N N . ALA B 1 372 ? -6.219 -45.812 -1.838 1 77.25 372 ALA B N 1
ATOM 5624 C CA . ALA B 1 372 ? -6.559 -45.125 -3.078 1 77.25 372 ALA B CA 1
ATOM 5625 C C . ALA B 1 372 ? -8.055 -44.844 -3.158 1 77.25 372 ALA B C 1
ATOM 5627 O O . ALA B 1 372 ? -8.859 -45.562 -2.588 1 77.25 372 ALA B O 1
ATOM 5628 N N . ALA B 1 373 ? -8.359 -43.656 -3.736 1 72.81 373 ALA B N 1
ATOM 5629 C CA . ALA B 1 373 ? -9.773 -43.375 -3.971 1 72.81 373 ALA B CA 1
ATOM 5630 C C . ALA B 1 373 ? -10.406 -44.438 -4.844 1 72.81 373 ALA B C 1
ATOM 5632 O O . ALA B 1 373 ? -9.766 -44.969 -5.754 1 72.81 373 ALA B O 1
ATOM 5633 N N . SER B 1 374 ? -11.68 -45.125 -4.461 1 62.5 374 SER B N 1
ATOM 5634 C CA . SER B 1 374 ? -12.406 -46.125 -5.219 1 62.5 374 SER B CA 1
ATOM 5635 C C . SER B 1 374 ? -12.93 -45.562 -6.535 1 62.5 374 SER B C 1
ATOM 5637 O O . SER B 1 374 ? -13.234 -44.375 -6.633 1 62.5 374 SER B O 1
#

InterPro domains:
  IPR004838 Aminotransferases, class-I, pyridoxal-phosphate-binding site [PS00105] (218-231)
  IPR004839 Aminotransferase, class I/classII, large domain [PF00155] (53-362)
  IPR015421 Pyridoxal phosphate-dependent transferase, major domain [G3DSA:3.40.640.10] (56-270)
  IPR015422 Pyridoxal phosphate-dependent transferase, small domain [G3DSA:3.90.1150.10] (21-361)
  IPR015424 Pyridoxal phosphate-dependent transferase [SSF53383] (43-368)

Organism: NCBI:txid1655543

Solvent-accessible surface area (backbone atoms only — not comparable to full-atom values): 36656 Å² total; per-residue (Å²): 63,72,64,73,70,51,42,55,59,55,51,44,72,74,40,61,88,72,41,76,34,74,28,48,48,60,36,30,55,55,36,28,47,42,55,50,26,56,68,48,72,37,66,82,51,46,63,61,56,51,30,65,38,62,22,42,55,65,51,49,54,40,45,70,69,38,26,38,58,57,17,62,76,46,91,85,51,46,38,76,25,35,40,49,27,48,14,36,52,24,24,52,43,43,51,43,46,54,75,38,21,68,82,32,27,33,38,24,54,33,70,40,63,61,62,65,56,43,50,47,44,44,43,47,21,46,72,49,73,43,71,43,37,74,93,56,60,49,40,79,54,61,67,59,50,53,68,68,55,47,79,61,26,48,33,38,39,47,48,44,29,24,44,49,41,0,25,62,73,43,60,70,53,52,49,49,52,38,50,50,26,57,76,42,70,22,32,36,40,32,39,26,42,31,52,75,31,49,71,63,76,84,61,77,56,54,53,73,70,25,86,53,14,29,32,25,22,40,36,29,23,38,63,10,29,34,8,47,34,41,16,22,35,36,36,47,47,70,58,52,57,50,34,46,49,58,33,63,54,42,53,57,35,54,29,49,66,41,49,54,54,49,36,47,47,60,75,24,35,70,62,46,34,51,53,37,40,52,40,36,54,52,27,47,52,53,50,49,54,46,37,74,67,32,92,51,35,49,64,61,82,49,47,17,33,32,32,31,41,30,32,56,52,47,80,61,54,23,55,58,48,31,52,51,44,23,74,75,64,21,34,31,51,36,31,16,50,44,52,76,38,73,60,25,31,30,37,16,49,13,41,54,61,68,54,51,54,54,39,52,51,48,46,52,59,51,52,71,74,45,72,66,46,132,62,71,64,74,70,51,42,55,60,56,52,44,72,74,41,60,88,72,43,76,33,74,29,47,48,62,36,30,55,54,35,28,46,42,55,49,26,57,68,49,71,36,67,82,52,47,62,60,55,51,31,66,37,62,22,42,54,65,52,49,54,41,45,69,69,38,26,38,57,57,16,64,76,47,90,85,50,45,38,77,27,36,40,51,27,48,14,36,52,24,24,53,43,44,50,44,45,53,74,38,22,68,82,31,29,34,38,24,52,32,70,37,63,62,64,65,55,44,50,48,44,46,43,48,21,46,72,48,74,43,73,43,36,75,92,55,59,49,41,79,52,62,68,59,50,54,68,67,55,48,79,62,27,47,36,39,39,46,49,44,27,24,45,48,41,1,25,61,74,43,58,71,52,52,49,48,52,38,51,52,25,58,76,40,68,22,32,36,41,32,40,27,42,30,52,74,32,48,71,63,74,83,62,76,56,52,51,71,72,26,86,54,14,29,32,25,24,39,36,30,23,38,61,11,30,34,9,46,36,41,16,22,35,36,37,48,47,70,58,53,57,51,33,46,49,58,33,64,53,43,53,57,36,53,28,49,67,41,49,53,52,50,35,46,48,57,74,22,35,70,62,47,34,50,52,36,41,53,40,36,53,52,28,47,52,54,50,48,52,47,37,76,68,33,91,48,36,48,67,62,82,47,47,17,33,33,32,30,40,31,32,58,52,46,80,60,53,23,54,59,48,31,52,50,44,22,75,74,64,20,34,31,52,35,29,14,51,44,51,76,37,73,59,25,31,31,36,16,50,14,44,53,61,68,54,51,54,54,37,52,51,48,47,52,60,52,52,71,73,47,70,69,45,131

Secondary structure (DSSP, 8-state):
------HHHHHHHHHGGG-SEE----SSSPPBHHHHHHHHT-TTTHHHHHHH-B-S---TT--HHHHHHHHTTSSS--GGGEEEESHHHHHHHHHHHHH--TT-EEEEEESS-THHHHHHHHTT-EEEEEEP-TTTTT---HHHHHHH--TTEEEEEEESS-TTT-----HHHHHHHHHHHHHHT-EEEEE-TTTT--SSS----GGGT-TTEEEEEESSSTTS-GGG--EEEES-HHHHHHHHHHHTTTTSS--HHHHHHHHHHHHTHHHHHHHHHHHHHHHHHHHHHHHHH-TTEEE---SSSSEEEEEE--SS-HHHHHHHHHHHHSEE-EEGGGGT-TTEEEEE--S-HHHHHHHHHHHHHHHHTSPPP-/------HHHHHHHHHGGG-SEE----SSSPPBHHHHHHHHT-TTTHHHHHHH-B-S---TT--HHHHHHHHTTSSS--GGGEEEESHHHHHHHHHHHHH--TT-EEEEEESS-THHHHHHHHTT-EEEEEE--TTTTT--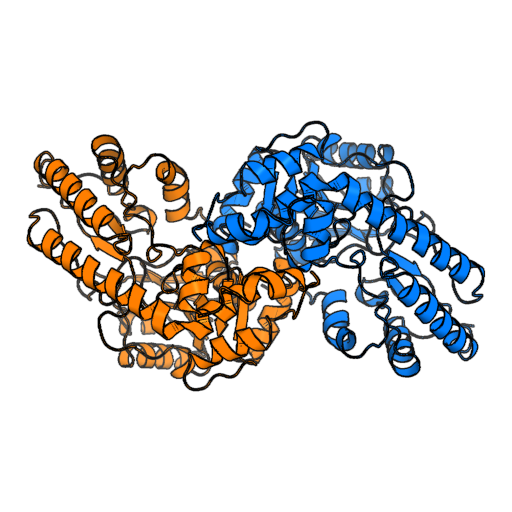-HHHHHHH--TTEEEEEEESS-TTT-----HHHHHHHHHHHHHHT-EEEEE-TTTT--SSS----GGGT-TTEEEEEESSSTTS-GGG--EEEES-HHHHHHHHHHHTTTTSS--HHHHHHHHHHHHTHHHHHHHHHHHHHHHHHHHHHHHHH-TTEEE---SSSSEEEEEE--SS-HHHHHHHHHHHHSEE-EEGGGGT-TT-EEEE--S-HHHHHHHHHHHHHHHHTSPPP-

Sequence (748 aa):
MKIEPFGVEQWMNAWETKCELNLAETCVASLTLSELMQMAGATQQMPSELAAMQMTYGEIRGSTRLRGLVAGMFADQSAGNVLITHGTIGANHLVYQTLVGAGDHVVAVTPTYQQHTAIPRSLGAEVTEVALSEAGDWLPDWDAVAAAVTPATKVIALTNPNNPTGALIERTGLERVAEIARSVGAWVLCDEVYRGTEQGDPVPSIVDVYDKGISTGSTSKAFSLAGLRLGWIVGPEELLDACEIHRDYTTISVGMVDDYFAAMAIEAKDVILERSHDITRGNLEILDAWVQGEPKARYVKPNAGTTAFVVLNLDISSYDQCVALLKDTGVMFTPGSALGVEGYVRIGFACYPQVLKEGLERVSQWLAKQPAASMKIEPFGVEQWMNAWETKCELNLAETCVASLTLSELMQMAGATQQMPSELAAMQMTYGEIRGSTRLRGLVAGMFADQSAGNVLITHGTIGANHLVYQTLVGAGDHVVAVTPTYQQHTAIPRSLGAEVTEVALSEAGDWLPDWDAVAAAVTPATKVIALTNPNNPTGALIERTGLERVAEIARSVGAWVLCDEVYRGTEQGDPVPSIVDVYDKGISTGSTSKAFSLAGLRLGWIVGPEELLDACEIHRDYTTISVGMVDDYFAAMAIEAKDVILERSHDITRGNLEILDAWVQGEPKARYVKPNAGTTAFVVLNLDISSYDQCVALLKDTGVMFTPGSALGVEGYVRIGFACYPQVLKEGLERVSQWLAKQPAAS

Foldseek 3Di:
DDFDPQLQVVVCVVPVVPFDFEQADFAFAADDLVRLCVLLVNVVPVVVVVVPDDFDLADQQFDLLLLQLVQVVADDGGSLQKGKALFLLRVLLLLCVLFAAAPAEEEEEPLARCSRPGSNVVRNYHYHYFYADVVNLRDGPLVSVLVRDDLRHAEYEEEACGPQAQAHQAPVNLLSVLVSCVVNVHAYEYEDQFQLFFLDDGGHANVNRHQRYKYKYACVHLVNHVVLSMIMIGHDSVSVVSSVVVCVVPPSHRGPVSSVSSSSSSSSVVSSSVVLNCQQNVLLVVVVVLQVVQPQKDFSRRRGGQKRKIARQAPDWQVVVQVCLCVPQSYGWARCVSSVDIRITMTRRSHGNVSSNSRSVSVSVVSVPGDGHD/DDFDPQLQVVVCVVPVVPFDFEQADFAQAADDLCRLCVLLVNNVPVVVVVVPDDFDLADQQFDLLLLQLVQVVADDGHSLQKGKALFLLRVLLLLCVLFAAAPAEEEEEPLARCSRPGSNVVRNYHYHYFYADVVNLRDGPLVSVLVRDDLRHAEYEEEACGPQAQAHQAPVNLLSVLVSCVVNVHAYEYEDQFQLFFLDDGGHANVNRHQRYKYKYACVHLVNHVVLSMIMIGHDSVSVVSSVVVCVVPPSHRGPVSSVSSSSSSSSVVSSSVVLNCQQNVLLVVVVVLQVPQPQKDFSRRRGGQKRKIARQAPDWQVVVQVCLCVVQSYGWARCVSSVDIRITMTGRSHGNVSSNSRSVSVSVVSVPGDGHD

Nearest PDB structures (foldseek):
  3p6k-assembly1_B  TM=9.738E-01  e=4.607E-47  Streptococcus suis 89/1591
  8fft-assembly2_C  TM=9.589E-01  e=2.097E-36  Dolichospermum flos-aquae
  8fft-assembly1_B  TM=9.549E-01  e=8.116E-36  Dolichospermum flos-aquae
  1gd9-assembly1_B  TM=8.803E-01  e=2.672E-29  Pyrococcus horikoshii
  1xi9-assembly1_C  TM=8.628E-01  e=5.068E-28  Pyrococcus furiosus DSM 3638

pLDDT: mean 96.94, std 3.54, range [62.5, 98.94]

Radius of gyration: 26.74 Å; Cα contacts (8 Å, |Δi|>4): 1681; chains: 2; bounding box: 58×92×58 Å